Protein AF-0000000075451667 (afdb_homodimer)

Foldseek 3Di:
DPPAAEAEDAPCVVFFWGPQVVLQCVCPVVVAAFQDWHWYFNQQFKIFIWGWHDRDNRITTIDTPDIDGHDDFFAAAEEEEEEQEPDVVLVLVLLLLLLLLDHAEYEYEDAPPRPDDADPVVVSQVSSRVSCRVSVPSHRHYYHGYDYLLVVLPDDDWFAAAEEFDDPVDDAAALLVVLLVGDLNGHYYYYFYYQVTHDPVSVVSSVVSRYGYHYPDPDDDHRSRSSNSSSNSNCVSGGDD/DPPAAEAEDAPCVVFFWGPQVVLQCVCPVVVAAFQDWHWYFNQQFKIFIWGWHDRDNRITTIDTPDIDGHDDFFAAAEEEEAEQEPDNVLVLVLLLVLLLLDGAEYEYEDAPPRPDDADPVVSSQVSSSVSCRVSVPSHRHYYDGYDYLLVVLPDDDWFAAAEEFDDPVDDAAALLVVLLVGDLNGHYYYYFYYQVTHDPVSVVSSVVSRHGYHYPDPDDDHRSVSSNSSSNSNCVSGGDD

Sequence (482 aa):
MKEARYFYVPHADQSSELPADETHHAVRVLRLQRGDEFFLMDGAGTIYRAEVTLASGKHCMYKIVEALPQSKTWNGHIHLAIAPTKMMERMEWMMEKITEIGFDEASFLNCKFSERKELKLPRLERIVVSAVKQSRKPWMPQLNGLMSFSDFIRQPRQGKKWIAHCYQEIEREDLFDQLQQTAPNEAVTILVGPEGDFSTEEVRLAMEHGYEPVSLGNSRLRTETAGMMAVSMSQIAKRKSMKEARYFYVPHADQSSELPADETHHAVRVLRLQRGDEFFLMDGAGTIYRAEVTLASGKHCMYKIVEALPQSKTWNGHIHLAIAPTKMMERMEWMMEKITEIGFDEASFLNCKFSERKELKLPRLERIVVSAVKQSRKPWMPQLNGLMSFSDFIRQPRQGKKWIAHCYQEIEREDLFDQLQQTAPNEAVTILVGPEGDFSTEEVRLAMEHGYEPVSLGNSRLRTETAGMMAVSMSQIAKRKS

Secondary structure (DSSP, 8-state):
--PPPEEE-TTGGG-SB--HHHHHIIIIIS---TT-EEEEE-SBSEEEEEEEEEE-SS-EEEEEEEEEE---SB-SEEEEEEPPPSSHHHHHHHHHHHHHH--SEEEEEE-TT-S-----HHHHHHHHHHHHHHHT--BPPEEEEEEEHHHHHHS---SEEEEE---TTS--EEHHHHHHTS-TT-EEEEEE--TT---HHHHHHHHHTTPEEEES-SS---HHHHHHHHHHHHHHHHB--/--PPPEEE-TTGGG-SB--HHHHHIIIIIS---TT-EEEEE-SBSEEEEEEEEEE-SS-EEEEEEEEEE---SB-SEEEEEEPPPSSHHHHHHHHHHHHHH--SEEEEEE-TT-S-----HHHHHHHHHHHHHHHT--BPPEEEEEEEHHHHHHS---SEEEEE---TTS--EEHHHHHHTS-TT-EEEEEE--TT---HHHHHHHHHTTPEEEES-SS---HHHHHHHHHHHHHHHHB--

Organism: Prevotella dentalis (strain ATCC 49559 / DSM 3688 / JCM 13448 / NCTC 12043 / ES 2772) (NCBI:txid908937)

Structure (mmCIF, N/CA/C/O backbone):
data_AF-0000000075451667-model_v1
#
loop_
_entity.id
_entity.type
_entity.pdbx_description
1 polymer 'Ribosomal RNA small subunit methyltransferase E'
#
loop_
_atom_site.group_PDB
_atom_site.id
_atom_site.type_symbol
_atom_site.label_atom_id
_atom_site.label_alt_id
_atom_site.label_comp_id
_atom_site.label_asym_id
_atom_site.label_entity_id
_atom_site.label_seq_id
_atom_site.pdbx_PDB_ins_code
_atom_site.Cartn_x
_atom_site.Cartn_y
_atom_site.Cartn_z
_atom_site.occupancy
_atom_site.B_iso_or_equiv
_atom_site.auth_seq_id
_atom_site.auth_comp_id
_atom_site.auth_asym_id
_atom_site.auth_atom_id
_atom_site.pdbx_PDB_model_num
ATOM 1 N N . MET A 1 1 ? 18.375 19.453 15.617 1 37.78 1 MET A N 1
ATOM 2 C CA . MET A 1 1 ? 17.172 20.25 15.391 1 37.78 1 MET A CA 1
ATOM 3 C C . MET A 1 1 ? 15.922 19.5 15.82 1 37.78 1 MET A C 1
ATOM 5 O O . MET A 1 1 ? 15.781 18.312 15.531 1 37.78 1 MET A O 1
ATOM 9 N N . LYS A 1 2 ? 15.297 19.922 16.844 1 52.78 2 LYS A N 1
ATOM 10 C CA . LYS A 1 2 ? 14.188 19.266 17.516 1 52.78 2 LYS A CA 1
ATOM 11 C C . LYS A 1 2 ? 13.047 18.969 16.547 1 52.78 2 LYS A C 1
ATOM 13 O O . LYS A 1 2 ? 12.688 19.812 15.727 1 52.78 2 LYS A O 1
ATOM 18 N N . GLU A 1 3 ? 12.797 17.656 16.219 1 67.38 3 GLU A N 1
ATOM 19 C CA . GLU A 1 3 ? 11.773 17.234 15.258 1 67.38 3 GLU A CA 1
ATOM 20 C C . GLU A 1 3 ? 10.43 17.891 15.562 1 67.38 3 GLU A C 1
ATOM 22 O O . GLU A 1 3 ? 10.07 18.062 16.734 1 67.38 3 GLU A O 1
ATOM 27 N N . ALA A 1 4 ? 9.898 18.578 14.547 1 76.62 4 ALA A N 1
ATOM 28 C CA . ALA A 1 4 ? 8.594 19.219 14.68 1 76.62 4 ALA A CA 1
ATOM 29 C C . ALA A 1 4 ? 7.566 18.25 15.258 1 76.62 4 ALA A C 1
ATOM 31 O O . ALA A 1 4 ? 7.547 17.078 14.914 1 76.62 4 ALA A O 1
ATOM 32 N N . ARG A 1 5 ? 6.863 18.734 16.25 1 90.06 5 ARG A N 1
ATOM 33 C CA . ARG A 1 5 ? 5.855 17.953 16.953 1 90.06 5 ARG A CA 1
ATOM 34 C C . ARG A 1 5 ? 4.449 18.344 16.531 1 90.06 5 ARG A C 1
ATOM 36 O O . ARG A 1 5 ? 4.086 19.531 16.578 1 90.06 5 ARG A O 1
ATOM 43 N N . TYR A 1 6 ? 3.705 17.359 16.125 1 95.12 6 TYR A N 1
ATOM 44 C CA . TYR A 1 6 ? 2.352 17.625 15.648 1 95.12 6 TYR A CA 1
ATOM 45 C C . TYR A 1 6 ? 1.318 16.953 16.547 1 95.12 6 TYR A C 1
ATOM 47 O O . TYR A 1 6 ? 1.501 15.805 16.969 1 95.12 6 TYR A O 1
ATOM 55 N N . PHE A 1 7 ? 0.235 17.672 16.891 1 96.44 7 PHE A N 1
ATOM 56 C CA . PHE A 1 7 ? -0.887 17.172 17.672 1 96.44 7 PHE A CA 1
ATOM 57 C C . PHE A 1 7 ? -2.201 17.375 16.938 1 96.44 7 PHE A C 1
ATOM 59 O O . PHE A 1 7 ? -2.367 18.375 16.219 1 96.44 7 PHE A O 1
ATOM 66 N N . TYR A 1 8 ? -3.104 16.406 17.109 1 96.56 8 TYR A N 1
ATOM 67 C CA . TYR A 1 8 ? -4.438 16.547 16.531 1 96.56 8 TYR A CA 1
ATOM 68 C C . TYR A 1 8 ? -5.402 17.188 17.516 1 96.56 8 TYR A C 1
ATOM 70 O O . TYR A 1 8 ? -5.695 16.609 18.562 1 96.56 8 TYR A O 1
ATOM 78 N N . VAL A 1 9 ? -5.891 18.359 17.203 1 96.5 9 VAL A N 1
ATOM 79 C CA . VAL A 1 9 ? -6.793 19.125 18.047 1 96.5 9 VAL A CA 1
ATOM 80 C C . VAL A 1 9 ? -7.938 19.703 17.219 1 96.5 9 VAL A C 1
ATOM 82 O O . VAL A 1 9 ? -7.852 20.828 16.719 1 96.5 9 VAL A O 1
ATOM 85 N N . PRO A 1 10 ? -9 18.859 17.188 1 94.75 10 PRO A N 1
ATOM 86 C CA . PRO A 1 10 ? -10.156 19.422 16.484 1 94.75 10 PRO A CA 1
ATOM 87 C C . PRO A 1 10 ? -10.562 20.797 17.016 1 94.75 10 PRO A C 1
ATOM 89 O O . PRO A 1 10 ? -10.539 21.031 18.234 1 94.75 10 PRO A O 1
ATOM 92 N N . HIS A 1 11 ? -10.883 21.797 16.219 1 94.44 11 HIS A N 1
ATOM 93 C CA . HIS A 1 11 ? -11.242 23.156 16.594 1 94.44 11 HIS A CA 1
ATOM 94 C C . HIS A 1 11 ? -10.164 23.797 17.469 1 94.44 11 HIS A C 1
ATOM 96 O O . HIS A 1 11 ? -10.469 24.375 18.516 1 94.44 11 HIS A O 1
ATOM 102 N N . ALA A 1 12 ? -8.977 23.609 17.062 1 96.06 12 ALA A N 1
ATOM 103 C CA . ALA A 1 12 ? -7.832 24.094 17.828 1 96.06 12 ALA A CA 1
ATOM 104 C C . ALA A 1 12 ? -7.934 25.609 18.047 1 96.06 12 ALA A C 1
ATOM 106 O O . ALA A 1 12 ? -7.508 26.109 19.094 1 96.06 12 ALA A O 1
ATOM 107 N N . ASP A 1 13 ? -8.484 26.312 17.109 1 96.31 13 ASP A N 1
ATOM 108 C CA . ASP A 1 13 ? -8.562 27.766 17.172 1 96.31 13 ASP A CA 1
ATOM 109 C C . ASP A 1 13 ? -9.633 28.219 18.172 1 96.31 13 ASP A C 1
ATOM 111 O O . ASP A 1 13 ? -9.742 29.406 18.484 1 96.31 13 ASP A O 1
ATOM 115 N N . GLN A 1 14 ? -10.406 27.297 18.641 1 95.56 14 GLN A N 1
ATOM 116 C CA . GLN A 1 14 ? -11.469 27.609 19.578 1 95.56 14 GLN A CA 1
ATOM 117 C C . GLN A 1 14 ? -11.133 27.094 20.969 1 95.56 14 GLN A C 1
ATOM 119 O O . GLN A 1 14 ? -11.977 27.141 21.875 1 95.56 14 GLN A O 1
ATOM 124 N N . SER A 1 15 ? -10.008 26.484 21.062 1 93.19 15 SER A N 1
ATOM 125 C CA . SER A 1 15 ? -9.562 25.938 22.344 1 93.19 15 SER A CA 1
ATOM 126 C C . SER A 1 15 ? -8.195 26.484 22.719 1 93.19 15 SER A C 1
ATOM 128 O O . SER A 1 15 ? -7.52 27.125 21.906 1 93.19 15 SER A O 1
ATOM 130 N N . SER A 1 16 ? -7.855 26.391 24.016 1 94.88 16 SER A N 1
ATOM 131 C CA . SER A 1 16 ? -6.539 26.812 24.484 1 94.88 16 SER A CA 1
ATOM 132 C C . SER A 1 16 ? -5.812 25.672 25.188 1 94.88 16 SER A C 1
ATOM 134 O O . SER A 1 16 ? -4.758 25.891 25.781 1 94.88 16 SER A O 1
ATOM 136 N N . GLU A 1 17 ? -6.457 24.516 25.062 1 95.62 17 GLU A N 1
ATOM 137 C CA . GLU A 1 17 ? -5.891 23.359 25.766 1 95.62 17 GLU A CA 1
ATOM 138 C C . GLU A 1 17 ? -5.887 22.125 24.875 1 95.62 17 GLU A C 1
ATOM 140 O O . GLU A 1 17 ? -6.836 21.875 24.125 1 95.62 17 GLU A O 1
ATOM 145 N N . LEU A 1 18 ? -4.805 21.344 25.016 1 95.5 18 LEU A N 1
ATOM 146 C CA . LEU A 1 18 ? -4.758 20.062 24.297 1 95.5 18 LEU A CA 1
ATOM 147 C C . LEU A 1 18 ? -5.777 19.094 24.875 1 95.5 18 LEU A C 1
ATOM 149 O O . LEU A 1 18 ? -6.016 19.062 26.078 1 95.5 18 LEU A O 1
ATOM 153 N N . PRO A 1 19 ? -6.344 18.266 23.938 1 91.75 19 PRO A N 1
ATOM 154 C CA . PRO A 1 19 ? -7.164 17.172 24.469 1 91.75 19 PRO A CA 1
ATOM 155 C C . PRO A 1 19 ? -6.379 16.234 25.391 1 91.75 19 PRO A C 1
ATOM 157 O O . PRO A 1 19 ? -5.152 16.141 25.281 1 91.75 19 PRO A O 1
ATOM 160 N N . ALA A 1 20 ? -7.086 15.547 26.281 1 86.81 20 ALA A N 1
ATOM 161 C CA . ALA A 1 20 ? -6.488 14.711 27.312 1 86.81 20 ALA A CA 1
ATOM 162 C C . ALA A 1 20 ? -5.535 13.68 26.719 1 86.81 20 ALA A C 1
ATOM 164 O O . ALA A 1 20 ? -4.434 13.469 27.219 1 86.81 20 ALA A O 1
ATOM 165 N N . ASP A 1 21 ? -5.957 13.055 25.609 1 83.62 21 ASP A N 1
ATOM 166 C CA . ASP A 1 21 ? -5.156 12.016 24.984 1 83.62 21 ASP A CA 1
ATOM 167 C C . ASP A 1 21 ? -3.83 12.57 24.469 1 83.62 21 ASP A C 1
ATOM 169 O O . ASP A 1 21 ? -2.801 11.898 24.547 1 83.62 21 ASP A O 1
ATOM 173 N N . GLU A 1 22 ? -3.836 13.797 24.062 1 88.88 22 GLU A N 1
ATOM 174 C CA . GLU A 1 22 ? -2.635 14.438 23.516 1 88.88 22 GLU A CA 1
ATOM 175 C C . GLU A 1 22 ? -1.771 15.008 24.641 1 88.88 22 GLU A C 1
ATOM 177 O O . GLU A 1 22 ? -0.55 15.102 24.5 1 88.88 22 GLU A O 1
ATOM 182 N N . THR A 1 23 ? -2.412 15.414 25.719 1 89.69 23 THR A N 1
ATOM 183 C CA . THR A 1 23 ? -1.709 16.031 26.828 1 89.69 23 THR A CA 1
ATOM 184 C C . THR A 1 23 ? -0.666 15.086 27.422 1 89.69 23 THR A C 1
ATOM 186 O O . THR A 1 23 ? 0.469 15.492 27.688 1 89.69 23 THR A O 1
ATOM 189 N N . HIS A 1 24 ? -1.11 13.922 27.609 1 88.38 24 HIS A N 1
ATOM 190 C CA . HIS A 1 24 ? -0.189 12.93 28.156 1 88.38 24 HIS A CA 1
ATOM 191 C C . HIS A 1 24 ? 1.057 12.805 27.281 1 88.38 24 HIS A C 1
ATOM 193 O O . HIS A 1 24 ? 2.18 12.805 27.797 1 88.38 24 HIS A O 1
ATOM 199 N N . HIS A 1 25 ? 0.792 12.703 26.016 1 88.75 25 HIS A N 1
ATOM 200 C CA . HIS A 1 25 ? 1.895 12.594 25.078 1 88.75 25 HIS A CA 1
ATOM 201 C C . HIS A 1 25 ? 2.775 13.836 25.094 1 88.75 25 HIS A C 1
ATOM 203 O O . HIS A 1 25 ? 4.004 13.727 25.109 1 88.75 25 HIS A O 1
ATOM 209 N N . ALA A 1 26 ? 2.246 14.969 25.188 1 91.75 26 ALA A N 1
ATOM 210 C CA . ALA A 1 26 ? 2.955 16.25 25.141 1 91.75 26 ALA A CA 1
ATOM 211 C C . ALA A 1 26 ? 3.793 16.453 26.406 1 91.75 26 ALA A C 1
ATOM 213 O O . ALA A 1 26 ? 4.973 16.797 26.312 1 91.75 26 ALA A O 1
ATOM 214 N N . VAL A 1 27 ? 3.213 16.188 27.531 1 91.31 27 VAL A N 1
ATOM 215 C CA . VAL A 1 27 ? 3.807 16.578 28.812 1 91.31 27 VAL A CA 1
ATOM 216 C C . VAL A 1 27 ? 4.727 15.461 29.312 1 91.31 27 VAL A C 1
ATOM 218 O O . VAL A 1 27 ? 5.828 15.734 29.797 1 91.31 27 VAL A O 1
ATOM 221 N N . ARG A 1 28 ? 4.352 14.219 29.141 1 88.5 28 ARG A N 1
ATOM 222 C CA . ARG A 1 28 ? 5.094 13.117 29.75 1 88.5 28 ARG A CA 1
ATOM 223 C C . ARG A 1 28 ? 6.09 12.523 28.766 1 88.5 28 ARG A C 1
ATOM 225 O O . ARG A 1 28 ? 7.215 12.188 29.141 1 88.5 28 ARG A O 1
ATOM 232 N N . VAL A 1 29 ? 5.633 12.445 27.641 1 87.31 29 VAL A N 1
ATOM 233 C CA . VAL A 1 29 ? 6.473 11.75 26.656 1 87.31 29 VAL A CA 1
ATOM 234 C C . VAL A 1 29 ? 7.438 12.75 26.016 1 87.31 29 VAL A C 1
ATOM 236 O O . VAL A 1 29 ? 8.648 12.516 25.984 1 87.31 29 VAL A O 1
ATOM 239 N N . LEU A 1 30 ? 6.871 13.891 25.547 1 89.88 30 LEU A N 1
ATOM 240 C CA . LEU A 1 30 ? 7.691 14.867 24.844 1 89.88 30 LEU A CA 1
ATOM 241 C C . LEU A 1 30 ? 8.242 15.914 25.812 1 89.88 30 LEU A C 1
ATOM 243 O O . LEU A 1 30 ? 9.125 16.688 25.453 1 89.88 30 LEU A O 1
ATOM 247 N N . ARG A 1 31 ? 7.703 15.961 27 1 92.25 31 ARG A N 1
ATOM 248 C CA . ARG A 1 31 ? 8.164 16.828 28.078 1 92.25 31 ARG A CA 1
ATOM 249 C C . ARG A 1 31 ? 8.18 18.297 27.641 1 92.25 31 ARG A C 1
ATOM 251 O O . ARG A 1 31 ? 9.164 19 27.859 1 92.25 31 ARG A O 1
ATOM 258 N N . LEU A 1 32 ? 7.137 18.641 27 1 93 32 LEU A N 1
ATOM 259 C CA . LEU A 1 32 ? 7.004 20.031 26.562 1 93 32 LEU A CA 1
ATOM 260 C C . LEU A 1 32 ? 6.891 20.969 27.75 1 93 32 LEU A C 1
ATOM 262 O O . LEU A 1 32 ? 6.332 20.594 28.797 1 93 32 LEU A O 1
ATOM 266 N N . GLN A 1 33 ? 7.457 22.156 27.609 1 93.88 33 GLN A N 1
ATOM 267 C CA . GLN A 1 33 ? 7.434 23.188 28.641 1 93.88 33 GLN A CA 1
ATOM 268 C C . GLN A 1 33 ? 6.941 24.516 28.078 1 93.88 33 GLN A C 1
ATOM 270 O O . GLN A 1 33 ? 6.875 24.703 26.859 1 93.88 33 GLN A O 1
ATOM 275 N N . ARG A 1 34 ? 6.609 25.359 29.094 1 94.81 34 ARG A N 1
ATOM 276 C CA . ARG A 1 34 ? 6.195 26.703 28.688 1 94.81 34 ARG A CA 1
ATOM 277 C C . ARG A 1 34 ? 7.207 27.328 27.734 1 94.81 34 ARG A C 1
ATOM 279 O O . ARG A 1 34 ? 8.414 27.25 27.969 1 94.81 34 ARG A O 1
ATOM 286 N N . GLY A 1 35 ? 6.715 27.906 26.641 1 95.62 35 GLY A N 1
ATOM 287 C CA . GLY A 1 35 ? 7.594 28.562 25.688 1 95.62 35 GLY A CA 1
ATOM 288 C C . GLY A 1 35 ? 7.953 27.672 24.516 1 95.62 35 GLY A C 1
ATOM 289 O O . GLY A 1 35 ? 8.391 28.156 23.469 1 95.62 35 GLY A O 1
ATOM 290 N N . ASP A 1 36 ? 7.742 26.344 24.672 1 95.56 36 ASP A N 1
ATOM 291 C CA . ASP A 1 36 ? 8.039 25.422 23.594 1 95.56 36 ASP A CA 1
ATOM 292 C C . ASP A 1 36 ? 7.074 25.625 22.422 1 95.56 36 ASP A C 1
ATOM 294 O O . ASP A 1 36 ? 5.887 25.875 22.625 1 95.56 36 ASP A O 1
ATOM 298 N N . GLU A 1 37 ? 7.582 25.438 21.203 1 96.25 37 GLU A N 1
ATOM 299 C CA . GLU A 1 37 ? 6.77 25.516 20 1 96.25 37 GLU A CA 1
ATOM 300 C C . GLU A 1 37 ? 6.34 24.125 19.531 1 96.25 37 GLU A C 1
ATOM 302 O O . GLU A 1 37 ? 7.113 23.172 19.609 1 96.25 37 GLU A O 1
ATOM 307 N N . PHE A 1 38 ? 5.125 24.031 19.094 1 95.88 38 PHE A N 1
ATOM 308 C CA . PHE A 1 38 ? 4.613 22.812 18.484 1 95.88 38 PHE A CA 1
ATOM 309 C C . PHE A 1 38 ? 3.496 23.141 17.484 1 95.88 38 PHE A C 1
ATOM 311 O O . PHE A 1 38 ? 3.133 24.297 17.312 1 95.88 38 PHE A O 1
ATOM 318 N N . PHE A 1 39 ? 3.021 22.109 16.812 1 97.44 39 PHE A N 1
ATOM 319 C CA . PHE A 1 39 ? 2.033 22.328 15.758 1 97.44 39 PHE A CA 1
ATOM 320 C C . PHE A 1 39 ? 0.734 21.594 16.078 1 97.44 39 PHE A C 1
ATOM 322 O O . PHE A 1 39 ? 0.755 20.5 16.641 1 97.44 39 PHE A O 1
ATOM 329 N N . LEU A 1 40 ? -0.344 22.266 15.789 1 97.69 40 LEU A N 1
ATOM 330 C CA . LEU A 1 40 ? -1.683 21.703 15.953 1 97.69 40 LEU A CA 1
ATOM 331 C C . LEU A 1 40 ? -2.354 21.5 14.602 1 97.69 40 LEU A C 1
ATOM 333 O O . LEU A 1 40 ? -2.25 22.344 13.711 1 97.69 40 LEU A O 1
ATOM 337 N N . MET A 1 41 ? -2.965 20.375 14.453 1 97.69 41 MET A N 1
ATOM 338 C CA . MET A 1 41 ? -3.766 20.094 13.266 1 97.69 41 MET A CA 1
ATOM 339 C C . MET A 1 41 ? -5.242 19.969 13.625 1 97.69 41 MET A C 1
ATOM 341 O O . MET A 1 41 ? -5.605 19.219 14.539 1 97.69 41 MET A O 1
ATOM 345 N N . ASP A 1 42 ? -6.074 20.641 12.867 1 97.44 42 ASP A N 1
ATOM 346 C CA . ASP A 1 42 ? -7.484 20.656 13.25 1 97.44 42 ASP A CA 1
ATOM 347 C C . ASP A 1 42 ? -8.266 19.578 12.492 1 97.44 42 ASP A C 1
ATOM 349 O O . ASP A 1 42 ? -9.438 19.328 12.805 1 97.44 42 ASP A O 1
ATOM 353 N N . GLY A 1 43 ? -7.656 18.922 11.469 1 97.25 43 GLY A N 1
ATOM 354 C CA . GLY A 1 43 ? -8.336 17.906 10.695 1 97.25 43 GLY A CA 1
ATOM 355 C C . GLY A 1 43 ? -9.234 18.469 9.617 1 97.25 43 GLY A C 1
ATOM 356 O O . GLY A 1 43 ? -9.906 17.734 8.898 1 97.25 43 GLY A O 1
ATOM 357 N N . ALA A 1 44 ? -9.227 19.797 9.547 1 97.31 44 ALA A N 1
ATOM 358 C CA . ALA A 1 44 ? -10.102 20.453 8.586 1 97.31 44 ALA A CA 1
ATOM 359 C C . ALA A 1 44 ? -9.297 21.344 7.637 1 97.31 44 ALA A C 1
ATOM 361 O O . ALA A 1 44 ? -9.828 22.297 7.062 1 97.31 44 ALA A O 1
ATOM 362 N N . GLY A 1 45 ? -7.98 21.078 7.543 1 97.44 45 GLY A N 1
ATOM 363 C CA . GLY A 1 45 ? -7.195 21.734 6.508 1 97.44 45 GLY A CA 1
ATOM 364 C C . GLY A 1 45 ? -6.285 22.828 7.047 1 97.44 45 GLY A C 1
ATOM 365 O O . GLY A 1 45 ? -5.656 23.562 6.281 1 97.44 45 GLY A O 1
ATOM 366 N N . THR A 1 46 ? -6.207 22.938 8.375 1 98.06 46 THR A N 1
ATOM 367 C CA . THR A 1 46 ? -5.348 23.984 8.906 1 98.06 46 THR A CA 1
ATOM 368 C C . THR A 1 46 ? -4.336 23.422 9.898 1 98.06 46 THR A C 1
ATOM 370 O O . THR A 1 46 ? -4.684 22.578 10.727 1 98.06 46 THR A O 1
ATOM 373 N N . ILE A 1 47 ? -3.102 23.828 9.773 1 97.81 47 ILE A N 1
ATOM 374 C CA . ILE A 1 47 ? -2.045 23.625 10.758 1 97.81 47 ILE A CA 1
ATOM 375 C C . ILE A 1 47 ? -1.797 24.922 11.523 1 97.81 47 ILE A C 1
ATOM 377 O O . ILE A 1 47 ? -1.814 26.016 10.938 1 97.81 47 ILE A O 1
ATOM 381 N N . TYR A 1 48 ? -1.628 24.844 12.82 1 98.12 48 TYR A N 1
ATOM 382 C CA . TYR A 1 48 ? -1.328 26 13.648 1 98.12 48 TYR A CA 1
ATOM 383 C C . TYR A 1 48 ? 0.044 25.875 14.297 1 98.12 48 TYR A C 1
ATOM 385 O O . TYR A 1 48 ? 0.383 24.812 14.844 1 98.12 48 TYR A O 1
ATOM 393 N N . ARG A 1 49 ? 0.783 26.875 14.094 1 98 49 ARG A N 1
ATOM 394 C CA . ARG A 1 49 ? 1.948 27.016 14.961 1 98 49 ARG A CA 1
ATOM 395 C C . ARG A 1 49 ? 1.55 27.547 16.328 1 98 49 ARG A C 1
ATOM 397 O O . ARG A 1 49 ? 0.856 28.562 16.438 1 98 49 ARG A O 1
ATOM 404 N N . ALA A 1 50 ? 1.907 26.859 17.391 1 97.56 50 ALA A N 1
ATOM 405 C CA . ALA A 1 50 ? 1.47 27.234 18.734 1 97.56 50 ALA A CA 1
ATOM 406 C C . ALA A 1 50 ? 2.633 27.203 19.719 1 97.56 50 ALA A C 1
ATOM 408 O O . ALA A 1 50 ? 3.697 26.656 19.406 1 97.56 50 ALA A O 1
ATOM 409 N N . GLU A 1 51 ? 2.387 27.859 20.75 1 97.44 51 GLU A N 1
ATOM 410 C CA . GLU A 1 51 ? 3.334 27.875 21.859 1 97.44 51 GLU A CA 1
ATOM 411 C C . GLU A 1 51 ? 2.684 27.391 23.141 1 97.44 51 GLU A C 1
ATOM 413 O O . GLU A 1 51 ? 1.546 27.75 23.453 1 97.44 51 GLU A O 1
ATOM 418 N N . VAL A 1 52 ? 3.432 26.594 23.875 1 96.62 52 VAL A N 1
ATOM 419 C CA . VAL A 1 52 ? 2.93 26.109 25.156 1 96.62 52 VAL A CA 1
ATOM 420 C C . VAL A 1 52 ? 2.895 27.25 26.172 1 96.62 52 VAL A C 1
ATOM 422 O O . VAL A 1 52 ? 3.9 27.938 26.391 1 96.62 52 VAL A O 1
ATOM 425 N N . THR A 1 53 ? 1.772 27.469 26.781 1 97.19 53 THR A N 1
ATOM 426 C CA . THR A 1 53 ? 1.648 28.516 27.797 1 97.19 53 THR A CA 1
ATOM 427 C C . THR A 1 53 ? 1.677 27.922 29.203 1 97.19 53 THR A C 1
ATOM 429 O O . THR A 1 53 ? 2.068 28.594 30.156 1 97.19 53 THR A O 1
ATOM 432 N N . LEU A 1 54 ? 1.188 26.734 29.312 1 95.31 54 LEU A N 1
ATOM 433 C CA . LEU A 1 54 ? 1.18 26 30.578 1 95.31 54 LEU A CA 1
ATOM 434 C C . LEU A 1 54 ? 1.292 24.484 30.328 1 95.31 54 LEU A C 1
ATOM 436 O O . LEU A 1 54 ? 0.645 23.953 29.422 1 95.31 54 LEU A O 1
ATOM 440 N N . ALA A 1 55 ? 2.16 23.906 30.984 1 93.44 55 ALA A N 1
ATOM 441 C CA . ALA A 1 55 ? 2.301 22.453 30.938 1 93.44 55 ALA A CA 1
ATOM 442 C C . ALA A 1 55 ? 2.328 21.875 32.344 1 93.44 55 ALA A C 1
ATOM 444 O O . ALA A 1 55 ? 3.215 22.203 33.156 1 93.44 55 ALA A O 1
ATOM 445 N N . SER A 1 56 ? 1.29 21.172 32.656 1 89 56 SER A N 1
ATOM 446 C CA . SER A 1 56 ? 1.184 20.469 33.938 1 89 56 SER A CA 1
ATOM 447 C C . SER A 1 56 ? 0.806 19 33.719 1 89 56 SER A C 1
ATOM 449 O O . SER A 1 56 ? 0.406 18.625 32.625 1 89 56 SER A O 1
ATOM 451 N N . GLY A 1 57 ? 1.011 18.094 34.656 1 83.69 57 GLY A N 1
ATOM 452 C CA . GLY A 1 57 ? 0.748 16.656 34.531 1 83.69 57 GLY A CA 1
ATOM 453 C C . GLY A 1 57 ? -0.609 16.359 33.938 1 83.69 57 GLY A C 1
ATOM 454 O O . GLY A 1 57 ? -0.773 15.336 33.25 1 83.69 57 GLY A O 1
ATOM 455 N N . LYS A 1 58 ? -1.56 17.297 34.031 1 88.38 58 LYS A N 1
ATOM 456 C CA . LYS A 1 58 ? -2.906 16.984 33.562 1 88.38 58 LYS A CA 1
ATOM 457 C C . LYS A 1 58 ? -3.359 17.953 32.5 1 88.38 58 LYS A C 1
ATOM 459 O O . LYS A 1 58 ? -4.383 17.734 31.844 1 88.38 58 LYS A O 1
ATOM 464 N N . HIS A 1 59 ? -2.619 18.984 32.375 1 92.81 59 HIS A N 1
ATOM 465 C CA . HIS A 1 59 ? -3.043 20.031 31.438 1 92.81 59 HIS A CA 1
ATOM 466 C C . HIS A 1 59 ? -1.879 20.516 30.578 1 92.81 59 HIS A C 1
ATOM 468 O O . HIS A 1 59 ? -0.743 20.594 31.062 1 92.81 59 HIS A O 1
ATOM 474 N N . CYS A 1 60 ? -2.203 20.781 29.391 1 95.88 60 CYS A N 1
ATOM 475 C CA . CYS A 1 60 ? -1.282 21.453 28.484 1 95.88 60 CYS A CA 1
ATOM 476 C C . CYS A 1 60 ? -1.993 22.562 27.703 1 95.88 60 CYS A C 1
ATOM 478 O O . CYS A 1 60 ? -2.811 22.281 26.828 1 95.88 60 CYS A O 1
ATOM 480 N N . MET A 1 61 ? -1.723 23.734 28.062 1 97.25 61 MET A N 1
ATOM 481 C CA . MET A 1 61 ? -2.355 24.891 27.438 1 97.25 61 MET A CA 1
ATOM 482 C C . MET A 1 61 ? -1.442 25.5 26.375 1 97.25 61 MET A C 1
ATOM 484 O O . MET A 1 61 ? -0.221 25.359 26.438 1 97.25 61 MET A O 1
ATOM 488 N N . TYR A 1 62 ? -2.1 26.109 25.375 1 97.44 62 TYR A N 1
ATOM 489 C CA . TYR A 1 62 ? -1.316 26.672 24.281 1 97.44 62 TYR A CA 1
ATOM 490 C C . TYR A 1 62 ? -1.931 27.969 23.781 1 97.44 62 TYR A C 1
ATOM 492 O O . TYR A 1 62 ? -3.088 28.266 24.078 1 97.44 62 TYR A O 1
ATOM 500 N N . LYS A 1 63 ? -1.17 28.766 23.141 1 97.81 63 LYS A N 1
ATOM 501 C CA . LYS A 1 63 ? -1.622 29.906 22.359 1 97.81 63 LYS A CA 1
ATOM 502 C C . LYS A 1 63 ? -1.196 29.781 20.891 1 97.81 63 LYS A C 1
ATOM 504 O O . LYS A 1 63 ? -0.094 29.312 20.609 1 97.81 63 LYS A O 1
ATOM 509 N N . ILE A 1 64 ? -2.043 30.062 20.016 1 98 64 ILE A N 1
ATOM 510 C CA . ILE A 1 64 ? -1.748 29.984 18.578 1 98 64 ILE A CA 1
ATOM 511 C C . ILE A 1 64 ? -0.939 31.219 18.172 1 98 64 ILE A C 1
ATOM 513 O O . ILE A 1 64 ? -1.316 32.344 18.469 1 98 64 ILE A O 1
ATOM 517 N N . VAL A 1 65 ? 0.139 30.953 17.562 1 97.88 65 VAL A N 1
ATOM 518 C CA . VAL A 1 65 ? 1.021 32 17.094 1 97.88 65 VAL A CA 1
ATOM 519 C C . VAL A 1 65 ? 0.697 32.344 15.633 1 97.88 65 VAL A C 1
ATOM 521 O O . VAL A 1 65 ? 0.717 33.5 15.227 1 97.88 65 VAL A O 1
ATOM 524 N N . GLU A 1 66 ? 0.396 31.281 14.867 1 98.12 66 GLU A N 1
ATOM 525 C CA . GLU A 1 66 ? 0.167 31.438 13.438 1 98.12 66 GLU A CA 1
ATOM 526 C C . GLU A 1 66 ? -0.727 30.328 12.891 1 98.12 66 GLU A C 1
ATOM 528 O O . GLU A 1 66 ? -0.561 29.156 13.25 1 98.12 66 GLU A O 1
ATOM 533 N N . ALA A 1 67 ? -1.692 30.766 12.094 1 98.06 67 ALA A N 1
ATOM 534 C CA . ALA A 1 67 ? -2.457 29.781 11.328 1 98.06 67 ALA A CA 1
ATOM 535 C C . ALA A 1 67 ? -1.82 29.531 9.961 1 98.06 67 ALA A C 1
ATOM 537 O O . ALA A 1 67 ? -1.412 30.469 9.281 1 98.06 67 ALA A O 1
ATOM 538 N N . LEU A 1 68 ? -1.639 28.312 9.633 1 97.62 68 LEU A N 1
ATOM 539 C CA . LEU A 1 68 ? -1.044 27.906 8.359 1 97.62 68 LEU A CA 1
ATOM 540 C C . LEU A 1 68 ? -2.023 27.078 7.551 1 97.62 68 LEU A C 1
ATOM 542 O O . LEU A 1 68 ? -1.897 25.844 7.488 1 97.62 68 LEU A O 1
ATOM 546 N N . PRO A 1 69 ? -3.018 27.719 6.918 1 97.62 69 PRO A N 1
ATOM 547 C CA . PRO A 1 69 ? -3.949 26.953 6.086 1 97.62 69 PRO A CA 1
ATOM 548 C C . PRO A 1 69 ? -3.242 26.156 5 1 97.62 69 PRO A C 1
ATOM 550 O O . PRO A 1 69 ? -2.275 26.625 4.398 1 97.62 69 PRO A O 1
ATOM 553 N N . GLN A 1 70 ? -3.707 24.922 4.82 1 95.94 70 GLN A N 1
ATOM 554 C CA . GLN A 1 70 ? -3.121 24.016 3.828 1 95.94 70 GLN A CA 1
ATOM 555 C C . GLN A 1 70 ? -4.051 23.844 2.633 1 95.94 70 GLN A C 1
ATOM 557 O O . GLN A 1 70 ? -5.234 24.188 2.701 1 95.94 70 GLN A O 1
ATOM 562 N N . SER A 1 71 ? -3.508 23.375 1.533 1 94.06 71 SER A N 1
ATOM 563 C CA . SER A 1 71 ? -4.281 22.984 0.359 1 94.06 71 SER A CA 1
ATOM 564 C C . SER A 1 71 ? -4.305 21.469 0.185 1 94.06 71 SER A C 1
ATOM 566 O O . SER A 1 71 ? -3.27 20.812 0.315 1 94.06 71 SER A O 1
ATOM 568 N N . LYS A 1 72 ? -5.5 21.031 -0.033 1 93.94 72 LYS A N 1
ATOM 569 C CA . LYS A 1 72 ? -5.609 19.609 -0.306 1 93.94 72 LYS A CA 1
ATOM 570 C C . LYS A 1 72 ? -4.883 19.234 -1.597 1 93.94 72 LYS A C 1
ATOM 572 O O . LYS A 1 72 ? -4.965 19.969 -2.59 1 93.94 72 LYS A O 1
ATOM 577 N N . THR A 1 73 ? -4.305 18.031 -1.608 1 93.5 73 THR A N 1
ATOM 578 C CA . THR A 1 73 ? -3.445 17.688 -2.736 1 93.5 73 THR A CA 1
ATOM 579 C C . THR A 1 73 ? -4.188 16.797 -3.732 1 93.5 73 THR A C 1
ATOM 581 O O . THR A 1 73 ? -3.633 16.422 -4.766 1 93.5 73 THR A O 1
ATOM 584 N N . TRP A 1 74 ? -5.426 16.406 -3.5 1 95.88 74 TRP A N 1
ATOM 585 C CA . TRP A 1 74 ? -6.242 15.648 -4.441 1 95.88 74 TRP A CA 1
ATOM 586 C C . TRP A 1 74 ? -7.629 16.281 -4.586 1 95.88 74 TRP A C 1
ATOM 588 O O . TRP A 1 74 ? -8.078 17.016 -3.705 1 95.88 74 TRP A O 1
ATOM 598 N N . ASN A 1 75 ? -8.25 16.047 -5.684 1 96.94 75 ASN A N 1
ATOM 599 C CA . ASN A 1 75 ? -9.57 16.578 -6.008 1 96.94 75 ASN A CA 1
ATOM 600 C C . ASN A 1 75 ? -10.68 15.602 -5.613 1 96.94 75 ASN A C 1
ATOM 602 O O . ASN A 1 75 ? -10.414 14.414 -5.395 1 96.94 75 ASN A O 1
ATOM 606 N N . GLY A 1 76 ? -11.867 16.219 -5.43 1 97.12 76 GLY A N 1
ATOM 607 C CA . GLY A 1 76 ? -13.039 15.375 -5.246 1 97.12 76 GLY A CA 1
ATOM 608 C C . GLY A 1 76 ? -13.125 14.766 -3.859 1 97.12 76 GLY A C 1
ATOM 609 O O . GLY A 1 76 ? -12.781 15.406 -2.869 1 97.12 76 GLY A O 1
ATOM 610 N N . HIS A 1 77 ? -13.75 13.633 -3.791 1 98.56 77 HIS A N 1
ATOM 611 C CA . HIS A 1 77 ? -13.992 12.875 -2.566 1 98.56 77 HIS A CA 1
ATOM 612 C C . HIS A 1 77 ? -13.766 11.383 -2.785 1 98.56 77 HIS A C 1
ATOM 614 O O . HIS A 1 77 ? -14.461 10.758 -3.584 1 98.56 77 HIS A O 1
ATOM 620 N N . ILE A 1 78 ? -12.742 10.875 -2.137 1 98.69 78 ILE A N 1
ATOM 621 C CA . ILE A 1 78 ? -12.391 9.469 -2.277 1 98.69 78 ILE A CA 1
ATOM 622 C C . ILE A 1 78 ? -12.953 8.672 -1.102 1 98.69 78 ILE A C 1
ATOM 624 O O . ILE A 1 78 ? -12.531 8.867 0.043 1 98.69 78 ILE A O 1
ATOM 628 N N . HIS A 1 79 ? -13.922 7.805 -1.39 1 98.94 79 HIS A N 1
ATOM 629 C CA . HIS A 1 79 ? -14.609 6.996 -0.392 1 98.94 79 HIS A CA 1
ATOM 630 C C . HIS A 1 79 ? -14.336 5.512 -0.605 1 98.94 79 HIS A C 1
ATOM 632 O O . HIS A 1 79 ? -14.703 4.953 -1.644 1 98.94 79 HIS A O 1
ATOM 638 N N . LEU A 1 80 ? -13.68 4.867 0.353 1 98.94 80 LEU A N 1
ATOM 639 C CA . LEU A 1 80 ? -13.461 3.424 0.339 1 98.94 80 LEU A CA 1
ATOM 640 C C . LEU A 1 80 ? -14.484 2.713 1.223 1 98.94 80 LEU A C 1
ATOM 642 O O . LEU A 1 80 ? -14.602 3.016 2.412 1 98.94 80 LEU A O 1
ATOM 646 N N . ALA A 1 81 ? -15.25 1.862 0.683 1 98.88 81 ALA A N 1
ATOM 647 C CA . ALA A 1 81 ? -16.094 0.939 1.438 1 98.88 81 ALA A CA 1
ATOM 648 C C . ALA A 1 81 ? -15.539 -0.481 1.384 1 98.88 81 ALA A C 1
ATOM 650 O O . ALA A 1 81 ? -15.414 -1.063 0.304 1 98.88 81 ALA A O 1
ATOM 651 N N . ILE A 1 82 ? -15.273 -1.051 2.574 1 98.62 82 ILE A N 1
ATOM 652 C CA . ILE A 1 82 ? -14.508 -2.293 2.559 1 98.62 82 ILE A CA 1
ATOM 653 C C . ILE A 1 82 ? -15.008 -3.221 3.664 1 98.62 82 ILE A C 1
ATOM 655 O O . ILE A 1 82 ? -15.398 -2.762 4.738 1 98.62 82 ILE A O 1
ATOM 659 N N . ALA A 1 83 ? -15.023 -4.492 3.361 1 97.88 83 ALA A N 1
ATOM 660 C CA . ALA A 1 83 ? -15.312 -5.48 4.398 1 97.88 83 ALA A CA 1
ATOM 661 C C . ALA A 1 83 ? -14.078 -5.75 5.258 1 97.88 83 ALA A C 1
ATOM 663 O O . ALA A 1 83 ? -12.992 -6.012 4.734 1 97.88 83 ALA A O 1
ATOM 664 N N . PRO A 1 84 ? -14.234 -5.688 6.578 1 96.19 84 PRO A N 1
ATOM 665 C CA . PRO A 1 84 ? -13.078 -5.961 7.434 1 96.19 84 PRO A CA 1
ATOM 666 C C . PRO A 1 84 ? -12.531 -7.375 7.258 1 96.19 84 PRO A C 1
ATOM 668 O O . PRO A 1 84 ? -13.305 -8.32 7.055 1 96.19 84 PRO A O 1
ATOM 671 N N . THR A 1 85 ? -11.25 -7.434 7.328 1 95.31 85 THR A N 1
ATOM 672 C CA . THR A 1 85 ? -10.602 -8.734 7.238 1 95.31 85 THR A CA 1
ATOM 673 C C . THR A 1 85 ? -10.727 -9.5 8.555 1 95.31 85 THR A C 1
ATOM 675 O O . THR A 1 85 ? -11.023 -8.906 9.594 1 95.31 85 THR A O 1
ATOM 678 N N . LYS A 1 86 ? -10.461 -10.781 8.461 1 94.06 86 LYS A N 1
ATOM 679 C CA . LYS A 1 86 ? -10.445 -11.617 9.656 1 94.06 86 LYS A CA 1
ATOM 680 C C . LYS A 1 86 ? -9.422 -11.102 10.672 1 94.06 86 LYS A C 1
ATOM 682 O O . LYS A 1 86 ? -9.727 -10.977 11.859 1 94.06 86 LYS A O 1
ATOM 687 N N . MET A 1 87 ? -8.289 -10.781 10.203 1 93 87 MET A N 1
ATOM 688 C CA . MET A 1 87 ? -7.223 -10.258 11.047 1 93 87 MET A CA 1
ATOM 689 C C . MET A 1 87 ? -7.27 -8.734 11.094 1 93 87 MET A C 1
ATOM 691 O O . MET A 1 87 ? -6.977 -8.07 10.094 1 93 87 MET A O 1
ATOM 695 N N . MET A 1 88 ? -7.473 -8.203 12.266 1 93.81 88 MET A N 1
ATOM 696 C CA . MET A 1 88 ? -7.656 -6.766 12.414 1 93.81 88 MET A CA 1
ATOM 697 C C . MET A 1 88 ? -6.359 -6.02 12.133 1 93.81 88 MET A C 1
ATOM 699 O O . MET A 1 88 ? -6.379 -4.863 11.711 1 93.81 88 MET A O 1
ATOM 703 N N . GLU A 1 89 ? -5.258 -6.633 12.359 1 95.44 89 GLU A N 1
ATOM 704 C CA . GLU A 1 89 ? -3.957 -6.02 12.125 1 95.44 89 GLU A CA 1
ATOM 705 C C . GLU A 1 89 ? -3.809 -5.578 10.672 1 95.44 89 GLU A C 1
ATOM 707 O O . GLU A 1 89 ? -3.145 -4.578 10.383 1 95.44 89 GLU A O 1
ATOM 712 N N . ARG A 1 90 ? -4.449 -6.297 9.781 1 96.31 90 ARG A N 1
ATOM 713 C CA . ARG A 1 90 ? -4.402 -5.945 8.367 1 96.31 90 ARG A CA 1
ATOM 714 C C . ARG A 1 90 ? -5.188 -4.668 8.094 1 96.31 90 ARG A C 1
ATOM 716 O O . ARG A 1 90 ? -4.758 -3.832 7.293 1 96.31 90 ARG A O 1
ATOM 723 N N . MET A 1 91 ? -6.297 -4.527 8.758 1 96.88 91 MET A N 1
ATOM 724 C CA .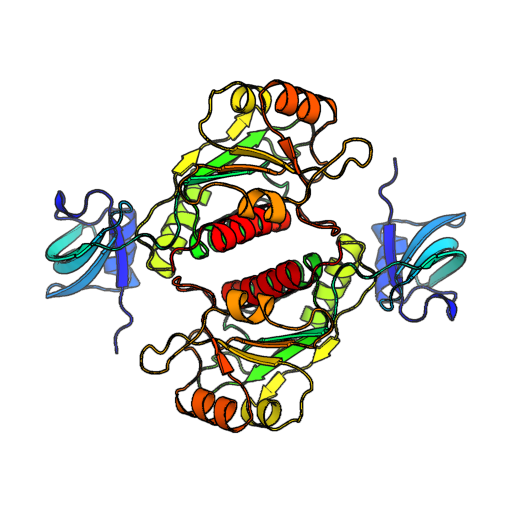 MET A 1 91 ? -7.09 -3.307 8.648 1 96.88 91 MET A CA 1
ATOM 725 C C . MET A 1 91 ? -6.34 -2.113 9.227 1 96.88 91 MET A C 1
ATOM 727 O O . MET A 1 91 ? -6.359 -1.023 8.656 1 96.88 91 MET A O 1
ATOM 731 N N . GLU A 1 92 ? -5.73 -2.354 10.344 1 97.5 92 GLU A N 1
ATOM 732 C CA . GLU A 1 92 ? -4.965 -1.296 10.992 1 97.5 92 GLU A CA 1
ATOM 733 C C . GLU A 1 92 ? -3.844 -0.792 10.086 1 97.5 92 GLU A C 1
ATOM 735 O O . GLU A 1 92 ? -3.682 0.417 9.906 1 97.5 92 GLU A O 1
ATOM 740 N N . TRP A 1 93 ? -3.146 -1.73 9.539 1 96.75 93 TRP A N 1
ATOM 741 C CA . TRP A 1 93 ? -2.088 -1.393 8.586 1 96.75 93 TRP A CA 1
ATOM 742 C C . TRP A 1 93 ? -2.645 -0.607 7.406 1 96.75 93 TRP A C 1
ATOM 744 O O . TRP A 1 93 ? -2.125 0.455 7.059 1 96.75 93 TRP A O 1
ATOM 754 N N . MET A 1 94 ? -3.615 -1.153 6.852 1 98.19 94 MET A N 1
ATOM 755 C CA . MET A 1 94 ? -4.18 -0.555 5.645 1 98.19 94 MET A CA 1
ATOM 756 C C . MET A 1 94 ? -4.672 0.861 5.918 1 98.19 94 MET A C 1
ATOM 758 O O . MET A 1 94 ? -4.41 1.777 5.137 1 98.19 94 MET A O 1
ATOM 762 N N . MET A 1 95 ? -5.312 1.052 7.043 1 98.44 95 MET A N 1
ATOM 763 C CA . MET A 1 95 ? -5.84 2.367 7.398 1 98.44 95 MET A CA 1
ATOM 764 C C . MET A 1 95 ? -4.707 3.373 7.582 1 98.44 95 MET A C 1
ATOM 766 O O . MET A 1 95 ? -4.82 4.527 7.16 1 98.44 95 MET A O 1
ATOM 770 N N . GLU A 1 96 ? -3.672 2.955 8.203 1 98.31 96 GLU A N 1
ATOM 771 C CA . GLU A 1 96 ? -2.498 3.809 8.352 1 98.31 96 GLU A CA 1
ATOM 772 C C . GLU A 1 96 ? -1.945 4.238 7 1 98.31 96 GLU A C 1
ATOM 774 O O . GLU A 1 96 ? -1.703 5.426 6.77 1 98.31 96 GLU A O 1
ATOM 779 N N . LYS A 1 97 ? -1.81 3.275 6.074 1 98.31 97 LYS A N 1
ATOM 780 C CA . LYS A 1 97 ? -1.143 3.537 4.801 1 98.31 97 LYS A CA 1
ATOM 781 C C . LYS A 1 97 ? -2.02 4.383 3.885 1 98.31 97 LYS A C 1
ATOM 783 O O . LYS A 1 97 ? -1.534 5.309 3.23 1 98.31 97 LYS A O 1
ATOM 788 N N . ILE A 1 98 ? -3.326 4.102 3.877 1 98.38 98 ILE A N 1
ATOM 789 C CA . ILE A 1 98 ? -4.16 4.883 2.969 1 98.38 98 ILE A CA 1
ATOM 790 C C . ILE A 1 98 ? -4.34 6.297 3.518 1 98.38 98 ILE A C 1
ATOM 792 O O . ILE A 1 98 ? -4.547 7.242 2.754 1 98.38 9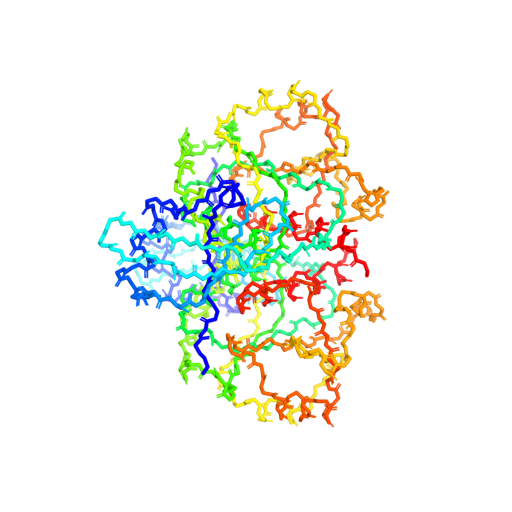8 ILE A O 1
ATOM 796 N N . THR A 1 99 ? -4.266 6.469 4.852 1 98.25 99 THR A N 1
ATOM 797 C CA . THR A 1 99 ? -4.27 7.809 5.422 1 98.25 99 THR A CA 1
ATOM 798 C C . THR A 1 99 ? -3.037 8.594 4.98 1 98.25 99 THR A C 1
ATOM 800 O O . THR A 1 99 ? -3.137 9.766 4.613 1 98.25 99 THR A O 1
ATOM 803 N N . GLU A 1 100 ? -1.905 7.934 4.98 1 97.38 100 GLU A N 1
ATOM 804 C CA . GLU A 1 100 ? -0.681 8.555 4.488 1 97.38 100 GLU A CA 1
ATOM 805 C C . GLU A 1 100 ? -0.809 8.945 3.018 1 97.38 100 GLU A C 1
ATOM 807 O O . GLU A 1 100 ? -0.324 10 2.602 1 97.38 100 GLU A O 1
ATOM 812 N N . ILE A 1 101 ? -1.447 8.141 2.258 1 97 101 ILE A N 1
ATOM 813 C CA . ILE A 1 101 ? -1.623 8.367 0.828 1 97 101 ILE A CA 1
ATOM 814 C C . ILE A 1 101 ? -2.619 9.5 0.604 1 97 101 ILE A C 1
ATOM 816 O O . ILE A 1 101 ? -2.357 10.422 -0.171 1 97 101 ILE A O 1
ATOM 820 N N . GLY A 1 102 ? -3.713 9.445 1.274 1 97 102 GLY A N 1
ATOM 821 C CA . GLY A 1 102 ? -4.723 10.484 1.191 1 97 102 GLY A CA 1
ATOM 822 C C . GLY A 1 102 ? -6.059 9.984 0.676 1 97 102 GLY A C 1
ATOM 823 O O . GLY A 1 102 ? -6.145 9.477 -0.447 1 97 102 GLY A O 1
ATOM 824 N N . PHE A 1 103 ? -7.07 10.031 1.459 1 98 103 PHE A N 1
ATOM 825 C CA . PHE A 1 103 ? -8.453 9.727 1.12 1 98 103 PHE A CA 1
ATOM 826 C C . PHE A 1 103 ? -9.414 10.5 2.018 1 98 103 PHE A C 1
ATOM 828 O O . PHE A 1 103 ? -8.984 11.195 2.943 1 98 103 PHE A O 1
ATOM 835 N N . ASP A 1 104 ? -10.75 10.398 1.771 1 98.5 104 ASP A N 1
ATOM 836 C CA . ASP A 1 104 ? -11.672 11.297 2.465 1 98.5 104 ASP A CA 1
ATOM 837 C C . ASP A 1 104 ? -12.562 10.516 3.428 1 98.5 104 ASP A C 1
ATOM 839 O O . ASP A 1 104 ? -13.023 11.062 4.434 1 98.5 104 ASP A O 1
ATOM 843 N N . GLU A 1 105 ? -12.859 9.312 3.062 1 98.81 105 GLU A N 1
ATOM 844 C CA . GLU A 1 105 ? -13.891 8.594 3.805 1 98.81 105 GLU A CA 1
ATOM 845 C C . GLU A 1 105 ? -13.711 7.086 3.686 1 98.81 105 GLU A C 1
ATOM 847 O O . GLU A 1 105 ? -13.336 6.582 2.623 1 98.81 105 GLU A O 1
ATOM 852 N N . ALA A 1 106 ? -13.969 6.398 4.801 1 98.75 106 ALA A N 1
ATOM 853 C CA . ALA A 1 106 ? -13.992 4.938 4.785 1 98.75 106 ALA A CA 1
ATOM 854 C C . ALA A 1 106 ? -15.219 4.398 5.504 1 98.75 106 ALA A C 1
ATOM 856 O O . ALA A 1 106 ? -15.625 4.922 6.547 1 98.75 106 ALA A O 1
ATOM 857 N N . SER A 1 107 ? -15.812 3.432 4.922 1 98.69 107 SER A N 1
ATOM 858 C CA . SER A 1 107 ? -16.922 2.703 5.527 1 98.69 107 SER A CA 1
ATOM 859 C C . SER A 1 107 ? -16.625 1.211 5.613 1 98.69 107 SER A C 1
ATOM 861 O O . SER A 1 107 ? -16.016 0.642 4.707 1 98.69 107 SER A O 1
ATOM 863 N N . PHE A 1 108 ? -17.094 0.591 6.695 1 98.44 108 PHE A N 1
ATOM 864 C CA . PHE A 1 108 ? -16.859 -0.834 6.891 1 98.44 108 PHE A CA 1
ATOM 865 C C . PHE A 1 108 ? -18.156 -1.626 6.715 1 98.44 108 PHE A C 1
ATOM 867 O O . PHE A 1 108 ? -19.188 -1.276 7.293 1 98.44 108 PHE A O 1
ATOM 874 N N . LEU A 1 109 ? -17.984 -2.658 5.918 1 98.25 109 LEU A N 1
ATOM 875 C CA . LEU A 1 109 ? -19.188 -3.363 5.477 1 98.25 109 LEU A CA 1
ATOM 876 C C . LEU A 1 109 ? -19.234 -4.777 6.043 1 98.25 109 LEU A C 1
ATOM 878 O O . LEU A 1 109 ? -18.219 -5.477 6.047 1 98.25 109 LEU A O 1
ATOM 882 N N . ASN A 1 110 ? -20.375 -5.152 6.551 1 97.69 110 ASN A N 1
ATOM 883 C CA . ASN A 1 110 ? -20.672 -6.551 6.824 1 97.69 110 ASN A CA 1
ATOM 884 C C . ASN A 1 110 ? -21.266 -7.25 5.602 1 97.69 110 ASN A C 1
ATOM 886 O O . ASN A 1 110 ? -22.422 -7.02 5.246 1 97.69 110 ASN A O 1
ATOM 890 N N . CYS A 1 111 ? -20.484 -8.094 4.961 1 97.75 111 CYS A N 1
ATOM 891 C CA . CYS A 1 111 ? -20.875 -8.781 3.74 1 97.75 111 CYS A CA 1
ATOM 892 C C . CYS A 1 111 ? -21.203 -10.25 4.016 1 97.75 111 CYS A C 1
ATOM 894 O O . CYS A 1 111 ? -20.906 -10.758 5.098 1 97.75 111 CYS A O 1
ATOM 896 N N . LYS A 1 112 ? -21.75 -10.93 3.07 1 96.94 112 LYS A N 1
ATOM 897 C CA . LYS A 1 112 ? -22.188 -12.32 3.195 1 96.94 112 LYS A CA 1
ATOM 898 C C . LYS A 1 112 ? -21.047 -13.219 3.639 1 96.94 112 LYS A C 1
ATOM 900 O O . LYS A 1 112 ? -21.219 -14.086 4.496 1 96.94 112 LYS A O 1
ATOM 905 N N . PHE A 1 113 ? -19.828 -12.969 3.115 1 96.12 113 PHE A N 1
ATOM 906 C CA . PHE A 1 113 ? -18.719 -13.867 3.379 1 96.12 113 PHE A CA 1
ATOM 907 C C . PHE A 1 113 ? -17.719 -13.242 4.355 1 96.12 113 PHE A C 1
ATOM 909 O O . PHE A 1 113 ? -16.578 -13.672 4.449 1 96.12 113 PHE A O 1
ATOM 916 N N . SER A 1 114 ? -18.188 -12.219 5.051 1 94.75 114 SER A N 1
ATOM 917 C CA . SER A 1 114 ? -17.344 -11.617 6.07 1 94.75 114 SER A CA 1
ATOM 918 C C . SER A 1 114 ? -17.125 -12.578 7.238 1 94.75 114 SER A C 1
ATOM 920 O O . SER A 1 114 ? -18.062 -13.234 7.695 1 94.75 114 SER A O 1
ATOM 922 N N . GLU A 1 115 ? -15.906 -12.703 7.672 1 89.38 115 GLU A N 1
ATOM 923 C CA . GLU A 1 115 ? -15.578 -13.547 8.82 1 89.38 115 GLU A CA 1
ATOM 924 C C . GLU A 1 115 ? -15.703 -12.773 10.125 1 89.38 115 GLU A C 1
ATOM 926 O O . GLU A 1 115 ? -16.078 -13.344 11.156 1 89.38 115 GLU A O 1
ATOM 931 N N . ARG A 1 116 ? -15.297 -11.516 10.047 1 83 116 ARG A N 1
ATOM 932 C CA . ARG A 1 116 ? -15.383 -10.648 11.219 1 83 116 ARG A CA 1
ATOM 933 C C . ARG A 1 116 ? -16.672 -9.836 11.203 1 83 116 ARG A C 1
ATOM 935 O O . ARG A 1 116 ? -16.984 -9.172 10.211 1 83 116 ARG A O 1
ATOM 942 N N . LYS A 1 117 ? -17.312 -9.805 12.453 1 81.5 117 LYS A N 1
ATOM 943 C CA . LYS A 1 117 ? -18.594 -9.117 12.516 1 81.5 117 LYS A CA 1
ATOM 944 C C . LYS A 1 117 ? -18.547 -7.926 13.461 1 81.5 117 LYS A C 1
ATOM 946 O O . LYS A 1 117 ? -19.547 -7.242 13.672 1 81.5 117 LYS A O 1
ATOM 951 N N . GLU A 1 118 ? -17.422 -7.805 13.969 1 87.94 118 GLU A N 1
ATOM 952 C CA . GLU A 1 118 ? -17.25 -6.648 14.844 1 87.94 118 GLU A CA 1
ATOM 953 C C . GLU A 1 118 ? -16.047 -5.816 14.422 1 87.94 118 GLU A C 1
ATOM 955 O O . GLU A 1 118 ? -15.07 -6.352 13.883 1 87.94 118 GLU A O 1
ATOM 960 N N . LEU A 1 119 ? -16.188 -4.539 14.594 1 90.25 119 LEU A N 1
ATOM 961 C CA . LEU A 1 119 ? -15.125 -3.605 14.258 1 90.25 119 LEU A CA 1
ATOM 962 C C . LEU A 1 119 ? -14.781 -2.717 15.445 1 90.25 119 LEU A C 1
ATOM 964 O O . LEU A 1 119 ? -15.672 -2.162 16.094 1 90.25 119 LEU A O 1
ATOM 968 N N . LYS A 1 120 ? -13.555 -2.666 15.828 1 91.94 120 LYS A N 1
ATOM 969 C CA . LYS A 1 120 ? -13.086 -1.74 16.859 1 91.94 120 LYS A CA 1
ATOM 970 C C . LYS A 1 120 ? -12.766 -0.372 16.25 1 91.94 120 LYS A C 1
ATOM 972 O O . LYS A 1 120 ? -11.594 -0.012 16.109 1 91.94 120 LYS A O 1
ATOM 977 N N . LEU A 1 121 ? -13.781 0.368 16.047 1 95.38 121 LEU A N 1
ATOM 978 C CA . LEU A 1 121 ? -13.688 1.64 15.344 1 95.38 121 LEU A CA 1
ATOM 979 C C . LEU A 1 121 ? -12.781 2.609 16.094 1 95.38 121 LEU A C 1
ATOM 981 O O . LEU A 1 121 ? -11.938 3.273 15.484 1 95.38 121 LEU A O 1
ATOM 985 N N . PRO A 1 122 ? -12.875 2.705 17.469 1 95.12 122 PRO A N 1
ATOM 986 C CA . PRO A 1 122 ? -12 3.637 18.188 1 95.12 122 PRO A CA 1
ATOM 987 C C . PRO A 1 122 ? -10.516 3.355 17.969 1 95.12 122 PRO A C 1
ATOM 989 O O . PRO A 1 122 ? -9.711 4.289 17.891 1 95.12 122 PRO A O 1
ATOM 992 N N . ARG A 1 123 ? -10.195 2.121 17.859 1 96.12 123 ARG A N 1
ATOM 993 C CA . ARG A 1 123 ? -8.812 1.755 17.594 1 96.12 123 ARG A CA 1
ATOM 994 C C . ARG A 1 123 ? -8.367 2.232 16.219 1 96.12 123 ARG A C 1
ATOM 996 O O . ARG A 1 123 ? -7.281 2.791 16.078 1 96.12 123 ARG A O 1
ATOM 1003 N N . LEU A 1 124 ? -9.195 2.004 15.242 1 97.69 124 LEU A N 1
ATOM 1004 C CA . LEU A 1 124 ? -8.875 2.459 13.891 1 97.69 124 LEU A CA 1
ATOM 1005 C C . LEU A 1 124 ? -8.766 3.979 13.844 1 97.69 124 LEU A C 1
ATOM 1007 O O . LEU A 1 124 ? -7.902 4.52 13.148 1 97.69 124 LEU A O 1
ATOM 1011 N N . GLU A 1 125 ? -9.625 4.609 14.562 1 97.06 125 GLU A N 1
ATOM 1012 C CA . GLU A 1 125 ? -9.578 6.066 14.633 1 97.06 125 GLU A CA 1
ATOM 1013 C C . GLU A 1 125 ? -8.25 6.555 15.203 1 97.06 125 GLU A C 1
ATOM 1015 O O . GLU A 1 125 ? -7.672 7.523 14.711 1 97.06 125 GLU A O 1
ATOM 1020 N N . ARG A 1 126 ? -7.75 5.938 16.219 1 95.88 126 ARG A N 1
ATOM 1021 C CA . ARG A 1 126 ? -6.465 6.301 16.812 1 95.88 126 ARG A CA 1
ATOM 1022 C C . ARG A 1 126 ? -5.328 6.113 15.805 1 95.88 126 ARG A C 1
ATOM 1024 O O . ARG A 1 126 ? -4.406 6.93 15.75 1 95.88 126 ARG A O 1
ATOM 1031 N N . ILE A 1 127 ? -5.418 5.062 15.062 1 97.62 127 ILE A N 1
ATOM 1032 C CA . ILE A 1 127 ? -4.414 4.781 14.047 1 97.62 127 ILE A CA 1
ATOM 1033 C C . ILE A 1 127 ? -4.434 5.883 12.984 1 97.62 127 ILE A C 1
ATOM 1035 O O . ILE A 1 127 ? -3.381 6.379 12.578 1 97.62 127 ILE A O 1
ATOM 1039 N N . VAL A 1 128 ? -5.602 6.266 12.594 1 98.12 128 VAL A N 1
ATOM 1040 C CA . VAL A 1 128 ? -5.766 7.289 11.57 1 98.12 128 VAL A CA 1
ATOM 1041 C C . VAL A 1 128 ? -5.25 8.633 12.094 1 98.12 128 VAL A C 1
ATOM 1043 O O . VAL A 1 128 ? -4.543 9.352 11.391 1 98.12 128 VAL A O 1
ATOM 1046 N N . VAL A 1 129 ? -5.555 8.953 13.328 1 96.69 129 VAL A N 1
ATOM 1047 C CA . VAL A 1 129 ? -5.07 10.188 13.938 1 96.69 129 VAL A CA 1
ATOM 1048 C C . VAL A 1 129 ? -3.543 10.203 13.922 1 96.69 129 VAL A C 1
ATOM 1050 O O . VAL A 1 129 ? -2.932 11.203 13.539 1 96.69 129 VAL A O 1
ATOM 1053 N N . SER A 1 130 ? -2.965 9.148 14.32 1 95.75 130 SER A N 1
ATOM 1054 C CA . SER A 1 130 ? -1.511 9.039 14.32 1 95.75 130 SER A CA 1
ATOM 1055 C C . SER A 1 130 ? -0.942 9.219 12.914 1 95.75 130 SER A C 1
ATOM 1057 O O . SER A 1 130 ? 0.056 9.922 12.734 1 95.75 130 SER A O 1
ATOM 1059 N N . ALA A 1 131 ? -1.583 8.617 11.938 1 96.88 131 ALA A N 1
ATOM 1060 C CA . ALA A 1 131 ? -1.13 8.711 10.547 1 96.88 131 ALA A CA 1
ATOM 1061 C C . ALA A 1 131 ? -1.289 10.133 10.016 1 96.88 131 ALA A C 1
ATOM 1063 O O . ALA A 1 131 ? -0.451 10.609 9.242 1 96.88 131 ALA A O 1
ATOM 1064 N N . VAL A 1 132 ? -2.354 10.805 10.383 1 96.88 132 VAL A N 1
ATOM 1065 C CA . VAL A 1 132 ? -2.586 12.195 10 1 96.88 132 VAL A CA 1
ATOM 1066 C C . VAL A 1 132 ? -1.446 13.07 10.523 1 96.88 132 VAL A C 1
ATOM 1068 O O . VAL A 1 132 ? -0.874 13.867 9.766 1 96.88 132 VAL A O 1
ATOM 1071 N N . LYS A 1 133 ? -1.078 12.898 11.766 1 94.62 133 LYS A N 1
ATOM 1072 C CA . LYS A 1 133 ? -0.002 13.672 12.375 1 94.62 133 LYS A CA 1
ATOM 1073 C C . LYS A 1 133 ? 1.335 13.383 11.703 1 94.62 133 LYS A C 1
ATOM 1075 O O . LYS A 1 133 ? 2.057 14.312 11.328 1 94.62 133 LYS A O 1
ATOM 1080 N N . GLN A 1 134 ? 1.55 12.133 11.469 1 91.69 134 GLN A N 1
ATOM 1081 C CA . GLN A 1 134 ? 2.834 11.727 10.906 1 91.69 134 GLN A CA 1
ATOM 1082 C C . GLN A 1 134 ? 2.963 12.172 9.453 1 91.69 134 GLN A C 1
ATOM 1084 O O . GLN A 1 134 ? 4.047 12.555 9.008 1 91.69 134 GLN A O 1
ATOM 1089 N N . SER A 1 135 ? 1.925 12.102 8.695 1 93.5 135 SER A N 1
ATOM 1090 C CA . SER A 1 135 ? 1.956 12.453 7.277 1 93.5 135 SER A CA 1
ATOM 1091 C C . SER A 1 135 ? 1.832 13.961 7.078 1 93.5 135 SER A C 1
ATOM 1093 O O . SER A 1 135 ? 1.96 14.461 5.957 1 93.5 135 SER A O 1
ATOM 1095 N N . ARG A 1 136 ? 1.523 14.719 8.148 1 93 136 ARG A N 1
ATOM 1096 C CA . ARG A 1 136 ? 1.393 16.172 8.148 1 93 136 ARG A CA 1
ATOM 1097 C C . ARG A 1 136 ? 0.309 16.625 7.18 1 93 136 ARG A C 1
ATOM 1099 O O . ARG A 1 136 ? 0.443 17.672 6.539 1 93 136 ARG A O 1
ATOM 1106 N N . LYS A 1 137 ? -0.671 15.82 6.953 1 93.25 137 LYS A N 1
ATOM 1107 C CA . LYS A 1 137 ? -1.889 16.156 6.219 1 93.25 137 LYS A CA 1
ATOM 1108 C C . LYS A 1 137 ? -3.029 16.5 7.172 1 93.25 137 LYS A C 1
ATOM 1110 O O . LYS A 1 137 ? -3.656 15.602 7.746 1 93.25 137 LYS A O 1
ATOM 1115 N N . PRO A 1 138 ? -3.342 17.781 7.203 1 96.06 138 PRO A N 1
ATOM 1116 C CA . PRO A 1 138 ? -4.316 18.141 8.234 1 96.06 138 PRO A CA 1
ATOM 1117 C C . PRO A 1 138 ? -5.758 17.906 7.793 1 96.06 138 PRO A C 1
ATOM 1119 O O . PRO A 1 138 ? -6.625 18.75 8.047 1 96.06 138 PRO A O 1
ATOM 1122 N N . TRP A 1 139 ? -6.047 16.906 7.055 1 97.12 139 TRP A N 1
ATOM 1123 C CA . TRP A 1 139 ? -7.379 16.469 6.648 1 97.12 139 TRP A CA 1
ATOM 1124 C C . TRP A 1 139 ? -7.73 15.125 7.266 1 97.12 139 TRP A C 1
ATOM 1126 O O . TRP A 1 139 ? -7.176 14.094 6.879 1 97.12 139 TRP A O 1
ATOM 1136 N N . MET A 1 140 ? -8.625 15.141 8.203 1 98.19 140 MET A N 1
ATOM 1137 C CA . MET A 1 140 ? -9.031 13.914 8.883 1 98.19 140 MET A CA 1
ATOM 1138 C C . MET A 1 140 ? -10.086 13.164 8.086 1 98.19 140 MET A C 1
ATOM 1140 O O . MET A 1 140 ? -11.164 13.703 7.816 1 98.19 140 MET A O 1
ATOM 1144 N N . PRO A 1 141 ? -9.781 11.93 7.621 1 98.56 141 PRO A N 1
ATOM 1145 C CA . PRO A 1 141 ? -10.844 11.18 6.941 1 98.56 141 PRO A CA 1
ATOM 1146 C C . PRO A 1 141 ? -11.992 10.812 7.871 1 98.56 141 PRO A C 1
ATOM 1148 O O . PRO A 1 141 ? -11.789 10.617 9.07 1 98.56 141 PRO A O 1
ATOM 1151 N N . GLN A 1 142 ? -13.141 10.719 7.309 1 98.44 142 GLN A N 1
ATOM 1152 C CA . GLN A 1 142 ? -14.312 10.242 8.039 1 98.44 142 GLN A CA 1
ATOM 1153 C C . GLN A 1 142 ? -14.359 8.719 8.07 1 98.44 142 GLN A C 1
ATOM 1155 O O . GLN A 1 142 ? -14.258 8.07 7.027 1 98.44 142 GLN A O 1
ATOM 1160 N N . LEU A 1 143 ? -14.445 8.133 9.242 1 98.5 143 LEU A N 1
ATOM 1161 C CA . LEU A 1 143 ? -14.625 6.691 9.383 1 98.5 143 LEU A CA 1
ATOM 1162 C C . LEU A 1 143 ? -16.047 6.359 9.836 1 98.5 143 LEU A C 1
ATOM 1164 O O . LEU A 1 143 ? -16.516 6.895 10.844 1 98.5 143 LEU A O 1
ATOM 1168 N N . ASN A 1 144 ? -16.656 5.578 9.023 1 97.94 144 ASN A N 1
ATOM 1169 C CA . ASN A 1 144 ? -18 5.109 9.367 1 97.94 144 ASN A CA 1
ATOM 1170 C C . ASN A 1 144 ? -17.969 3.691 9.938 1 97.94 144 ASN A C 1
ATOM 1172 O O . ASN A 1 144 ? -17.234 2.836 9.438 1 97.94 144 ASN A O 1
ATOM 1176 N N . GLY A 1 145 ? -18.703 3.471 11 1 95.81 145 GLY A N 1
ATOM 1177 C CA . GLY A 1 145 ? -18.719 2.166 11.641 1 95.81 145 GLY A CA 1
ATOM 1178 C C . GLY A 1 145 ? -19.281 1.07 10.75 1 95.81 145 GLY A C 1
ATOM 1179 O O . GLY A 1 145 ? -19.641 1.323 9.594 1 95.81 145 GLY A O 1
ATOM 1180 N N . LEU A 1 146 ? -19.266 -0.142 11.312 1 96.81 146 LEU A N 1
ATOM 1181 C CA . LEU A 1 146 ? -19.719 -1.321 10.586 1 96.81 146 LEU A CA 1
ATOM 1182 C C . LEU A 1 146 ? -21.203 -1.226 10.266 1 96.81 146 LEU A C 1
ATOM 1184 O O . LEU A 1 146 ? -22.016 -0.866 11.133 1 96.81 146 LEU A O 1
ATOM 1188 N N . MET A 1 147 ? -21.578 -1.438 9.023 1 97.06 147 MET A N 1
ATOM 1189 C CA . MET A 1 147 ? -22.969 -1.497 8.586 1 97.06 147 MET A CA 1
ATOM 1190 C C . MET A 1 147 ? -23.188 -2.619 7.574 1 97.06 147 MET A C 1
ATOM 1192 O O . MET A 1 147 ? -22.219 -3.127 6.996 1 97.06 147 MET A O 1
ATOM 1196 N N . SER A 1 148 ? -24.406 -3.006 7.352 1 97.44 148 SER A N 1
ATOM 1197 C CA . SER A 1 148 ? -24.672 -4.078 6.395 1 97.44 148 SER A CA 1
ATOM 1198 C C . SER A 1 148 ? -24.406 -3.621 4.965 1 97.44 148 SER A C 1
ATOM 1200 O O . SER A 1 148 ? -24.656 -2.459 4.625 1 97.44 148 SER A O 1
ATOM 1202 N N . PHE A 1 149 ? -23.969 -4.559 4.223 1 98.44 149 PHE A N 1
ATOM 1203 C CA . PHE A 1 149 ? -23.766 -4.285 2.805 1 98.44 149 PHE A CA 1
ATOM 1204 C C . PHE A 1 149 ? -25.016 -3.715 2.174 1 98.44 149 PHE A C 1
ATOM 1206 O O . PHE A 1 149 ? -24.969 -2.693 1.485 1 98.44 149 PHE A O 1
ATOM 1213 N N . SER A 1 150 ? -26.125 -4.332 2.434 1 98.19 150 SER A N 1
ATOM 1214 C CA . SER A 1 150 ? -27.406 -3.938 1.847 1 98.19 150 SER A CA 1
ATOM 1215 C C . SER A 1 150 ? -27.766 -2.51 2.232 1 98.19 150 SER A C 1
ATOM 1217 O O . SER A 1 150 ? -28.188 -1.721 1.384 1 98.19 150 SER A O 1
ATOM 1219 N N . ASP A 1 151 ? -27.594 -2.168 3.486 1 98.12 151 ASP A N 1
ATOM 1220 C CA . ASP A 1 151 ? -27.906 -0.817 3.949 1 98.12 151 ASP A CA 1
ATOM 1221 C C . ASP A 1 151 ? -27.016 0.215 3.26 1 98.12 151 ASP A C 1
ATOM 1223 O O . ASP A 1 151 ? -27.484 1.29 2.877 1 98.12 151 ASP A O 1
ATOM 1227 N N . PHE A 1 152 ? -25.812 -0.094 3.102 1 98.69 152 PHE A N 1
ATOM 1228 C CA . PHE A 1 152 ? -24.859 0.827 2.492 1 98.69 152 PHE A CA 1
ATOM 1229 C C . PHE A 1 152 ? -25.234 1.108 1.041 1 98.69 152 PHE A C 1
ATOM 1231 O O . PHE A 1 152 ? -25.281 2.266 0.622 1 98.69 152 PHE A O 1
ATOM 1238 N N . ILE A 1 153 ? -25.516 0.034 0.34 1 98.19 153 ILE A N 1
ATOM 1239 C CA . ILE A 1 153 ? -25.766 0.122 -1.093 1 98.19 153 ILE A CA 1
ATOM 1240 C C . ILE A 1 153 ? -27.047 0.915 -1.34 1 98.19 153 ILE A C 1
ATOM 1242 O O . ILE A 1 153 ? -27.156 1.645 -2.328 1 98.19 153 ILE A O 1
ATOM 1246 N N . ARG A 1 154 ? -27.938 0.812 -0.512 1 97.5 154 ARG A N 1
ATOM 1247 C CA . ARG A 1 154 ? -29.266 1.412 -0.698 1 97.5 154 ARG A CA 1
ATOM 1248 C C . ARG A 1 154 ? -29.234 2.902 -0.38 1 97.5 154 ARG A C 1
ATOM 1250 O O . ARG A 1 154 ? -30.156 3.635 -0.727 1 97.5 154 ARG A O 1
ATOM 1257 N N . GLN A 1 155 ? -28.203 3.375 0.278 1 97.12 155 GLN A N 1
ATOM 1258 C CA . GLN A 1 155 ? -28.062 4.797 0.57 1 97.12 155 GLN A CA 1
ATOM 1259 C C . GLN A 1 155 ? -27.609 5.57 -0.669 1 97.12 155 GLN A C 1
ATOM 1261 O O . GLN A 1 155 ? -26.656 5.188 -1.334 1 97.12 155 GLN A O 1
ATOM 1266 N N . PRO A 1 156 ? -28.406 6.602 -1 1 95.62 156 PRO A N 1
ATOM 1267 C CA . PRO A 1 156 ? -27.984 7.422 -2.137 1 95.62 156 PRO A CA 1
ATOM 1268 C C . PRO A 1 156 ? -26.594 8.031 -1.939 1 95.62 156 PRO A C 1
ATOM 1270 O O . PRO A 1 156 ? -26.234 8.422 -0.824 1 95.62 156 PRO A O 1
ATOM 1273 N N . ARG A 1 157 ? -25.828 8.055 -3.012 1 96.06 157 ARG A N 1
ATOM 1274 C CA . ARG A 1 157 ? -24.484 8.602 -2.986 1 96.06 157 ARG A CA 1
ATOM 1275 C C . ARG A 1 157 ? -24.172 9.359 -4.277 1 96.06 157 ARG A C 1
ATOM 1277 O O . ARG A 1 157 ? -24.578 8.938 -5.359 1 96.06 157 ARG A O 1
ATOM 1284 N N . GLN A 1 158 ? -23.469 10.414 -4.109 1 95.62 158 GLN A N 1
ATOM 1285 C CA . GLN A 1 158 ? -23.078 11.227 -5.262 1 95.62 158 GLN A CA 1
ATOM 1286 C C . GLN A 1 158 ? -21.828 10.688 -5.926 1 95.62 158 GLN A C 1
ATOM 1288 O O . GLN A 1 158 ? -21 10.047 -5.27 1 95.62 158 GLN A O 1
ATOM 1293 N N . GLY A 1 159 ? -21.734 10.914 -7.273 1 98 159 GLY A N 1
ATOM 1294 C CA . GLY A 1 159 ? -20.5 10.602 -7.992 1 98 159 GLY A CA 1
ATOM 1295 C C . GLY A 1 159 ? -20.484 9.195 -8.555 1 98 159 GLY A C 1
ATOM 1296 O O . GLY A 1 159 ? -21.547 8.578 -8.742 1 98 159 GLY A O 1
ATOM 1297 N N . LYS A 1 160 ? -19.328 8.773 -8.914 1 98.56 160 LYS A N 1
ATOM 1298 C CA . LYS A 1 160 ? -19.141 7.449 -9.5 1 98.56 160 LYS A CA 1
ATOM 1299 C C . LYS A 1 160 ? -19 6.387 -8.406 1 98.56 160 LYS A C 1
ATOM 1301 O O . LYS A 1 160 ? -18.359 6.629 -7.379 1 98.56 160 LYS A O 1
ATOM 1306 N N . LYS A 1 161 ? -19.641 5.273 -8.633 1 98.62 161 LYS A N 1
ATOM 1307 C CA . LYS A 1 161 ? -19.656 4.16 -7.688 1 98.62 161 LYS A CA 1
ATOM 1308 C C . LYS A 1 161 ? -19.188 2.871 -8.352 1 98.62 161 LYS A C 1
ATOM 1310 O O . LYS A 1 161 ? -19.688 2.492 -9.414 1 98.62 161 LYS A O 1
ATOM 1315 N N . TRP A 1 162 ? -18.188 2.193 -7.719 1 98.88 162 TRP A N 1
ATOM 1316 C CA . TRP A 1 162 ? -17.641 0.97 -8.297 1 98.88 162 TRP A CA 1
ATOM 1317 C C . TRP A 1 162 ? -17.625 -0.156 -7.273 1 98.88 162 TRP A C 1
ATOM 1319 O O . TRP A 1 162 ? -17.469 0.094 -6.074 1 98.88 162 TRP A O 1
ATOM 1329 N N . ILE A 1 163 ? -17.812 -1.354 -7.73 1 98.81 163 ILE A N 1
ATOM 1330 C CA . ILE A 1 163 ? -17.656 -2.559 -6.926 1 98.81 163 ILE A CA 1
ATOM 1331 C C . ILE A 1 163 ? -16.594 -3.463 -7.543 1 98.81 163 ILE A C 1
ATOM 1333 O O . ILE A 1 163 ? -16.734 -3.898 -8.688 1 98.81 163 ILE A O 1
ATOM 1337 N N . ALA A 1 164 ? -15.523 -3.688 -6.777 1 98.19 164 ALA A N 1
ATOM 1338 C CA . ALA A 1 164 ? -14.43 -4.535 -7.246 1 98.19 164 ALA A CA 1
ATOM 1339 C C . ALA A 1 164 ? -14.672 -5.996 -6.871 1 98.19 164 ALA A C 1
ATOM 1341 O O . ALA A 1 164 ? -14.93 -6.309 -5.707 1 98.19 164 ALA A O 1
ATOM 1342 N N . HIS A 1 165 ? -14.609 -6.871 -7.867 1 95.81 165 HIS A N 1
ATOM 1343 C CA . HIS A 1 165 ? -14.758 -8.297 -7.605 1 95.81 165 HIS A CA 1
ATOM 1344 C C . HIS A 1 165 ? -14.008 -9.133 -8.641 1 95.81 165 HIS A C 1
ATOM 1346 O O . HIS A 1 165 ? -13.445 -8.586 -9.586 1 95.81 165 HIS A O 1
ATOM 1352 N N . CYS A 1 166 ? -13.938 -10.438 -8.445 1 90.38 166 CYS A N 1
ATOM 1353 C CA . CYS A 1 166 ? -13.109 -11.297 -9.289 1 90.38 166 CYS A CA 1
ATOM 1354 C C . CYS A 1 166 ? -13.977 -12.258 -10.094 1 90.38 166 CYS A C 1
ATOM 1356 O O . CYS A 1 166 ? -13.477 -13.258 -10.609 1 90.38 166 CYS A O 1
ATOM 1358 N N . TYR A 1 167 ? -15.234 -12.047 -10.219 1 91.5 167 TYR A N 1
ATOM 1359 C CA . TYR A 1 167 ? -16.094 -12.938 -10.992 1 91.5 167 TYR A CA 1
ATOM 1360 C C . TYR A 1 167 ? -15.906 -12.719 -12.492 1 91.5 167 TYR A C 1
ATOM 1362 O O . TYR A 1 167 ? -16.25 -11.656 -13.016 1 91.5 167 TYR A O 1
ATOM 1370 N N . GLN A 1 168 ? -15.516 -13.766 -13.164 1 88.75 168 GLN A N 1
ATOM 1371 C CA . GLN A 1 168 ? -15.234 -13.688 -14.594 1 88.75 168 GLN A CA 1
ATOM 1372 C C . GLN A 1 168 ? -16.531 -13.602 -15.398 1 88.75 168 GLN A C 1
ATOM 1374 O O . GLN A 1 168 ? -16.531 -13.07 -16.516 1 88.75 168 GLN A O 1
ATOM 1379 N N . GLU A 1 169 ? -17.578 -14.102 -14.805 1 92.19 169 GLU A N 1
ATOM 1380 C CA . GLU A 1 169 ? -18.844 -14.156 -15.5 1 92.19 169 GLU A CA 1
ATOM 1381 C C . GLU A 1 169 ? -19.484 -12.766 -15.602 1 92.19 169 GLU A C 1
ATOM 1383 O O . GLU A 1 169 ? -20.422 -12.562 -16.375 1 92.19 169 GLU A O 1
ATOM 1388 N N . ILE A 1 170 ? -18.984 -11.852 -14.852 1 92.94 170 ILE A N 1
ATOM 1389 C CA . ILE A 1 170 ? -19.469 -10.484 -14.875 1 92.94 170 ILE A CA 1
ATOM 1390 C C . ILE A 1 170 ? -18.422 -9.57 -15.5 1 92.94 170 ILE A C 1
ATOM 1392 O O . ILE A 1 170 ? -17.312 -9.453 -14.992 1 92.94 170 ILE A O 1
ATOM 1396 N N . GLU A 1 171 ? -18.812 -8.984 -16.578 1 93.25 171 GLU A N 1
ATOM 1397 C CA . GLU A 1 171 ? -17.891 -8.078 -17.266 1 93.25 171 GLU A CA 1
ATOM 1398 C C . GLU A 1 171 ? -17.438 -6.961 -16.328 1 93.25 171 GLU A C 1
ATOM 1400 O O . GLU A 1 171 ? -18.25 -6.359 -15.625 1 93.25 171 GLU A O 1
ATOM 1405 N N . ARG A 1 172 ? -16.188 -6.742 -16.25 1 94.88 172 ARG A N 1
ATOM 1406 C CA . ARG A 1 172 ? -15.586 -5.703 -15.422 1 94.88 172 ARG A CA 1
ATOM 1407 C C . ARG A 1 172 ? -14.68 -4.801 -16.25 1 94.88 172 ARG A C 1
ATOM 1409 O O . ARG A 1 172 ? -14.008 -5.262 -17.172 1 94.88 172 ARG A O 1
ATOM 1416 N N . GLU A 1 173 ? -14.688 -3.561 -15.969 1 94.75 173 GLU A N 1
ATOM 1417 C CA . GLU A 1 173 ? -13.703 -2.631 -16.516 1 94.75 173 GLU A CA 1
ATOM 1418 C C . GLU A 1 173 ? -12.578 -2.375 -15.523 1 94.75 173 GLU A C 1
ATOM 1420 O O . GLU A 1 173 ? -12.734 -2.611 -14.32 1 94.75 173 GLU A O 1
ATOM 1425 N N . ASP A 1 174 ? -11.43 -1.947 -16.078 1 95.75 174 ASP A N 1
ATOM 1426 C CA . ASP A 1 174 ? -10.32 -1.588 -15.195 1 95.75 174 ASP A CA 1
ATOM 1427 C C . ASP A 1 174 ? -10.633 -0.329 -14.391 1 95.75 174 ASP A C 1
ATOM 1429 O O . ASP A 1 174 ? -11.031 0.691 -14.961 1 95.75 174 ASP A O 1
ATOM 1433 N N . LEU A 1 175 ? -10.461 -0.368 -13.117 1 97.81 175 LEU A N 1
ATOM 1434 C CA . LEU A 1 175 ? -10.805 0.759 -12.258 1 97.81 175 LEU A CA 1
ATOM 1435 C C . LEU A 1 175 ? -10.031 2.01 -12.664 1 97.81 175 LEU A C 1
ATOM 1437 O O . LEU A 1 175 ? -10.609 3.098 -12.75 1 97.81 175 LEU A O 1
ATOM 1441 N N . PHE A 1 176 ? -8.758 1.871 -12.883 1 97.62 176 PHE A N 1
ATOM 1442 C CA . PHE A 1 176 ? -7.941 3.047 -13.148 1 97.62 176 PHE A CA 1
ATOM 1443 C C . PHE A 1 176 ? -8.344 3.697 -14.469 1 97.62 176 PHE A C 1
ATOM 1445 O O . PHE A 1 176 ? -8.367 4.926 -14.578 1 97.62 176 PHE A O 1
ATOM 1452 N N . ASP A 1 177 ? -8.633 2.861 -15.43 1 96.56 177 ASP A N 1
ATOM 1453 C CA . ASP A 1 177 ? -9.141 3.395 -16.688 1 96.56 177 ASP A CA 1
ATOM 1454 C C . ASP A 1 177 ? -10.406 4.215 -16.469 1 96.56 177 ASP A C 1
ATOM 1456 O O . ASP A 1 177 ? -10.562 5.301 -17.031 1 96.56 177 ASP A O 1
ATOM 1460 N N . GLN A 1 178 ? -11.297 3.725 -15.625 1 97.81 178 GLN A N 1
ATOM 1461 C CA . GLN A 1 178 ? -12.539 4.438 -15.328 1 97.81 178 GLN A CA 1
ATOM 1462 C C . GLN A 1 178 ? -12.258 5.734 -14.57 1 97.81 178 GLN A C 1
ATOM 1464 O O . GLN A 1 178 ? -12.875 6.766 -14.852 1 97.81 178 GLN A O 1
ATOM 1469 N N . LEU A 1 179 ? -11.336 5.648 -13.648 1 98.25 179 LEU A N 1
ATOM 1470 C CA . LEU A 1 179 ? -10.977 6.82 -12.859 1 98.25 179 LEU A CA 1
ATOM 1471 C C . LEU A 1 179 ? -10.422 7.926 -13.758 1 98.25 179 LEU A C 1
ATOM 1473 O O . LEU A 1 179 ? -10.742 9.102 -13.562 1 98.25 179 LEU A O 1
ATOM 1477 N N . GLN A 1 180 ? -9.648 7.57 -14.734 1 96.5 180 GLN A N 1
ATOM 1478 C CA . GLN A 1 180 ? -9.039 8.539 -15.641 1 96.5 180 GLN A CA 1
ATOM 1479 C C . GLN A 1 180 ? -10.102 9.25 -16.484 1 96.5 180 GLN A C 1
ATOM 1481 O O . GLN A 1 180 ? -9.883 10.367 -16.953 1 96.5 180 GLN A O 1
ATOM 1486 N N . GLN A 1 181 ? -11.195 8.594 -16.625 1 97.12 181 GLN A N 1
ATOM 1487 C CA . GLN A 1 181 ? -12.266 9.148 -17.438 1 97.12 181 GLN A CA 1
ATOM 1488 C C . GLN A 1 181 ? -13.258 9.93 -16.578 1 97.12 181 GLN A C 1
ATOM 1490 O O . GLN A 1 181 ? -14.211 10.523 -17.094 1 97.12 181 GLN A O 1
ATOM 1495 N N . THR A 1 182 ? -13.078 9.93 -15.305 1 97.38 182 THR A N 1
ATOM 1496 C CA . THR A 1 182 ? -13.961 10.602 -14.359 1 97.38 182 THR A CA 1
ATOM 1497 C C . THR A 1 182 ? -13.523 12.055 -14.156 1 97.38 182 THR A C 1
ATOM 1499 O O . THR A 1 182 ? -12.328 12.344 -14.102 1 97.38 182 THR A O 1
ATOM 1502 N N . ALA A 1 183 ? -14.5 12.953 -14.008 1 96.88 183 ALA A N 1
ATOM 1503 C CA . ALA A 1 183 ? -14.172 14.359 -13.766 1 96.88 183 ALA A CA 1
ATOM 1504 C C . ALA A 1 183 ? -13.328 14.508 -12.5 1 96.88 183 ALA A C 1
ATOM 1506 O O . ALA A 1 183 ? -13.578 13.836 -11.5 1 96.88 183 ALA A O 1
ATOM 1507 N N . PRO A 1 184 ? -12.383 15.383 -12.547 1 94.88 184 PRO A N 1
ATOM 1508 C CA . PRO A 1 184 ? -11.438 15.516 -11.43 1 94.88 184 PRO A CA 1
ATOM 1509 C C . PRO A 1 184 ? -12.141 15.75 -10.094 1 94.88 184 PRO A C 1
ATOM 1511 O O . PRO A 1 184 ? -11.734 15.188 -9.07 1 94.88 184 PRO A O 1
ATOM 1514 N N . ASN A 1 185 ? -13.211 16.5 -10.094 1 97.06 185 ASN A N 1
ATOM 1515 C CA . ASN A 1 185 ? -13.844 16.875 -8.836 1 97.06 185 ASN A CA 1
ATOM 1516 C C . ASN A 1 185 ? -14.961 15.914 -8.461 1 97.06 185 ASN A C 1
ATOM 1518 O O . ASN A 1 185 ? -15.578 16.062 -7.398 1 97.06 185 ASN A O 1
ATOM 1522 N N . GLU A 1 186 ? -15.164 14.938 -9.289 1 97.88 186 GLU A N 1
ATOM 1523 C CA . GLU A 1 186 ? -16.234 13.977 -9.047 1 97.88 186 GLU A CA 1
ATOM 1524 C C . GLU A 1 186 ? -15.914 13.086 -7.852 1 97.88 186 GLU A C 1
ATOM 1526 O O . GLU A 1 186 ? -14.781 12.625 -7.703 1 97.88 186 GLU A O 1
ATOM 1531 N N . ALA A 1 187 ? -16.922 12.922 -7 1 98.56 187 ALA A N 1
ATOM 1532 C CA . ALA A 1 187 ? -16.781 11.977 -5.898 1 98.56 187 ALA A CA 1
ATOM 1533 C C . ALA A 1 187 ? -16.75 10.539 -6.406 1 98.56 187 ALA A C 1
ATOM 1535 O O . ALA A 1 187 ? -17.422 10.203 -7.379 1 98.56 187 ALA A O 1
ATOM 1536 N N . VAL A 1 188 ? -15.969 9.719 -5.723 1 98.75 188 VAL A N 1
ATOM 1537 C CA . VAL A 1 188 ? -15.898 8.32 -6.117 1 98.75 188 VAL A CA 1
ATOM 1538 C C . VAL A 1 188 ? -16.031 7.43 -4.883 1 98.75 188 VAL A C 1
ATOM 1540 O O . VAL A 1 188 ? -15.523 7.77 -3.811 1 98.75 188 VAL A O 1
ATOM 1543 N N . THR A 1 189 ? -16.719 6.328 -5.012 1 98.88 189 THR A N 1
ATOM 1544 C CA . THR A 1 189 ? -16.859 5.289 -4 1 98.88 189 THR A CA 1
ATOM 1545 C C . THR A 1 189 ? -16.453 3.928 -4.566 1 98.88 189 THR A C 1
ATOM 1547 O O . THR A 1 189 ? -16.953 3.52 -5.617 1 98.88 189 THR A O 1
ATOM 1550 N N . ILE A 1 190 ? -15.531 3.303 -3.924 1 98.88 190 ILE A N 1
ATOM 1551 C CA . ILE A 1 190 ? -15.062 1.997 -4.379 1 98.88 190 ILE A CA 1
ATOM 1552 C C . ILE A 1 190 ? -15.328 0.949 -3.301 1 98.88 190 ILE A C 1
ATOM 1554 O O . ILE A 1 190 ? -14.93 1.122 -2.146 1 98.88 190 ILE A O 1
ATOM 1558 N N . LEU A 1 191 ? -16.016 -0.117 -3.66 1 98.88 191 LEU A N 1
ATOM 1559 C CA . LEU A 1 191 ? -16.297 -1.229 -2.76 1 98.88 191 LEU A CA 1
ATOM 1560 C C . LEU A 1 191 ? -15.273 -2.346 -2.932 1 98.88 191 LEU A C 1
ATOM 1562 O O . LEU A 1 191 ? -15 -2.777 -4.055 1 98.88 191 LEU A O 1
ATOM 1566 N N . VAL A 1 192 ? -14.727 -2.811 -1.854 1 98.56 192 VAL A N 1
ATOM 1567 C CA . VAL A 1 192 ? -13.812 -3.949 -1.806 1 98.56 192 VAL A CA 1
ATOM 1568 C C . VAL A 1 192 ? -14.344 -4.996 -0.827 1 98.56 192 VAL A C 1
ATOM 1570 O O . VAL A 1 192 ? -14.648 -4.676 0.325 1 98.56 192 VAL A O 1
ATOM 1573 N N . GLY A 1 193 ? -14.492 -6.191 -1.225 1 97.88 193 GLY A N 1
ATOM 1574 C CA . GLY A 1 193 ? -15.133 -7.238 -0.445 1 97.88 193 GLY A CA 1
ATOM 1575 C C . GLY A 1 193 ? -14.18 -7.949 0.497 1 97.88 193 GLY A C 1
ATOM 1576 O O . GLY A 1 193 ? -13 -7.598 0.576 1 97.88 193 GLY A O 1
ATOM 1577 N N . PRO A 1 194 ? -14.766 -8.898 1.264 1 96.5 194 PRO A N 1
ATOM 1578 C CA . PRO A 1 194 ? -13.945 -9.688 2.188 1 96.5 194 PRO A CA 1
ATOM 1579 C C . PRO A 1 194 ? -13.086 -10.727 1.474 1 96.5 194 PRO A C 1
ATOM 1581 O O . PRO A 1 194 ? -13.062 -10.773 0.241 1 96.5 194 PRO A O 1
ATOM 1584 N N . GLU A 1 195 ? -12.32 -11.523 2.219 1 92.69 195 GLU A N 1
ATOM 1585 C CA . GLU A 1 195 ? -11.445 -12.555 1.666 1 92.69 195 GLU A CA 1
ATOM 1586 C C . GLU A 1 195 ? -12.219 -13.516 0.767 1 92.69 195 GLU A C 1
ATOM 1588 O O . GLU A 1 195 ? -11.695 -13.992 -0.239 1 92.69 195 GLU A O 1
ATOM 1593 N N . GLY A 1 196 ? -13.43 -13.766 1.04 1 92.56 196 GLY A N 1
ATOM 1594 C CA . GLY A 1 196 ? -14.289 -14.625 0.244 1 92.56 196 GLY A CA 1
ATOM 1595 C C . GLY A 1 196 ? -14.984 -13.898 -0.887 1 92.56 196 GLY A C 1
ATOM 1596 O O . GLY A 1 196 ? -15.859 -14.453 -1.552 1 92.56 196 GLY A O 1
ATOM 1597 N N . ASP A 1 197 ? -14.586 -12.602 -1.089 1 95.62 197 ASP A N 1
ATOM 1598 C CA . ASP A 1 197 ? -15.18 -11.742 -2.105 1 95.62 197 ASP A CA 1
ATOM 1599 C C . ASP A 1 197 ? -16.656 -11.484 -1.809 1 95.62 197 ASP A C 1
ATOM 1601 O O . ASP A 1 197 ? -17.219 -12.047 -0.864 1 95.62 197 ASP A O 1
ATOM 1605 N N . PHE A 1 198 ? -17.234 -10.602 -2.582 1 97.88 198 PHE A N 1
ATOM 1606 C CA . PHE A 1 198 ? -18.688 -10.398 -2.561 1 97.88 198 PHE A CA 1
ATOM 1607 C C . PHE A 1 198 ? -19.406 -11.625 -3.115 1 97.88 198 PHE A C 1
ATOM 1609 O O . PHE A 1 198 ? -18.875 -12.328 -3.973 1 97.88 198 PHE A O 1
ATOM 1616 N N . SER A 1 199 ? -20.625 -11.883 -2.609 1 97.44 199 SER A N 1
ATOM 1617 C CA . SER A 1 199 ? -21.469 -12.852 -3.305 1 97.44 199 SER A CA 1
ATOM 1618 C C . SER A 1 199 ? -21.984 -12.289 -4.625 1 97.44 199 SER A C 1
ATOM 1620 O O . SER A 1 199 ? -22.047 -11.07 -4.805 1 97.44 199 SER A O 1
ATOM 1622 N N . THR A 1 200 ? -22.344 -13.211 -5.516 1 97.12 200 THR A N 1
ATOM 1623 C CA . THR A 1 200 ? -22.906 -12.766 -6.785 1 97.12 200 THR A CA 1
ATOM 1624 C C . THR A 1 200 ? -24.188 -11.961 -6.559 1 97.12 200 THR A C 1
ATOM 1626 O O . THR A 1 200 ? -24.469 -11.023 -7.305 1 97.12 200 THR A O 1
ATOM 1629 N N . GLU A 1 201 ? -24.938 -12.32 -5.551 1 97.44 201 GLU A N 1
ATOM 1630 C CA . GLU A 1 201 ? -26.141 -11.578 -5.188 1 97.44 201 GLU A CA 1
ATOM 1631 C C . GLU A 1 201 ? -25.797 -10.164 -4.738 1 97.44 201 GLU A C 1
ATOM 1633 O O . GLU A 1 201 ? -26.5 -9.211 -5.086 1 97.44 201 GLU A O 1
ATOM 1638 N N . GLU A 1 202 ? -24.781 -10.023 -3.975 1 98.5 202 GLU A N 1
ATOM 1639 C CA . GLU A 1 202 ? -24.328 -8.703 -3.531 1 98.5 202 GLU A CA 1
ATOM 1640 C C . GLU A 1 202 ? -23.891 -7.844 -4.715 1 98.5 202 GLU A C 1
ATOM 1642 O O . GLU A 1 202 ? -24.25 -6.66 -4.785 1 98.5 202 GLU A O 1
ATOM 1647 N N . VAL A 1 203 ? -23.141 -8.445 -5.641 1 98.44 203 VAL A N 1
ATOM 1648 C CA . VAL A 1 203 ? -22.688 -7.723 -6.828 1 98.44 203 VAL A CA 1
ATOM 1649 C C . VAL A 1 203 ? -23.891 -7.25 -7.637 1 98.44 203 VAL A C 1
ATOM 1651 O O . VAL A 1 203 ? -23.953 -6.09 -8.039 1 98.44 203 VAL A O 1
ATOM 1654 N N . ARG A 1 204 ? -24.844 -8.125 -7.809 1 97.81 204 ARG A N 1
ATOM 1655 C CA . ARG A 1 204 ? -26.047 -7.793 -8.57 1 97.81 204 ARG A CA 1
ATOM 1656 C C . ARG A 1 204 ? -26.828 -6.68 -7.887 1 97.81 204 ARG A C 1
ATOM 1658 O O . ARG A 1 204 ? -27.312 -5.75 -8.547 1 97.81 204 ARG A O 1
ATOM 1665 N N . LEU A 1 205 ? -26.969 -6.797 -6.59 1 98.25 205 LEU A N 1
ATOM 1666 C CA . LEU A 1 205 ? -27.672 -5.762 -5.828 1 98.25 205 LEU A CA 1
ATOM 1667 C C . LEU A 1 205 ? -26.984 -4.41 -5.996 1 98.25 205 LEU A C 1
ATOM 1669 O O . LEU A 1 205 ? -27.641 -3.391 -6.184 1 98.25 205 LEU A O 1
ATOM 1673 N N . ALA A 1 206 ? -25.641 -4.375 -5.902 1 98.62 206 ALA A N 1
ATOM 1674 C CA . ALA A 1 206 ? -24.875 -3.141 -6.086 1 98.62 206 ALA A CA 1
ATOM 1675 C C . ALA A 1 206 ? -25.125 -2.551 -7.473 1 98.62 206 ALA A C 1
ATOM 1677 O O . ALA A 1 206 ? -25.328 -1.345 -7.613 1 98.62 206 ALA A O 1
ATOM 1678 N N . MET A 1 207 ? -25.125 -3.443 -8.461 1 98.12 207 MET A N 1
ATOM 1679 C CA . MET A 1 207 ? -25.328 -2.992 -9.828 1 98.12 207 MET A CA 1
ATOM 1680 C C . MET A 1 207 ? -26.719 -2.391 -10 1 98.12 207 MET A C 1
ATOM 1682 O O . MET A 1 207 ? -26.891 -1.386 -10.695 1 98.12 207 MET A O 1
ATOM 1686 N N . GLU A 1 208 ? -27.688 -2.975 -9.391 1 97.88 208 GLU A N 1
ATOM 1687 C CA . GLU A 1 208 ? -29.047 -2.457 -9.414 1 97.88 208 GLU A CA 1
ATOM 1688 C C . GLU A 1 208 ? -29.125 -1.059 -8.812 1 97.88 208 GLU A C 1
ATOM 1690 O O . GLU A 1 208 ? -30.047 -0.298 -9.094 1 97.88 208 GLU A O 1
ATOM 1695 N N . HIS A 1 209 ? -28.188 -0.748 -8 1 98.19 209 HIS A N 1
ATOM 1696 C CA . HIS A 1 209 ? -28.188 0.547 -7.336 1 98.19 209 HIS A CA 1
ATOM 1697 C C . HIS A 1 209 ? -27.109 1.464 -7.906 1 98.19 209 HIS A C 1
ATOM 1699 O O . HIS A 1 209 ? -26.641 2.369 -7.223 1 98.19 209 HIS A O 1
ATOM 1705 N N . GLY A 1 210 ? -26.594 1.175 -9.07 1 97.75 210 GLY A N 1
ATOM 1706 C CA . GLY A 1 210 ? -25.797 2.123 -9.836 1 97.75 210 GLY A CA 1
ATOM 1707 C C . GLY A 1 210 ? -24.297 1.902 -9.688 1 97.75 210 GLY A C 1
ATOM 1708 O O . GLY A 1 210 ? -23.5 2.684 -10.211 1 97.75 210 GLY A O 1
ATOM 1709 N N . TYR A 1 211 ? -23.891 0.864 -8.977 1 98.62 211 TYR A N 1
ATOM 1710 C CA . TYR A 1 211 ? -22.469 0.545 -8.906 1 98.62 211 TYR A CA 1
ATOM 1711 C C . TYR A 1 211 ? -22.016 -0.196 -10.156 1 98.62 211 TYR A C 1
ATOM 1713 O O . TYR A 1 211 ? -22.703 -1.105 -10.633 1 98.62 211 TYR A O 1
ATOM 1721 N N . GLU A 1 212 ? -20.906 0.232 -10.68 1 98.5 212 GLU A N 1
ATOM 1722 C CA . GLU A 1 212 ? -20.344 -0.428 -11.852 1 98.5 212 GLU A CA 1
ATOM 1723 C C . GLU A 1 212 ? -19.25 -1.417 -11.453 1 98.5 212 GLU A C 1
ATOM 1725 O O . GLU A 1 212 ? -18.406 -1.104 -10.617 1 98.5 212 GLU A O 1
ATOM 1730 N N . PRO A 1 213 ? -19.281 -2.656 -11.969 1 98.25 213 PRO A N 1
ATOM 1731 C CA . PRO A 1 213 ? -18.234 -3.633 -11.664 1 98.25 213 PRO A CA 1
ATOM 1732 C C . PRO A 1 213 ? -16.875 -3.23 -12.234 1 98.25 213 PRO A C 1
ATOM 1734 O O . PRO A 1 213 ? -16.781 -2.781 -13.375 1 98.25 213 PRO A O 1
ATOM 1737 N N . VAL A 1 214 ? -15.828 -3.443 -11.43 1 97.81 214 VAL A N 1
ATOM 1738 C CA . VAL A 1 214 ? -14.492 -3.08 -11.883 1 97.81 214 VAL A CA 1
ATOM 1739 C C . VAL A 1 214 ? -13.477 -4.113 -11.391 1 97.81 214 VAL A C 1
ATOM 1741 O O . VAL A 1 214 ? -13.789 -4.926 -10.516 1 97.81 214 VAL A O 1
ATOM 1744 N N . SER A 1 215 ? -12.336 -4.066 -12.031 1 95.62 215 SER A N 1
ATOM 1745 C CA . SER A 1 215 ? -11.156 -4.805 -11.586 1 95.62 215 SER A CA 1
ATOM 1746 C C . SER A 1 215 ? -10.047 -3.855 -11.141 1 95.62 215 SER A C 1
ATOM 1748 O O . SER A 1 215 ? -9.961 -2.727 -11.633 1 95.62 215 SER A O 1
ATOM 1750 N N . LEU A 1 216 ? -9.289 -4.281 -10.164 1 94.44 216 LEU A N 1
ATOM 1751 C CA . LEU A 1 216 ? -8.125 -3.525 -9.727 1 94.44 216 LEU A CA 1
ATOM 1752 C C . LEU A 1 216 ? -6.871 -3.986 -10.469 1 94.44 216 LEU A C 1
ATOM 1754 O O . LEU A 1 216 ? -5.75 -3.676 -10.047 1 94.44 216 LEU A O 1
ATOM 1758 N N . GLY A 1 217 ? -7.012 -4.664 -11.555 1 86.44 217 GLY A N 1
ATOM 1759 C CA . GLY A 1 217 ? -5.949 -5.297 -12.32 1 86.44 217 GLY A CA 1
ATOM 1760 C C . GLY A 1 217 ? -6.121 -6.797 -12.453 1 86.44 217 GLY A C 1
ATOM 1761 O O . GLY A 1 217 ? -7.141 -7.352 -12.031 1 86.44 217 GLY A O 1
ATOM 1762 N N . ASN A 1 218 ? -5.16 -7.48 -13.016 1 81.5 218 ASN A N 1
ATOM 1763 C CA . ASN A 1 218 ? -5.258 -8.914 -13.281 1 81.5 218 ASN A CA 1
ATOM 1764 C C . ASN A 1 218 ? -4.664 -9.734 -12.148 1 81.5 218 ASN A C 1
ATOM 1766 O O . ASN A 1 218 ? -4.559 -10.961 -12.25 1 81.5 218 ASN A O 1
ATOM 1770 N N . SER A 1 219 ? -4.383 -9.047 -11.141 1 79.56 219 SER A N 1
ATOM 1771 C CA . SER A 1 219 ? -3.746 -9.719 -10.016 1 79.56 219 SER A CA 1
ATOM 1772 C C . SER A 1 219 ? -4.75 -10.016 -8.906 1 79.56 219 SER A C 1
ATOM 1774 O O . SER A 1 219 ? -5.684 -9.242 -8.688 1 79.56 219 SER A O 1
ATOM 1776 N N . ARG A 1 220 ? -4.57 -11.172 -8.32 1 85.25 220 ARG A N 1
ATOM 1777 C CA . ARG A 1 220 ? -5.301 -11.469 -7.09 1 85.25 220 ARG A CA 1
ATOM 1778 C C . ARG A 1 220 ? -4.668 -10.758 -5.895 1 85.25 220 ARG A C 1
ATOM 1780 O O . ARG A 1 220 ? -3.469 -10.906 -5.645 1 85.25 220 ARG A O 1
ATOM 1787 N N . LEU A 1 221 ? -5.477 -9.984 -5.238 1 95 221 LEU A N 1
ATOM 1788 C CA . LEU A 1 221 ? -4.996 -9.211 -4.098 1 95 221 LEU A CA 1
ATOM 1789 C C . LEU A 1 221 ? -5.723 -9.617 -2.82 1 95 221 LEU A C 1
ATOM 1791 O O . LEU A 1 221 ? -6.91 -9.945 -2.855 1 95 221 LEU A O 1
ATOM 1795 N N . ARG A 1 222 ? -5.02 -9.609 -1.724 1 96.19 222 ARG A N 1
ATOM 1796 C CA . ARG A 1 222 ? -5.711 -9.664 -0.439 1 96.19 222 ARG A CA 1
ATOM 1797 C C . ARG A 1 222 ? -6.609 -8.453 -0.248 1 96.19 222 ARG A C 1
ATOM 1799 O O . ARG A 1 222 ? -6.391 -7.406 -0.868 1 96.19 222 ARG A O 1
ATOM 1806 N N . THR A 1 223 ? -7.539 -8.57 0.639 1 97.19 223 THR A N 1
ATOM 1807 C CA . THR A 1 223 ? -8.547 -7.539 0.846 1 97.19 223 THR A CA 1
ATOM 1808 C C . THR A 1 223 ? -7.898 -6.199 1.179 1 97.19 223 THR A C 1
ATOM 1810 O O . THR A 1 223 ? -8.195 -5.184 0.547 1 97.19 223 THR A O 1
ATOM 1813 N N . GLU A 1 224 ? -6.938 -6.148 2.135 1 97.94 224 GLU A N 1
ATOM 1814 C CA . GLU A 1 224 ? -6.316 -4.895 2.553 1 97.94 224 GLU A CA 1
ATOM 1815 C C . GLU A 1 224 ? -5.438 -4.32 1.445 1 97.94 224 GLU A C 1
ATOM 1817 O O . GLU A 1 224 ? -5.312 -3.102 1.312 1 97.94 224 GLU A O 1
ATOM 1822 N N . THR A 1 225 ? -4.809 -5.23 0.646 1 98.06 225 THR A N 1
ATOM 1823 C CA . THR A 1 225 ? -4.02 -4.766 -0.49 1 98.06 225 THR A CA 1
ATOM 1824 C C . THR A 1 225 ? -4.918 -4.156 -1.562 1 98.06 225 THR A C 1
ATOM 1826 O O . THR A 1 225 ? -4.578 -3.129 -2.15 1 98.06 225 THR A O 1
ATOM 1829 N N . ALA A 1 226 ? -6.055 -4.812 -1.776 1 98.12 226 ALA A N 1
ATOM 1830 C CA . ALA A 1 226 ? -7.035 -4.289 -2.727 1 98.12 226 ALA A CA 1
ATOM 1831 C C . ALA A 1 226 ? -7.539 -2.916 -2.299 1 98.12 226 ALA A C 1
ATOM 1833 O O . ALA A 1 226 ? -7.676 -2.012 -3.125 1 98.12 226 ALA A O 1
ATOM 1834 N N . GLY A 1 227 ? -7.852 -2.775 -1.007 1 98.56 227 GLY A N 1
ATOM 1835 C CA . GLY A 1 227 ? -8.25 -1.479 -0.486 1 98.56 227 GLY A CA 1
ATOM 1836 C C . GLY A 1 227 ? -7.207 -0.401 -0.695 1 98.56 227 GLY A C 1
ATOM 1837 O O . GLY A 1 227 ? -7.527 0.703 -1.142 1 98.56 227 GLY A O 1
ATOM 1838 N N . MET A 1 228 ? -5.949 -0.729 -0.38 1 98.25 228 MET A N 1
ATOM 1839 C CA . MET A 1 228 ? -4.844 0.205 -0.565 1 98.25 228 MET A CA 1
ATOM 1840 C C . MET A 1 228 ? -4.695 0.587 -2.033 1 98.25 228 MET A C 1
ATOM 1842 O O . MET A 1 228 ? -4.512 1.762 -2.359 1 98.25 228 MET A O 1
ATOM 1846 N N . MET A 1 229 ? -4.812 -0.392 -2.945 1 98.25 229 MET A N 1
ATOM 1847 C CA . MET A 1 229 ? -4.695 -0.132 -4.379 1 98.25 229 MET A CA 1
ATOM 1848 C C . MET A 1 229 ? -5.828 0.764 -4.863 1 98.25 229 MET A C 1
ATOM 1850 O O . MET A 1 229 ? -5.613 1.652 -5.691 1 98.25 229 MET A O 1
ATOM 1854 N N . ALA A 1 230 ? -7.062 0.517 -4.375 1 98.69 230 ALA A N 1
ATOM 1855 C CA . ALA A 1 230 ? -8.211 1.331 -4.762 1 98.69 230 ALA A CA 1
ATOM 1856 C C . ALA A 1 230 ? -7.98 2.801 -4.426 1 98.69 230 ALA A C 1
ATOM 1858 O O . ALA A 1 230 ? -8.203 3.68 -5.258 1 98.69 230 ALA A O 1
ATOM 1859 N N . VAL A 1 231 ? -7.48 3.055 -3.246 1 98.62 231 VAL A N 1
ATOM 1860 C CA . VAL A 1 231 ? -7.23 4.422 -2.807 1 98.62 231 VAL A CA 1
ATOM 1861 C C . VAL A 1 231 ? -6.047 5.004 -3.576 1 98.62 231 VAL A C 1
ATOM 1863 O O . VAL A 1 231 ? -6.09 6.156 -4.016 1 98.62 231 VAL A O 1
ATOM 1866 N N . SER A 1 232 ? -5 4.203 -3.766 1 97.81 232 SER A N 1
ATOM 1867 C CA . SER A 1 232 ? -3.824 4.664 -4.5 1 97.81 232 SER A CA 1
ATOM 1868 C C . SER A 1 232 ? -4.188 5.059 -5.93 1 97.81 232 SER A C 1
ATOM 1870 O O . SER A 1 232 ? -3.773 6.117 -6.41 1 97.81 232 SER A O 1
ATOM 1872 N N . MET A 1 233 ? -4.973 4.211 -6.594 1 98.06 233 MET A N 1
ATOM 1873 C CA . MET A 1 233 ? -5.418 4.5 -7.953 1 98.06 233 MET A CA 1
ATOM 1874 C C . MET A 1 233 ? -6.234 5.785 -7.996 1 98.06 233 MET A C 1
ATOM 1876 O O . MET A 1 233 ? -6.055 6.613 -8.891 1 98.06 233 MET A O 1
ATOM 1880 N N . SER A 1 234 ? -7.109 5.957 -7.027 1 98.25 234 SER A N 1
ATOM 1881 C CA . SER A 1 234 ? -7.941 7.156 -6.957 1 98.25 234 SER A CA 1
ATOM 1882 C C . SER A 1 234 ? -7.094 8.406 -6.746 1 98.25 234 SER A C 1
ATOM 1884 O O . SER A 1 234 ? -7.312 9.43 -7.395 1 98.25 234 SER A O 1
ATOM 1886 N N . GLN A 1 235 ? -6.117 8.32 -5.844 1 96.75 235 GLN A N 1
ATOM 1887 C CA . GLN A 1 235 ? -5.23 9.438 -5.551 1 96.75 235 GLN A CA 1
ATOM 1888 C C . GLN A 1 235 ? -4.43 9.844 -6.785 1 96.75 235 GLN A C 1
ATOM 1890 O O . GLN A 1 235 ? -4.289 11.031 -7.078 1 96.75 235 GLN A O 1
ATOM 1895 N N . ILE A 1 236 ? -3.922 8.82 -7.492 1 96.44 236 ILE A N 1
ATOM 1896 C CA . ILE A 1 236 ? -3.129 9.078 -8.688 1 96.44 236 ILE A CA 1
ATOM 1897 C C . ILE A 1 236 ? -3.996 9.758 -9.75 1 96.44 236 ILE A C 1
ATOM 1899 O O . ILE A 1 236 ? -3.562 10.719 -10.391 1 96.44 236 ILE A O 1
ATOM 1903 N N . ALA A 1 237 ? -5.23 9.32 -9.875 1 96.81 237 ALA A N 1
ATOM 1904 C CA . ALA A 1 237 ? -6.137 9.844 -10.898 1 96.81 237 ALA A CA 1
ATOM 1905 C C . ALA A 1 237 ? -6.637 11.234 -10.516 1 96.81 237 ALA A C 1
ATOM 1907 O O . ALA A 1 237 ? -6.938 12.047 -11.391 1 96.81 237 ALA A O 1
ATOM 1908 N N . LYS A 1 238 ? -6.664 11.523 -9.195 1 96.56 238 LYS A N 1
ATOM 1909 C CA . LYS A 1 238 ? -7.328 12.75 -8.75 1 96.56 238 LYS A CA 1
ATOM 1910 C C . LYS A 1 238 ? -6.312 13.758 -8.227 1 96.56 238 LYS A C 1
ATOM 1912 O O . LYS A 1 238 ? -6.691 14.805 -7.688 1 96.56 238 LYS A O 1
ATOM 1917 N N . ARG A 1 239 ? -5.09 13.445 -8.297 1 92.25 239 ARG A N 1
ATOM 1918 C CA . ARG A 1 239 ? -4.051 14.32 -7.754 1 92.25 239 ARG A CA 1
ATOM 1919 C C . ARG A 1 239 ? -4.082 15.688 -8.422 1 92.25 239 ARG A C 1
ATOM 1921 O O . ARG A 1 239 ? -4.398 15.805 -9.609 1 92.25 239 ARG A O 1
ATOM 1928 N N . LYS A 1 240 ? -3.766 16.703 -7.602 1 89.06 240 LYS A N 1
ATOM 1929 C CA . LYS A 1 240 ? -3.703 18.078 -8.102 1 89.06 240 LYS A CA 1
ATOM 1930 C C . LYS A 1 240 ? -2.311 18.406 -8.633 1 89.06 240 LYS A C 1
ATOM 1932 O O . LYS A 1 240 ? -1.307 17.969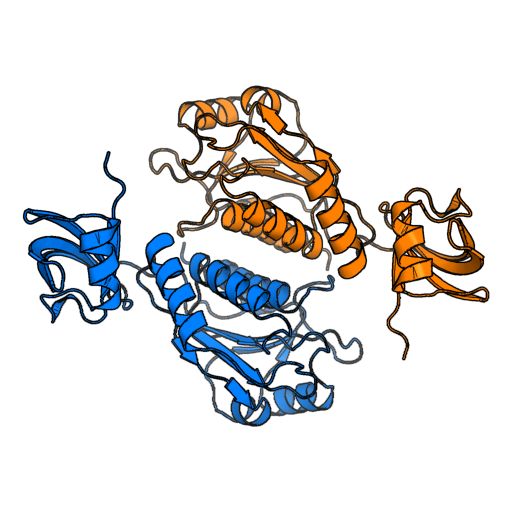 -8.07 1 89.06 240 LYS A O 1
ATOM 1937 N N . SER A 1 241 ? -2.086 18.969 -9.875 1 69.62 241 SER A N 1
ATOM 1938 C CA . SER A 1 241 ? -0.827 19.391 -10.484 1 69.62 241 SER A CA 1
ATOM 1939 C C . SER A 1 241 ? -0.232 20.594 -9.75 1 69.62 241 SER A C 1
ATOM 1941 O O . SER A 1 241 ? -0.963 21.406 -9.18 1 69.62 241 SER A O 1
ATOM 1943 N N . MET B 1 1 ? -15.453 -27.094 -0.642 1 37.62 1 MET B N 1
ATOM 1944 C CA . MET B 1 1 ? -14.469 -27.297 -1.704 1 37.62 1 MET B CA 1
ATOM 1945 C C . MET B 1 1 ? -13.062 -26.984 -1.211 1 37.62 1 MET B C 1
ATOM 1947 O O . MET B 1 1 ? -12.844 -26 -0.516 1 37.62 1 MET B O 1
ATOM 1951 N N . LYS B 1 2 ? -12.25 -27.969 -1.107 1 52.38 2 LYS B N 1
ATOM 1952 C CA . LYS B 1 2 ? -10.914 -27.922 -0.506 1 52.38 2 LYS B CA 1
ATOM 1953 C C . LYS B 1 2 ? -10.055 -26.844 -1.157 1 52.38 2 LYS B C 1
ATOM 1955 O O . LYS B 1 2 ? -10.055 -26.688 -2.381 1 52.38 2 LYS B O 1
ATOM 1960 N N . GLU B 1 3 ? -9.727 -25.734 -0.415 1 67 3 GLU B N 1
ATOM 1961 C CA . GLU B 1 3 ? -8.961 -24.594 -0.932 1 67 3 GLU B CA 1
ATOM 1962 C C . GLU B 1 3 ? -7.688 -25.062 -1.63 1 67 3 GLU B C 1
ATOM 1964 O O . GLU B 1 3 ? -7.043 -26.016 -1.183 1 67 3 GLU B O 1
ATOM 1969 N N . ALA B 1 4 ? -7.555 -24.656 -2.906 1 76.62 4 ALA B N 1
ATOM 1970 C CA . ALA B 1 4 ? -6.359 -24.984 -3.682 1 76.62 4 ALA B CA 1
ATOM 1971 C C . ALA B 1 4 ? -5.09 -24.672 -2.893 1 76.62 4 ALA B C 1
ATOM 1973 O O . ALA B 1 4 ? -5.016 -23.641 -2.211 1 76.62 4 ALA B O 1
ATOM 1974 N N . ARG B 1 5 ? -4.211 -25.625 -2.867 1 89.94 5 ARG B N 1
ATOM 1975 C CA . ARG B 1 5 ? -2.949 -25.531 -2.139 1 89.94 5 ARG B CA 1
ATOM 1976 C C . ARG B 1 5 ? -1.786 -25.266 -3.09 1 89.94 5 ARG B C 1
ATOM 1978 O O . ARG B 1 5 ? -1.578 -26 -4.047 1 89.94 5 ARG B O 1
ATOM 1985 N N . TYR B 1 6 ? -1.07 -24.219 -2.787 1 95.06 6 TYR B N 1
ATOM 1986 C CA . TYR B 1 6 ? 0.049 -23.844 -3.645 1 95.06 6 TYR B CA 1
ATOM 1987 C C . TYR B 1 6 ? 1.372 -23.953 -2.895 1 95.06 6 TYR B C 1
ATOM 1989 O O . TYR B 1 6 ? 1.468 -23.562 -1.73 1 95.06 6 TYR B O 1
ATOM 1997 N N . PHE B 1 7 ? 2.406 -24.531 -3.533 1 96.38 7 PHE B N 1
ATOM 1998 C CA . PHE B 1 7 ? 3.762 -24.656 -3.006 1 96.38 7 PHE B CA 1
ATOM 1999 C C . PHE B 1 7 ? 4.77 -24.047 -3.971 1 96.38 7 PHE B C 1
ATOM 2001 O O . PHE B 1 7 ? 4.594 -24.109 -5.188 1 96.38 7 PHE B O 1
ATOM 2008 N N . TYR B 1 8 ? 5.805 -23.438 -3.393 1 96.5 8 TYR B N 1
ATOM 2009 C CA . TYR B 1 8 ? 6.891 -22.891 -4.203 1 96.5 8 TYR B CA 1
ATOM 2010 C C . TYR B 1 8 ? 8 -23.922 -4.383 1 96.5 8 TYR B C 1
ATOM 2012 O O . TYR B 1 8 ? 8.656 -24.312 -3.41 1 96.5 8 TYR B O 1
ATOM 2020 N N . VAL B 1 9 ? 8.219 -24.359 -5.609 1 96.5 9 VAL B N 1
ATOM 2021 C CA . VAL B 1 9 ? 9.211 -25.359 -5.941 1 96.5 9 VAL B CA 1
ATOM 2022 C C . VAL B 1 9 ? 9.984 -24.938 -7.188 1 96.5 9 VAL B C 1
ATOM 2024 O O . VAL B 1 9 ? 9.609 -25.297 -8.305 1 96.5 9 VAL B O 1
ATOM 2027 N N . PRO B 1 10 ? 11.102 -24.25 -6.879 1 94.75 10 PRO B N 1
ATOM 2028 C CA . PRO B 1 10 ? 11.922 -23.922 -8.047 1 94.75 10 PRO B CA 1
ATOM 2029 C C . PRO B 1 10 ? 12.273 -25.141 -8.883 1 94.75 10 PRO B C 1
ATOM 2031 O O . PRO B 1 10 ? 12.562 -26.219 -8.336 1 94.75 10 PRO B O 1
ATOM 2034 N N . HIS B 1 11 ? 12.227 -25.141 -10.203 1 94.38 11 HIS B N 1
ATOM 2035 C CA . HIS B 1 11 ? 12.5 -26.234 -11.109 1 94.38 11 HIS B CA 1
ATOM 2036 C C . HIS B 1 11 ? 11.641 -27.453 -10.773 1 94.38 11 HIS B C 1
ATOM 2038 O O . HIS B 1 11 ? 12.148 -28.578 -10.68 1 94.38 11 HIS B O 1
ATOM 2044 N N . ALA B 1 12 ? 10.422 -27.188 -10.539 1 96.06 12 ALA B N 1
ATOM 2045 C CA . ALA B 1 12 ? 9.484 -28.25 -10.141 1 96.06 12 ALA B CA 1
ATOM 2046 C C . ALA B 1 12 ? 9.453 -29.359 -11.18 1 96.06 12 ALA B C 1
ATOM 2048 O O . ALA B 1 12 ? 9.273 -30.531 -10.828 1 96.06 12 ALA B O 1
ATOM 2049 N N . ASP B 1 13 ? 9.617 -29.016 -12.414 1 96.25 13 ASP B N 1
ATOM 2050 C CA . ASP B 1 13 ? 9.523 -29.984 -13.5 1 96.25 13 ASP B CA 1
ATOM 2051 C C . ASP B 1 13 ? 10.758 -30.875 -13.555 1 96.25 13 ASP B C 1
ATOM 2053 O O . ASP B 1 13 ? 10.789 -31.859 -14.312 1 96.25 13 ASP B O 1
ATOM 2057 N N . GLN B 1 14 ? 11.742 -30.547 -12.812 1 95.5 14 GLN B N 1
ATOM 2058 C CA . GLN B 1 14 ? 12.984 -31.328 -12.789 1 95.5 14 GLN B CA 1
ATOM 2059 C C . GLN B 1 14 ? 13.125 -32.094 -11.484 1 95.5 14 GLN B C 1
ATOM 2061 O O . GLN B 1 14 ? 14.172 -32.688 -11.219 1 95.5 14 GLN B O 1
ATOM 2066 N N . SER B 1 15 ? 12.156 -31.922 -10.656 1 93.06 15 SER B N 1
ATOM 2067 C CA . SER B 1 15 ? 12.164 -32.594 -9.367 1 93.06 15 SER B CA 1
ATOM 2068 C C . SER B 1 15 ? 10.898 -33.438 -9.172 1 93.06 15 SER B C 1
ATOM 2070 O O . SER B 1 15 ? 9.938 -33.312 -9.938 1 93.06 15 SER B O 1
ATOM 2072 N N . SER B 1 16 ? 10.953 -34.406 -8.258 1 94.81 16 SER B N 1
ATOM 2073 C CA . SER B 1 16 ? 9.781 -35.188 -7.93 1 94.81 16 SER B CA 1
ATOM 2074 C C . SER B 1 16 ? 9.445 -35.125 -6.445 1 94.81 16 SER B C 1
ATOM 2076 O O . SER B 1 16 ? 8.586 -35.844 -5.953 1 94.81 16 SER B O 1
ATOM 2078 N N . GLU B 1 17 ? 10.172 -34.188 -5.82 1 95.56 17 GLU B N 1
ATOM 2079 C CA . GLU B 1 17 ? 9.984 -34.062 -4.375 1 95.56 17 GLU B CA 1
ATOM 2080 C C . GLU B 1 17 ? 9.891 -32.594 -3.951 1 95.56 17 GLU B C 1
ATOM 2082 O O . GLU B 1 17 ? 10.609 -31.75 -4.484 1 95.56 17 GLU B O 1
ATOM 2087 N N . LEU B 1 18 ? 9.016 -32.344 -2.973 1 95.44 18 LEU B N 1
ATOM 2088 C CA . LEU B 1 18 ? 8.93 -31.016 -2.414 1 95.44 18 LEU B CA 1
ATOM 2089 C C . LEU B 1 18 ? 10.188 -30.672 -1.619 1 95.44 18 LEU B C 1
ATOM 2091 O O . LEU B 1 18 ? 10.758 -31.547 -0.956 1 95.44 18 LEU B O 1
ATOM 2095 N N . PRO B 1 19 ? 10.578 -29.359 -1.694 1 91.69 19 PRO B N 1
ATOM 2096 C CA . PRO B 1 19 ? 11.648 -28.953 -0.779 1 91.69 19 PRO B CA 1
ATOM 2097 C C . PRO B 1 19 ? 11.281 -29.156 0.688 1 91.69 19 PRO B C 1
ATOM 2099 O O . PRO B 1 19 ? 10.094 -29.172 1.033 1 91.69 19 PRO B O 1
ATOM 2102 N N . ALA B 1 20 ? 12.289 -29.297 1.546 1 86.88 20 ALA B N 1
ATOM 2103 C CA . ALA B 1 20 ? 12.117 -29.625 2.959 1 86.88 20 ALA B CA 1
ATOM 2104 C C . ALA B 1 20 ? 11.172 -28.641 3.643 1 86.88 20 ALA B C 1
ATOM 2106 O O . ALA B 1 20 ? 10.297 -29.047 4.41 1 86.88 20 ALA B O 1
ATOM 2107 N N . ASP B 1 21 ? 11.344 -27.344 3.355 1 83.69 21 ASP B N 1
ATOM 2108 C CA . ASP B 1 21 ? 10.539 -26.312 3.986 1 83.69 21 ASP B CA 1
ATOM 2109 C C . ASP B 1 21 ? 9.062 -26.469 3.627 1 83.69 21 ASP B C 1
ATOM 2111 O O . ASP B 1 21 ? 8.18 -26.234 4.461 1 83.69 21 ASP B O 1
ATOM 2115 N N . GLU B 1 22 ? 8.797 -26.938 2.445 1 88.81 22 GLU B N 1
ATOM 2116 C CA . GLU B 1 22 ? 7.426 -27.109 1.979 1 88.81 22 GLU B CA 1
ATOM 2117 C C . GLU B 1 22 ? 6.848 -28.438 2.445 1 88.81 22 GLU B C 1
ATOM 2119 O O . GLU B 1 22 ? 5.637 -28.562 2.633 1 88.81 22 GLU B O 1
ATOM 2124 N N . THR B 1 23 ? 7.707 -29.422 2.596 1 89.75 23 THR B N 1
ATOM 2125 C CA . THR B 1 23 ? 7.273 -30.766 2.977 1 89.75 23 THR B CA 1
ATOM 2126 C C . THR B 1 23 ? 6.57 -30.734 4.332 1 89.75 23 THR B C 1
ATOM 2128 O O . THR B 1 23 ? 5.516 -31.344 4.5 1 89.75 23 THR B O 1
ATOM 2131 N N . HIS B 1 24 ? 7.199 -30.094 5.215 1 88.31 24 HIS B N 1
ATOM 2132 C CA . HIS B 1 24 ? 6.609 -30 6.543 1 88.31 24 HIS B CA 1
ATOM 2133 C C . HIS B 1 24 ? 5.195 -29.422 6.473 1 88.31 24 HIS B C 1
ATOM 2135 O O . HIS B 1 24 ? 4.273 -29.953 7.09 1 88.31 24 HIS B O 1
ATOM 2141 N N . HIS B 1 25 ? 5.109 -28.359 5.723 1 88.69 25 HIS B N 1
ATOM 2142 C CA . HIS B 1 25 ? 3.809 -27.719 5.562 1 88.69 25 HIS B CA 1
ATOM 2143 C C . HIS B 1 25 ? 2.812 -28.641 4.883 1 88.69 25 HIS B C 1
ATOM 2145 O O . HIS B 1 25 ? 1.66 -28.75 5.309 1 88.69 25 HIS B O 1
ATOM 2151 N N . ALA B 1 26 ? 3.189 -29.375 3.926 1 91.69 26 ALA B N 1
ATOM 2152 C CA . ALA B 1 26 ? 2.332 -30.25 3.131 1 91.69 26 ALA B CA 1
ATOM 2153 C C . ALA B 1 26 ? 1.863 -31.438 3.951 1 91.69 26 ALA B C 1
ATOM 2155 O O . ALA B 1 26 ? 0.671 -31.766 3.975 1 91.69 26 ALA B O 1
ATOM 2156 N N . VAL B 1 27 ? 2.764 -32.062 4.656 1 91.31 27 VAL B N 1
ATOM 2157 C CA . VAL B 1 27 ? 2.506 -33.344 5.273 1 91.31 27 VAL B CA 1
ATOM 2158 C C . VAL B 1 27 ? 1.927 -33.156 6.672 1 91.31 27 VAL B C 1
ATOM 2160 O O . VAL B 1 27 ? 0.98 -33.844 7.062 1 91.31 27 VAL B O 1
ATOM 2163 N N . ARG B 1 28 ? 2.396 -32.188 7.402 1 88.31 28 ARG B N 1
ATOM 2164 C CA . ARG B 1 28 ? 2.012 -32.031 8.805 1 88.31 28 ARG B CA 1
ATOM 2165 C C . ARG B 1 28 ? 0.861 -31.047 8.953 1 88.31 28 ARG B C 1
ATOM 2167 O O . ARG B 1 28 ? -0.057 -31.266 9.75 1 88.31 28 ARG B O 1
ATOM 2174 N N . VAL B 1 29 ? 0.986 -30.078 8.227 1 87.06 29 VAL B N 1
ATOM 2175 C CA . VAL B 1 29 ? 0.005 -29.016 8.406 1 87.06 29 VAL B CA 1
ATOM 2176 C C . VAL B 1 29 ? -1.226 -29.281 7.547 1 87.06 29 VAL B C 1
ATOM 2178 O O . VAL B 1 29 ? -2.354 -29.281 8.047 1 87.06 29 VAL B O 1
ATOM 2181 N N . LEU B 1 30 ? -0.973 -29.578 6.25 1 89.75 30 LEU B N 1
ATOM 2182 C CA . LEU B 1 30 ? -2.08 -29.781 5.324 1 89.75 30 LEU B CA 1
ATOM 2183 C C . LEU B 1 30 ? -2.467 -31.25 5.254 1 89.75 30 LEU B C 1
ATOM 2185 O O . LEU B 1 30 ? -3.512 -31.609 4.695 1 89.75 30 LEU B O 1
ATOM 2189 N N . ARG B 1 31 ? -1.628 -32.125 5.766 1 92.06 31 ARG B N 1
ATOM 2190 C CA . ARG B 1 31 ? -1.873 -33.562 5.875 1 92.06 31 ARG B CA 1
ATOM 2191 C C . ARG B 1 31 ? -2.205 -34.156 4.516 1 92.06 31 ARG B C 1
ATOM 2193 O O . ARG B 1 31 ? -3.176 -34.906 4.383 1 92.06 31 ARG B O 1
ATOM 2200 N N . LEU B 1 32 ? -1.443 -33.75 3.572 1 92.88 32 LEU B N 1
ATOM 2201 C CA . LEU B 1 32 ? -1.626 -34.281 2.227 1 92.88 32 LEU B CA 1
ATOM 2202 C C . LEU B 1 32 ? -1.303 -35.781 2.186 1 92.88 32 LEU B C 1
ATOM 2204 O O . LEU B 1 32 ? -0.429 -36.25 2.918 1 92.88 32 LEU B O 1
ATOM 2208 N N . GLN B 1 33 ? -2.037 -36.5 1.36 1 93.81 33 GLN B N 1
ATOM 2209 C CA . GLN B 1 33 ? -1.86 -37.938 1.183 1 93.81 33 GLN B CA 1
ATOM 2210 C C . GLN B 1 33 ? -1.721 -38.312 -0.294 1 93.81 33 GLN B C 1
ATOM 2212 O O . GLN B 1 33 ? -2.025 -37.469 -1.168 1 93.81 33 GLN B O 1
ATOM 2217 N N . ARG B 1 34 ? -1.231 -39.562 -0.428 1 94.75 34 ARG B N 1
ATOM 2218 C CA . ARG B 1 34 ? -1.12 -40.062 -1.797 1 94.75 34 ARG B CA 1
ATOM 2219 C C . ARG B 1 34 ? -2.43 -39.875 -2.555 1 94.75 34 ARG B C 1
ATOM 2221 O O . ARG B 1 34 ? -3.506 -40.156 -2.029 1 94.75 34 ARG B O 1
ATOM 2228 N N . GLY B 1 35 ? -2.348 -39.344 -3.777 1 95.5 35 GLY B N 1
ATOM 2229 C CA . GLY B 1 35 ? -3.535 -39.156 -4.594 1 95.5 35 GLY B CA 1
ATOM 2230 C C . GLY B 1 35 ? -4.094 -37.75 -4.508 1 95.5 35 GLY B C 1
ATOM 2231 O O . GLY B 1 35 ? -4.863 -37.312 -5.371 1 95.5 35 GLY B O 1
ATOM 2232 N N . ASP B 1 36 ? -3.68 -37 -3.467 1 95.44 36 ASP B N 1
ATOM 2233 C CA . ASP B 1 36 ? -4.152 -35.625 -3.322 1 95.44 36 ASP B CA 1
ATOM 2234 C C . ASP B 1 36 ? -3.588 -34.719 -4.426 1 95.44 36 ASP B C 1
ATOM 2236 O O . ASP B 1 36 ? -2.434 -34.906 -4.828 1 95.44 36 ASP B O 1
ATOM 2240 N N . GLU B 1 37 ? -4.383 -33.75 -4.855 1 96.12 37 GLU B N 1
ATOM 2241 C CA . GLU B 1 37 ? -3.959 -32.781 -5.852 1 96.12 37 GLU B CA 1
ATOM 2242 C C . GLU B 1 37 ? -3.494 -31.484 -5.188 1 96.12 37 GLU B C 1
ATOM 2244 O O . GLU B 1 37 ? -4.082 -31.047 -4.195 1 96.12 37 GLU B O 1
ATOM 2249 N N . PHE B 1 38 ? -2.455 -30.938 -5.711 1 95.88 38 PHE B N 1
ATOM 2250 C CA . PHE B 1 38 ? -1.981 -29.625 -5.293 1 95.88 38 PHE B CA 1
ATOM 2251 C C . PHE B 1 38 ? -1.245 -28.922 -6.43 1 95.88 38 PHE B C 1
ATOM 2253 O O . PHE B 1 38 ? -1.109 -29.484 -7.52 1 95.88 38 PHE B O 1
ATOM 2260 N N . PHE B 1 39 ? -0.843 -27.688 -6.176 1 97.44 39 PHE B N 1
ATOM 2261 C CA . PHE B 1 39 ? -0.231 -26.891 -7.234 1 97.44 39 PHE B CA 1
ATOM 2262 C C . PHE B 1 39 ? 1.188 -26.484 -6.855 1 97.44 39 PHE B C 1
ATOM 2264 O O . PHE B 1 39 ? 1.472 -26.219 -5.684 1 97.44 39 PHE B O 1
ATOM 2271 N N . LEU B 1 40 ? 2.047 -26.531 -7.836 1 97.62 40 LEU B N 1
ATOM 2272 C CA . LEU B 1 40 ? 3.438 -26.125 -7.691 1 97.62 40 LEU B CA 1
ATOM 2273 C C . LEU B 1 40 ? 3.721 -24.875 -8.516 1 97.62 40 LEU B C 1
ATOM 2275 O O . LEU B 1 40 ? 3.262 -24.766 -9.656 1 97.62 40 LEU B O 1
ATOM 2279 N N . MET B 1 41 ? 4.395 -23.953 -7.93 1 97.62 41 MET B N 1
ATOM 2280 C CA . MET B 1 41 ? 4.859 -22.766 -8.633 1 97.62 41 MET B CA 1
ATOM 2281 C C . MET B 1 41 ? 6.383 -22.766 -8.742 1 97.62 41 MET B C 1
ATOM 2283 O O . MET B 1 41 ? 7.078 -22.922 -7.738 1 97.62 41 MET B O 1
ATOM 2287 N N . ASP B 1 42 ? 6.879 -22.5 -9.914 1 97.44 42 ASP B N 1
ATOM 2288 C CA . ASP B 1 42 ? 8.32 -22.609 -10.109 1 97.44 42 ASP B CA 1
ATOM 2289 C C . ASP B 1 42 ? 9 -21.25 -9.953 1 97.44 42 ASP B C 1
ATOM 2291 O O . ASP B 1 42 ? 10.227 -21.156 -9.906 1 97.44 42 ASP B O 1
ATOM 2295 N N . GLY B 1 43 ? 8.211 -20.141 -9.891 1 97.25 43 GLY B N 1
ATOM 2296 C CA . GLY B 1 43 ? 8.781 -18.812 -9.758 1 97.25 43 GLY B CA 1
ATOM 2297 C C . GLY B 1 43 ? 9.25 -18.234 -11.078 1 97.25 43 GLY B C 1
ATOM 2298 O O . GLY B 1 43 ? 9.789 -17.125 -11.125 1 97.25 43 GLY B O 1
ATOM 2299 N N . ALA B 1 44 ? 9.047 -19.016 -12.117 1 97.31 44 ALA B N 1
ATOM 2300 C CA . ALA B 1 44 ? 9.516 -18.594 -13.438 1 97.31 44 ALA B CA 1
ATOM 2301 C C . ALA B 1 44 ? 8.367 -18.562 -14.445 1 97.31 44 ALA B C 1
ATOM 2303 O O . ALA B 1 44 ? 8.586 -18.688 -15.648 1 97.31 44 ALA B O 1
ATOM 2304 N N . GLY B 1 45 ? 7.117 -18.484 -13.922 1 97.44 45 GLY B N 1
ATOM 2305 C CA . GLY B 1 45 ? 5.996 -18.234 -14.812 1 97.44 45 GLY B CA 1
ATOM 2306 C C . GLY B 1 45 ? 5.141 -19.453 -15.062 1 97.44 45 GLY B C 1
ATOM 2307 O O . GLY B 1 45 ? 4.234 -19.438 -15.898 1 97.44 45 GLY B O 1
ATOM 2308 N N . THR B 1 46 ? 5.434 -20.547 -14.352 1 98 46 THR B N 1
ATOM 2309 C CA . THR B 1 46 ? 4.629 -21.734 -14.594 1 98 46 THR B CA 1
ATOM 2310 C C . THR B 1 46 ? 4.023 -22.266 -13.289 1 98 46 THR B C 1
ATOM 2312 O O . THR B 1 46 ? 4.703 -22.312 -12.266 1 98 46 THR B O 1
ATOM 2315 N N . ILE B 1 47 ? 2.756 -22.609 -13.328 1 97.75 47 ILE B N 1
ATOM 2316 C CA . ILE B 1 47 ? 2.057 -23.375 -12.297 1 97.75 47 ILE B CA 1
ATOM 2317 C C . ILE B 1 47 ? 1.864 -24.812 -12.773 1 97.75 47 ILE B C 1
ATOM 2319 O O . ILE B 1 47 ? 1.566 -25.047 -13.945 1 97.75 47 ILE B O 1
ATOM 2323 N N . TYR B 1 48 ? 2.092 -25.766 -11.898 1 98.12 48 TYR B N 1
ATOM 2324 C CA . TYR B 1 48 ? 1.888 -27.172 -12.211 1 98.12 48 TYR B CA 1
ATOM 2325 C C . TYR B 1 48 ? 0.784 -27.766 -11.352 1 98.12 48 TYR B C 1
ATOM 2327 O O . TYR B 1 48 ? 0.754 -27.562 -10.133 1 98.12 48 TYR B O 1
ATOM 2335 N N . ARG B 1 49 ? -0.103 -28.359 -12.023 1 97.94 49 ARG B N 1
ATOM 2336 C CA . ARG B 1 49 ? -0.984 -29.266 -11.289 1 97.94 49 ARG B CA 1
ATOM 2337 C C . ARG B 1 49 ? -0.29 -30.594 -11 1 97.94 49 ARG B C 1
ATOM 2339 O O . ARG B 1 49 ? 0.268 -31.219 -11.906 1 97.94 49 ARG B O 1
ATOM 2346 N N . ALA B 1 50 ? -0.241 -31 -9.758 1 97.56 50 ALA B N 1
ATOM 2347 C CA . ALA B 1 50 ? 0.502 -32.188 -9.383 1 97.56 50 ALA B CA 1
ATOM 2348 C C . ALA B 1 50 ? -0.32 -33.094 -8.445 1 97.56 50 ALA B C 1
ATOM 2350 O O . ALA B 1 50 ? -1.345 -32.656 -7.914 1 97.56 50 ALA B O 1
ATOM 2351 N N . GLU B 1 51 ? 0.117 -34.25 -8.414 1 97.38 51 GLU B N 1
ATOM 2352 C CA . GLU B 1 51 ? -0.474 -35.219 -7.512 1 97.38 51 GLU B CA 1
ATOM 2353 C C . GLU B 1 51 ? 0.572 -35.812 -6.562 1 97.38 51 GLU B C 1
ATOM 2355 O O . GLU B 1 51 ? 1.691 -36.094 -6.977 1 97.38 51 GLU B O 1
ATOM 2360 N N . VAL B 1 52 ? 0.172 -35.969 -5.32 1 96.56 52 VAL B N 1
ATOM 2361 C CA . VAL B 1 52 ? 1.074 -36.562 -4.336 1 96.56 52 VAL B CA 1
ATOM 2362 C C . VAL B 1 52 ? 1.245 -38.062 -4.621 1 96.56 52 VAL B C 1
ATOM 2364 O O . VAL B 1 52 ? 0.26 -38.781 -4.73 1 96.56 52 VAL B O 1
ATOM 2367 N N . THR B 1 53 ? 2.459 -38.5 -4.746 1 97.19 53 THR B N 1
ATOM 2368 C CA . THR B 1 53 ? 2.725 -39.906 -4.988 1 97.19 53 THR B CA 1
ATOM 2369 C C . THR B 1 53 ? 3.168 -40.594 -3.703 1 97.19 53 THR B C 1
ATOM 2371 O O . THR B 1 53 ? 2.973 -41.812 -3.541 1 97.19 53 THR B O 1
ATOM 2374 N N . LEU B 1 54 ? 3.824 -39.875 -2.854 1 95.25 54 LEU B N 1
ATOM 2375 C CA . LEU B 1 54 ? 4.281 -40.344 -1.558 1 95.25 54 LEU B CA 1
ATOM 2376 C C . LEU B 1 54 ? 4.305 -39.219 -0.531 1 95.25 54 LEU B C 1
ATOM 2378 O O . LEU B 1 54 ? 4.742 -38.125 -0.835 1 95.25 54 LEU B O 1
ATOM 2382 N N . ALA B 1 55 ? 3.725 -39.469 0.531 1 93.44 55 ALA B N 1
ATOM 2383 C CA . ALA B 1 55 ? 3.771 -38.531 1.648 1 93.44 55 ALA B CA 1
ATOM 2384 C C . ALA B 1 55 ? 4.215 -39.219 2.932 1 93.44 55 ALA B C 1
ATOM 2386 O O . ALA B 1 55 ? 3.557 -40.156 3.398 1 93.44 55 ALA B O 1
ATOM 2387 N N . SER B 1 56 ? 5.383 -38.875 3.363 1 89 56 SER B N 1
ATOM 2388 C CA . SER B 1 56 ? 5.922 -39.375 4.625 1 89 56 SER B CA 1
ATOM 2389 C C . SER B 1 56 ? 6.398 -38.219 5.508 1 89 56 SER B C 1
ATOM 2391 O O . SER B 1 56 ? 6.492 -37.062 5.047 1 89 56 SER B O 1
ATOM 2393 N N . GLY B 1 57 ? 6.613 -38.344 6.801 1 83.75 57 GLY B N 1
ATOM 2394 C CA . GLY B 1 57 ? 7.012 -37.312 7.742 1 83.75 57 GLY B CA 1
ATOM 2395 C C . GLY B 1 57 ? 8.172 -36.469 7.242 1 83.75 57 GLY B C 1
ATOM 2396 O O . GLY B 1 57 ? 8.289 -35.312 7.586 1 83.75 57 GLY B O 1
ATOM 2397 N N . LYS B 1 58 ? 8.984 -37.031 6.32 1 88.44 58 LYS B N 1
ATOM 2398 C CA . LYS B 1 58 ? 10.18 -36.312 5.918 1 88.44 58 LYS B CA 1
ATOM 2399 C C . LYS B 1 58 ? 10.18 -36.031 4.414 1 88.44 58 LYS B C 1
ATOM 2401 O O . LYS B 1 58 ? 10.992 -35.25 3.918 1 88.44 58 LYS B O 1
ATOM 2406 N N . HIS B 1 59 ? 9.305 -36.719 3.758 1 92.81 59 HIS B N 1
ATOM 2407 C CA . HIS B 1 59 ? 9.32 -36.625 2.301 1 92.81 59 HIS B CA 1
ATOM 2408 C C . HIS B 1 59 ? 7.906 -36.438 1.751 1 92.81 59 HIS B C 1
ATOM 2410 O O . HIS B 1 59 ? 6.949 -37 2.283 1 92.81 59 HIS B O 1
ATOM 2416 N N . CYS B 1 60 ? 7.84 -35.656 0.761 1 95.75 60 CYS B N 1
ATOM 2417 C CA . CYS B 1 60 ? 6.621 -35.531 -0.032 1 95.75 60 CYS B CA 1
ATOM 2418 C C . CYS B 1 60 ? 6.934 -35.531 -1.522 1 95.75 60 CYS B C 1
ATOM 2420 O O . CYS B 1 60 ? 7.504 -34.594 -2.053 1 95.75 60 CYS B O 1
ATOM 2422 N N . MET B 1 61 ? 6.617 -36.594 -2.135 1 97.19 61 MET B N 1
ATOM 2423 C CA . MET B 1 61 ? 6.891 -36.781 -3.559 1 97.19 61 MET B CA 1
ATOM 2424 C C . MET B 1 61 ? 5.645 -36.5 -4.391 1 97.19 61 MET B C 1
ATOM 2426 O O . MET B 1 61 ? 4.523 -36.625 -3.896 1 97.19 61 MET B O 1
ATOM 2430 N N . TYR B 1 62 ? 5.906 -36.031 -5.613 1 97.44 62 TYR B N 1
ATOM 2431 C CA . TYR B 1 62 ? 4.781 -35.656 -6.465 1 97.44 62 TYR B CA 1
ATOM 2432 C C . TYR B 1 62 ? 5.051 -36.031 -7.918 1 97.44 62 TYR B C 1
ATOM 2434 O O . TYR B 1 62 ? 6.199 -36.281 -8.297 1 97.44 62 TYR B O 1
ATOM 2442 N N . LYS B 1 63 ? 4.051 -36.156 -8.695 1 97.75 63 LYS B N 1
ATOM 2443 C CA . LYS B 1 63 ? 4.105 -36.219 -10.156 1 97.75 63 LYS B CA 1
ATOM 2444 C C . LYS B 1 63 ? 3.307 -35.094 -10.789 1 97.75 63 LYS B C 1
ATOM 2446 O O . LYS B 1 63 ? 2.238 -34.719 -10.297 1 97.75 63 LYS B O 1
ATOM 2451 N N . ILE B 1 64 ? 3.824 -34.469 -11.75 1 97.94 64 ILE B N 1
ATOM 2452 C CA . ILE B 1 64 ? 3.15 -33.406 -12.461 1 97.94 64 ILE B CA 1
ATOM 2453 C C . ILE B 1 64 ? 2.104 -33.969 -13.406 1 97.94 64 ILE B C 1
ATOM 2455 O O . ILE B 1 64 ? 2.398 -34.875 -14.195 1 97.94 64 ILE B O 1
ATOM 2459 N N . VAL B 1 65 ? 0.947 -33.5 -13.258 1 97.81 65 VAL B N 1
ATOM 2460 C CA . VAL B 1 65 ? -0.165 -33.938 -14.094 1 97.81 65 VAL B CA 1
ATOM 2461 C C . VAL B 1 65 ? -0.311 -33 -15.289 1 97.81 65 VAL B C 1
ATOM 2463 O O . VAL B 1 65 ? -0.598 -33.438 -16.406 1 97.81 65 VAL B O 1
ATOM 2466 N N . GLU B 1 66 ? -0.105 -31.688 -15.023 1 98.06 66 GLU B N 1
ATOM 2467 C CA . GLU B 1 66 ? -0.313 -30.672 -16.047 1 98.06 66 GLU B CA 1
ATOM 2468 C C . GLU B 1 66 ? 0.526 -29.438 -15.773 1 98.06 66 GLU B C 1
ATOM 2470 O O . GLU B 1 66 ? 0.623 -28.984 -14.625 1 98.06 66 GLU B O 1
ATOM 2475 N N . ALA B 1 67 ? 1.165 -28.969 -16.828 1 98.06 67 ALA B N 1
ATOM 2476 C CA . ALA B 1 67 ? 1.803 -27.656 -16.75 1 98.06 67 ALA B CA 1
ATOM 2477 C C . ALA B 1 67 ? 0.842 -26.547 -17.188 1 98.06 67 ALA B C 1
ATOM 2479 O O . ALA B 1 67 ? 0.139 -26.688 -18.203 1 98.06 67 ALA B O 1
ATOM 2480 N N . LEU B 1 68 ? 0.726 -25.547 -16.422 1 97.62 68 LEU B N 1
ATOM 2481 C CA . LEU B 1 68 ? -0.145 -24.406 -16.688 1 97.62 68 LEU B CA 1
ATOM 2482 C C . LEU B 1 68 ? 0.664 -23.125 -16.797 1 97.62 68 LEU B C 1
ATOM 2484 O O . LEU B 1 68 ? 0.685 -22.312 -15.875 1 97.62 68 LEU B O 1
ATOM 2488 N N . PRO B 1 69 ? 1.354 -22.922 -17.953 1 97.62 69 PRO B N 1
ATOM 2489 C CA . PRO B 1 69 ? 2.104 -21.672 -18.125 1 97.62 69 PRO B CA 1
ATOM 2490 C C . PRO B 1 69 ? 1.233 -20.438 -17.938 1 97.62 69 PRO B C 1
ATOM 2492 O O . PRO B 1 69 ? 0.081 -20.422 -18.391 1 97.62 69 PRO B O 1
ATOM 2495 N N . GLN B 1 70 ? 1.784 -19.453 -17.234 1 95.88 70 GLN B N 1
ATOM 2496 C CA . GLN B 1 70 ? 1.066 -18.219 -16.984 1 95.88 70 GLN B CA 1
ATOM 2497 C C . GLN B 1 70 ? 1.636 -17.078 -17.812 1 95.88 70 GLN B C 1
ATOM 2499 O O . GLN B 1 70 ? 2.738 -17.172 -18.359 1 95.88 70 GLN B O 1
ATOM 2504 N N . SER B 1 71 ? 0.869 -16.016 -17.969 1 94 71 SER B N 1
ATOM 2505 C CA . SER B 1 71 ? 1.326 -14.773 -18.578 1 94 71 SER B CA 1
ATOM 2506 C C . SER B 1 71 ? 1.501 -13.672 -17.547 1 94 71 SER B C 1
ATOM 2508 O O . SER B 1 71 ? 0.642 -13.484 -16.672 1 94 71 SER B O 1
ATOM 2510 N N . LYS B 1 72 ? 2.641 -13.078 -17.656 1 94 72 LYS B N 1
ATOM 2511 C CA . LYS B 1 72 ? 2.861 -11.945 -16.766 1 94 72 LYS B CA 1
ATOM 2512 C C . LYS B 1 72 ? 1.867 -10.828 -17.047 1 94 72 LYS B C 1
ATOM 2514 O O . LYS B 1 72 ? 1.579 -10.516 -18.203 1 94 72 LYS B O 1
ATOM 2519 N N . THR B 1 73 ? 1.466 -10.125 -15.977 1 93.62 73 THR B N 1
ATOM 2520 C CA . THR B 1 73 ? 0.38 -9.164 -16.141 1 93.62 73 THR B CA 1
ATOM 2521 C C . THR B 1 73 ? 0.927 -7.746 -16.266 1 93.62 73 THR B C 1
ATOM 2523 O O . THR B 1 73 ? 0.162 -6.793 -16.438 1 93.62 73 THR B O 1
ATOM 2526 N N . TRP B 1 74 ? 2.221 -7.512 -16.188 1 96 74 TRP B N 1
ATOM 2527 C CA . TRP B 1 74 ? 2.84 -6.207 -16.406 1 96 74 TRP B CA 1
ATOM 2528 C C . TRP B 1 74 ? 4.035 -6.324 -17.344 1 96 74 TRP B C 1
ATOM 2530 O O . TRP B 1 74 ? 4.609 -7.402 -17.5 1 96 74 TRP B O 1
ATOM 2540 N N . ASN B 1 75 ? 4.355 -5.262 -18 1 97 75 ASN B N 1
ATOM 2541 C CA . ASN B 1 75 ? 5.457 -5.188 -18.953 1 97 75 ASN B CA 1
ATOM 2542 C C . ASN B 1 75 ? 6.746 -4.715 -18.281 1 97 75 ASN B C 1
ATOM 2544 O O . ASN B 1 75 ? 6.711 -4.156 -17.188 1 97 75 ASN B O 1
ATOM 2548 N N . GLY B 1 76 ? 7.855 -5.09 -18.969 1 97.12 76 GLY B N 1
ATOM 2549 C CA . GLY B 1 76 ? 9.133 -4.531 -18.562 1 97.12 76 GLY B CA 1
ATOM 2550 C C . GLY B 1 76 ? 9.68 -5.176 -17.297 1 97.12 76 GLY B C 1
ATOM 2551 O O . GLY B 1 76 ? 9.555 -6.387 -17.109 1 97.12 76 GLY B O 1
ATOM 2552 N N . HIS B 1 77 ? 10.43 -4.41 -16.562 1 98.56 77 HIS B N 1
ATOM 2553 C CA . HIS B 1 77 ? 11.102 -4.816 -15.336 1 98.56 77 HIS B CA 1
ATOM 2554 C C . HIS B 1 77 ? 11.023 -3.725 -14.281 1 98.56 77 HIS B C 1
ATOM 2556 O O . HIS B 1 77 ? 11.555 -2.627 -14.477 1 98.56 77 HIS B O 1
ATOM 2562 N N . ILE B 1 78 ? 10.305 -4.02 -13.219 1 98.69 78 ILE B N 1
ATOM 2563 C CA . ILE B 1 78 ? 10.117 -3.057 -12.141 1 98.69 78 ILE B CA 1
ATOM 2564 C C . ILE B 1 78 ? 11.086 -3.363 -11 1 98.69 78 ILE B C 1
ATOM 2566 O O . ILE B 1 78 ? 10.984 -4.406 -10.352 1 98.69 78 ILE B O 1
ATOM 2570 N N . HIS B 1 79 ? 12.039 -2.465 -10.789 1 98.94 79 HIS B N 1
ATOM 2571 C CA . HIS B 1 79 ? 13.086 -2.609 -9.773 1 98.94 79 HIS B CA 1
ATOM 2572 C C . HIS B 1 79 ? 12.961 -1.533 -8.703 1 98.94 79 HIS B C 1
ATOM 2574 O O . HIS B 1 79 ? 13.102 -0.343 -8.992 1 98.94 79 HIS B O 1
ATOM 2580 N N . LEU B 1 80 ? 12.688 -1.937 -7.465 1 98.94 80 LEU B N 1
ATOM 2581 C CA . LEU B 1 80 ? 12.664 -1.03 -6.32 1 98.94 80 LEU B CA 1
ATOM 2582 C C . LEU B 1 80 ? 13.969 -1.109 -5.539 1 98.94 80 LEU B C 1
ATOM 2584 O O . LEU B 1 80 ? 14.367 -2.188 -5.094 1 98.94 80 LEU B O 1
ATOM 2588 N N . ALA B 1 81 ? 14.664 -0.055 -5.438 1 98.88 81 ALA B N 1
ATOM 2589 C CA . ALA B 1 81 ? 15.797 0.073 -4.527 1 98.88 81 ALA B CA 1
ATOM 2590 C C . ALA B 1 81 ? 15.445 0.953 -3.332 1 98.88 81 ALA B C 1
ATOM 2592 O O . ALA B 1 81 ? 15.117 2.131 -3.496 1 98.88 81 ALA B O 1
ATOM 2593 N N . ILE B 1 82 ? 15.578 0.375 -2.121 1 98.62 82 ILE B N 1
ATOM 2594 C CA . ILE B 1 82 ? 15.008 1.084 -0.979 1 98.62 82 ILE B CA 1
ATOM 2595 C C . ILE B 1 82 ? 15.914 0.905 0.238 1 98.62 82 ILE B C 1
ATOM 2597 O O . ILE B 1 82 ? 16.516 -0.153 0.419 1 98.62 82 ILE B O 1
ATOM 2601 N N . ALA B 1 83 ? 16.016 1.952 1.015 1 97.81 83 ALA B N 1
ATOM 2602 C CA . ALA B 1 83 ? 16.703 1.836 2.297 1 97.81 83 ALA B CA 1
ATOM 2603 C C . ALA B 1 83 ? 15.805 1.197 3.348 1 97.81 83 ALA B C 1
ATOM 2605 O O . ALA B 1 83 ? 14.664 1.62 3.535 1 97.81 83 ALA B O 1
ATOM 2606 N N . PRO B 1 84 ? 16.312 0.177 4.047 1 96.12 84 PRO B N 1
ATOM 2607 C CA . PRO B 1 84 ? 15.477 -0.446 5.078 1 96.12 84 PRO B CA 1
ATOM 2608 C C . PRO B 1 84 ? 15.086 0.527 6.188 1 96.12 84 PRO B C 1
ATOM 2610 O O . PRO B 1 84 ? 15.883 1.39 6.566 1 96.12 84 PRO B O 1
ATOM 2613 N N . THR B 1 85 ? 13.891 0.338 6.625 1 95.25 85 THR B N 1
ATOM 2614 C CA . THR B 1 85 ? 13.406 1.161 7.727 1 95.25 85 THR B CA 1
ATOM 2615 C C . THR B 1 85 ? 13.992 0.684 9.055 1 95.25 85 THR B C 1
ATOM 2617 O O . THR B 1 85 ? 14.5 -0.437 9.148 1 95.25 85 THR B O 1
ATOM 2620 N N . LYS B 1 86 ? 13.891 1.552 10.031 1 93.94 86 LYS B N 1
ATOM 2621 C CA . LYS B 1 86 ? 14.312 1.188 11.383 1 93.94 86 LYS B CA 1
ATOM 2622 C C . LYS B 1 86 ? 13.57 -0.047 11.883 1 93.94 86 LYS B C 1
ATOM 2624 O O . LYS B 1 86 ? 14.188 -0.975 12.414 1 93.94 86 LYS B O 1
ATOM 2629 N N . MET B 1 87 ? 12.312 -0.055 11.688 1 92.94 87 MET B N 1
ATOM 2630 C CA . MET B 1 87 ? 11.469 -1.184 12.078 1 92.94 87 MET B CA 1
ATOM 2631 C C . MET B 1 87 ? 11.344 -2.191 10.945 1 92.94 87 MET B C 1
ATOM 2633 O O . MET B 1 87 ? 10.688 -1.915 9.938 1 92.94 87 MET B O 1
ATOM 2637 N N . MET B 1 88 ? 11.828 -3.365 11.188 1 93.69 88 MET B N 1
ATOM 2638 C CA . MET B 1 88 ? 11.867 -4.375 10.133 1 93.69 88 MET B CA 1
ATOM 2639 C C . MET B 1 88 ? 10.469 -4.844 9.766 1 93.69 88 MET B C 1
ATOM 2641 O O . MET B 1 88 ? 10.219 -5.262 8.633 1 93.69 88 MET B O 1
ATOM 2645 N N . GLU B 1 89 ? 9.57 -4.797 10.68 1 95.38 89 GLU B N 1
ATOM 2646 C CA . GLU B 1 89 ? 8.195 -5.207 10.438 1 95.38 89 GLU B CA 1
ATOM 2647 C C . GLU B 1 89 ? 7.574 -4.418 9.281 1 95.38 89 GLU B C 1
ATOM 2649 O O . GLU B 1 89 ? 6.762 -4.953 8.531 1 95.38 89 GLU B O 1
ATOM 2654 N N . ARG B 1 90 ? 7.969 -3.197 9.141 1 96.12 90 ARG B N 1
ATOM 2655 C CA . ARG B 1 90 ? 7.465 -2.363 8.055 1 96.12 90 ARG B CA 1
ATOM 2656 C C . ARG B 1 90 ? 7.965 -2.863 6.707 1 96.12 90 ARG B C 1
ATOM 2658 O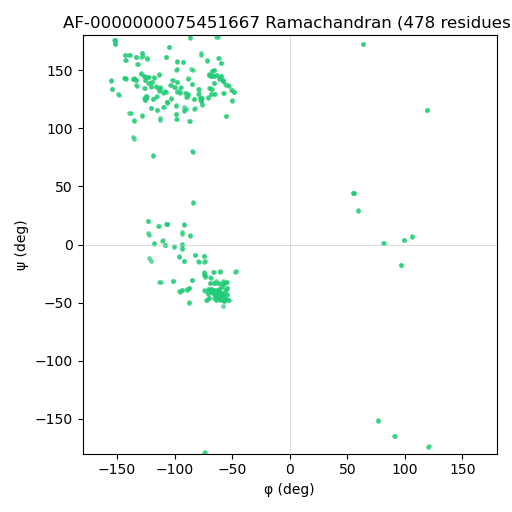 O . ARG B 1 90 ? 7.223 -2.865 5.723 1 96.12 90 ARG B O 1
ATOM 2665 N N . MET B 1 91 ? 9.203 -3.287 6.676 1 96.75 91 MET B N 1
ATOM 2666 C CA . MET B 1 91 ? 9.766 -3.865 5.457 1 96.75 91 MET B CA 1
ATOM 2667 C C . MET B 1 91 ? 9.07 -5.176 5.109 1 96.75 91 MET B C 1
ATOM 2669 O O . MET B 1 91 ? 8.797 -5.445 3.938 1 96.75 91 MET B O 1
ATOM 2673 N N . GLU B 1 92 ? 8.836 -5.945 6.117 1 97.5 92 GLU B N 1
ATOM 2674 C CA . GLU B 1 92 ? 8.172 -7.23 5.914 1 97.5 92 GLU B CA 1
ATOM 2675 C C . GLU B 1 92 ? 6.785 -7.047 5.301 1 97.5 92 GLU B C 1
ATOM 2677 O O . GLU B 1 92 ? 6.445 -7.695 4.309 1 97.5 92 GLU B O 1
ATOM 2682 N N . TRP B 1 93 ? 6.043 -6.125 5.855 1 96.81 93 TRP B N 1
ATOM 2683 C CA . TRP B 1 93 ? 4.715 -5.836 5.328 1 96.81 93 TRP B CA 1
ATOM 2684 C C . TRP B 1 93 ? 4.801 -5.285 3.906 1 96.81 93 TRP B C 1
ATOM 2686 O O . TRP B 1 93 ? 4.09 -5.75 3.012 1 96.81 93 TRP B O 1
ATOM 2696 N N . MET B 1 94 ? 5.668 -4.406 3.77 1 98.06 94 MET B N 1
ATOM 2697 C CA . MET B 1 94 ? 5.805 -3.785 2.455 1 98.06 94 MET B CA 1
ATOM 2698 C C . MET B 1 94 ? 6.168 -4.82 1.398 1 98.06 94 MET B C 1
ATOM 2700 O O . MET B 1 94 ? 5.57 -4.852 0.32 1 98.06 94 MET B O 1
ATOM 2704 N N . MET B 1 95 ? 7.074 -5.703 1.726 1 98.38 95 MET B N 1
ATOM 2705 C CA . MET B 1 95 ? 7.508 -6.73 0.783 1 98.38 95 MET B CA 1
ATOM 2706 C C . MET B 1 95 ? 6.359 -7.672 0.434 1 98.38 95 MET B C 1
ATOM 2708 O O . MET B 1 95 ? 6.199 -8.062 -0.724 1 98.38 95 MET B O 1
ATOM 2712 N N . GLU B 1 96 ? 5.613 -8.031 1.408 1 98.31 96 GLU B N 1
ATOM 2713 C CA . GLU B 1 96 ? 4.434 -8.867 1.175 1 98.31 96 GLU B CA 1
ATOM 2714 C C . GLU B 1 96 ? 3.471 -8.195 0.202 1 98.31 96 GLU B C 1
ATOM 2716 O O . GLU B 1 96 ? 3.027 -8.812 -0.768 1 98.31 96 GLU B O 1
ATOM 2721 N N . LYS B 1 97 ? 3.201 -6.906 0.418 1 98.38 97 LYS B N 1
ATOM 2722 C CA . LYS B 1 97 ? 2.17 -6.207 -0.339 1 98.38 97 LYS B CA 1
ATOM 2723 C C . LYS B 1 97 ? 2.639 -5.906 -1.76 1 98.38 97 LYS B C 1
ATOM 2725 O O . LYS B 1 97 ? 1.872 -6.051 -2.715 1 98.38 97 LYS B O 1
ATOM 2730 N N . ILE B 1 98 ? 3.906 -5.531 -1.907 1 98.38 98 ILE B N 1
ATOM 2731 C CA . ILE B 1 98 ? 4.344 -5.219 -3.264 1 98.38 98 ILE B CA 1
ATOM 2732 C C . ILE B 1 98 ? 4.488 -6.508 -4.07 1 98.38 98 ILE B C 1
ATOM 2734 O O . ILE B 1 98 ? 4.355 -6.5 -5.297 1 98.38 98 ILE B O 1
ATOM 2738 N N . THR B 1 99 ? 4.777 -7.645 -3.396 1 98.25 99 THR B N 1
ATOM 2739 C CA . THR B 1 99 ? 4.77 -8.93 -4.086 1 98.25 99 THR B CA 1
ATOM 2740 C C . THR B 1 99 ? 3.371 -9.258 -4.598 1 98.25 99 THR B C 1
ATOM 2742 O O . THR B 1 99 ? 3.209 -9.711 -5.734 1 98.25 99 THR B O 1
ATOM 2745 N N . GLU B 1 100 ? 2.377 -8.992 -3.785 1 97.38 100 GLU B N 1
ATOM 2746 C CA . GLU B 1 100 ? 0.993 -9.18 -4.211 1 97.38 100 GLU B CA 1
ATOM 2747 C C . GLU B 1 100 ? 0.66 -8.289 -5.406 1 97.38 100 GLU B C 1
ATOM 2749 O O . GLU B 1 100 ? -0.051 -8.711 -6.32 1 97.38 100 GLU B O 1
ATOM 2754 N N . ILE B 1 101 ? 1.162 -7.113 -5.41 1 97.06 101 ILE B N 1
ATOM 2755 C CA . ILE B 1 101 ? 0.903 -6.148 -6.477 1 97.06 101 ILE B CA 1
ATOM 2756 C C . ILE B 1 101 ? 1.641 -6.574 -7.746 1 97.06 101 ILE B C 1
ATOM 2758 O O . ILE B 1 101 ? 1.054 -6.609 -8.828 1 97.06 101 ILE B O 1
ATOM 2762 N N . GLY B 1 102 ? 2.857 -6.891 -7.613 1 97 102 GLY B N 1
ATOM 2763 C CA . GLY B 1 102 ? 3.66 -7.352 -8.734 1 97 102 GLY B CA 1
ATOM 2764 C C . GLY B 1 102 ? 4.852 -6.461 -9.023 1 97 102 GLY B C 1
ATOM 2765 O O . GLY B 1 102 ? 4.688 -5.277 -9.336 1 97 102 GLY B O 1
ATOM 2766 N N . PHE B 1 103 ? 6.035 -6.953 -8.867 1 98 103 PHE B N 1
ATOM 2767 C CA . PHE B 1 103 ? 7.301 -6.32 -9.227 1 98 103 PHE B CA 1
ATOM 2768 C C . PHE B 1 103 ? 8.359 -7.367 -9.547 1 98 103 PHE B C 1
ATOM 2770 O O . PHE B 1 103 ? 8.117 -8.57 -9.398 1 98 103 PHE B O 1
ATOM 2777 N N . ASP B 1 104 ? 9.555 -6.938 -10.008 1 98.56 104 ASP B N 1
ATOM 2778 C CA . ASP B 1 104 ? 10.508 -7.914 -10.531 1 98.56 104 ASP B CA 1
ATOM 2779 C C . ASP B 1 104 ? 11.727 -8.023 -9.625 1 98.56 104 ASP B C 1
ATOM 2781 O O . ASP B 1 104 ? 12.375 -9.078 -9.562 1 98.56 104 ASP B O 1
ATOM 2785 N N . GLU B 1 105 ? 12.078 -6.934 -9 1 98.81 105 GLU B N 1
ATOM 2786 C CA . GLU B 1 105 ? 13.359 -6.898 -8.312 1 98.81 105 GLU B CA 1
ATOM 2787 C C . GLU B 1 105 ? 13.352 -5.863 -7.188 1 98.81 105 GLU B C 1
ATOM 2789 O O . GLU B 1 105 ? 12.766 -4.793 -7.328 1 98.81 105 GLU B O 1
ATOM 2794 N N . ALA B 1 106 ? 13.984 -6.246 -6.078 1 98.75 106 ALA B N 1
ATOM 2795 C CA . ALA B 1 106 ? 14.188 -5.301 -4.984 1 98.75 106 ALA B CA 1
ATOM 2796 C C . ALA B 1 106 ? 15.633 -5.336 -4.488 1 98.75 106 ALA B C 1
ATOM 2798 O O . ALA B 1 106 ? 16.234 -6.406 -4.387 1 98.75 106 ALA B O 1
ATOM 2799 N N . SER B 1 107 ? 16.172 -4.191 -4.27 1 98.69 107 SER B N 1
ATOM 2800 C CA . SER B 1 107 ? 17.484 -4.031 -3.668 1 98.69 107 SER B CA 1
ATOM 2801 C C . SER B 1 107 ? 17.422 -3.18 -2.404 1 98.69 107 SER B C 1
ATOM 2803 O O . SER B 1 107 ? 16.656 -2.221 -2.336 1 98.69 107 SER B O 1
ATOM 2805 N N . PHE B 1 108 ? 18.266 -3.539 -1.43 1 98.44 108 PHE B N 1
ATOM 2806 C CA . PHE B 1 108 ? 18.281 -2.807 -0.168 1 98.44 108 PHE B CA 1
ATOM 2807 C C . PHE B 1 108 ? 19.562 -1.999 -0.027 1 98.44 108 PHE B C 1
ATOM 2809 O O . PHE B 1 108 ? 20.656 -2.523 -0.233 1 98.44 108 PHE B O 1
ATOM 2816 N N . LEU B 1 109 ? 19.312 -0.746 0.318 1 98.25 109 LEU B N 1
ATOM 2817 C CA . LEU B 1 109 ? 20.438 0.195 0.26 1 98.25 109 LEU B CA 1
ATOM 2818 C C . LEU B 1 109 ? 20.812 0.678 1.656 1 98.25 109 LEU B C 1
ATOM 2820 O O . LEU B 1 109 ? 19.938 0.99 2.467 1 98.25 109 LEU B O 1
ATOM 2824 N N . ASN B 1 110 ? 22.078 0.679 1.929 1 97.69 110 ASN B N 1
ATOM 2825 C CA . ASN B 1 110 ? 22.625 1.407 3.07 1 97.69 110 ASN B CA 1
ATOM 2826 C C . ASN B 1 110 ? 22.938 2.855 2.711 1 97.69 110 ASN B C 1
ATOM 2828 O O . ASN B 1 110 ? 23.922 3.125 2.014 1 97.69 110 ASN B O 1
ATOM 2832 N N . CYS B 1 111 ? 22.141 3.777 3.18 1 97.75 111 CYS B N 1
ATOM 2833 C CA . CYS B 1 111 ? 22.266 5.195 2.867 1 97.75 111 CYS B CA 1
ATOM 2834 C C . CYS B 1 111 ? 22.844 5.965 4.051 1 97.75 111 CYS B C 1
ATOM 2836 O O . CYS B 1 111 ? 22.938 5.434 5.16 1 97.75 111 CYS B O 1
ATOM 2838 N N . LYS B 1 112 ? 23.203 7.188 3.852 1 96.94 112 LYS B N 1
ATOM 2839 C CA . LYS B 1 112 ? 23.828 8.039 4.855 1 96.94 112 LYS B CA 1
ATOM 2840 C C . LYS B 1 112 ? 22.984 8.125 6.117 1 96.94 112 LYS B C 1
ATOM 2842 O O . LYS B 1 112 ? 23.5 8.055 7.23 1 96.94 112 LYS B O 1
ATOM 2847 N N . PHE B 1 113 ? 21.641 8.195 5.957 1 96.12 113 PHE B N 1
ATOM 2848 C CA . PHE B 1 113 ? 20.766 8.43 7.102 1 96.12 113 PHE B CA 1
ATOM 2849 C C . PHE B 1 113 ? 20.016 7.156 7.477 1 96.12 113 PHE B C 1
ATOM 2851 O O . PHE B 1 113 ? 19.016 7.211 8.18 1 96.12 113 PHE B O 1
ATOM 2858 N N . SER B 1 114 ? 20.531 6.051 6.988 1 94.81 114 SER B N 1
ATOM 2859 C CA . SER B 1 114 ? 19.922 4.785 7.379 1 94.81 114 SER B CA 1
ATOM 2860 C C . SER B 1 114 ? 20.156 4.484 8.852 1 94.81 114 SER B C 1
ATOM 2862 O O . SER B 1 114 ? 21.266 4.672 9.359 1 94.81 114 SER B O 1
ATOM 2864 N N . GLU B 1 115 ? 19.125 4.078 9.547 1 89.56 115 GLU B N 1
ATOM 2865 C CA . GLU B 1 115 ? 19.25 3.709 10.953 1 89.56 115 GLU B CA 1
ATOM 2866 C C . GLU B 1 115 ? 19.625 2.238 11.109 1 89.56 115 GLU B C 1
ATOM 2868 O O . GLU B 1 115 ? 20.328 1.872 12.047 1 89.56 115 GLU B O 1
ATOM 2873 N N . ARG B 1 116 ? 19.047 1.442 10.219 1 83.12 116 ARG B N 1
ATOM 2874 C CA . ARG B 1 116 ? 19.344 0.013 10.227 1 83.12 116 ARG B CA 1
ATOM 2875 C C . ARG B 1 116 ? 20.453 -0.325 9.234 1 83.12 116 ARG B C 1
ATOM 2877 O O . ARG B 1 116 ? 20.375 0.041 8.062 1 83.12 116 ARG B O 1
ATOM 2884 N N . LYS B 1 117 ? 21.422 -1.198 9.766 1 81.56 117 LYS B N 1
ATOM 2885 C CA . LYS B 1 117 ? 22.562 -1.508 8.914 1 81.56 117 LYS B CA 1
ATOM 2886 C C . LYS B 1 117 ? 22.625 -3 8.594 1 81.56 117 LYS B C 1
ATOM 2888 O O . LYS B 1 117 ? 23.562 -3.461 7.938 1 81.56 117 LYS B O 1
ATOM 2893 N N . GLU B 1 118 ? 21.688 -3.615 9.109 1 87.88 118 GLU B N 1
ATOM 2894 C CA . GLU B 1 118 ? 21.609 -5.043 8.812 1 87.88 118 GLU B CA 1
ATOM 2895 C C . GLU B 1 118 ? 20.234 -5.422 8.266 1 87.88 118 GLU B C 1
ATOM 2897 O O . GLU B 1 118 ? 19.234 -4.793 8.609 1 87.88 118 GLU B O 1
ATOM 2902 N N . LEU B 1 119 ? 20.266 -6.367 7.363 1 90.19 119 LEU B N 1
ATOM 2903 C CA . LEU B 1 119 ? 19.031 -6.855 6.75 1 90.19 119 LEU B CA 1
ATOM 2904 C C . LEU B 1 119 ? 18.922 -8.367 6.879 1 90.19 119 LEU B C 1
ATOM 2906 O O . LEU B 1 119 ? 19.891 -9.094 6.598 1 90.19 119 LEU B O 1
ATOM 2910 N N . LYS B 1 120 ? 17.859 -8.859 7.402 1 92 120 LYS B N 1
ATOM 2911 C CA . LYS B 1 120 ? 17.578 -10.289 7.434 1 92 120 LYS B CA 1
ATOM 2912 C C . LYS B 1 120 ? 16.938 -10.758 6.133 1 92 120 LYS B C 1
ATOM 2914 O O . LYS B 1 120 ? 15.734 -11.047 6.094 1 92 120 LYS B O 1
ATOM 2919 N N . LEU B 1 121 ? 17.75 -10.945 5.176 1 95.38 121 LEU B N 1
ATOM 2920 C CA . LEU B 1 121 ? 17.297 -11.234 3.818 1 95.38 121 LEU B CA 1
ATOM 2921 C C . LEU B 1 121 ? 16.531 -12.539 3.771 1 95.38 121 LEU B C 1
ATOM 2923 O O . LEU B 1 121 ? 15.469 -12.625 3.139 1 95.38 121 LEU B O 1
ATOM 2927 N N . PRO B 1 122 ? 16.984 -13.625 4.48 1 95.19 122 PRO B N 1
ATOM 2928 C CA . PRO B 1 122 ? 16.25 -14.883 4.441 1 95.19 122 PRO B CA 1
ATOM 2929 C C . PRO B 1 122 ? 14.812 -14.734 4.934 1 95.19 122 PRO B C 1
ATOM 2931 O O . PRO B 1 122 ? 13.906 -15.391 4.406 1 95.19 122 PRO B O 1
ATOM 2934 N N . ARG B 1 123 ? 14.641 -13.922 5.902 1 96.12 123 ARG B N 1
ATOM 2935 C CA . ARG B 1 123 ? 13.297 -13.68 6.414 1 96.12 123 ARG B CA 1
ATOM 2936 C C . ARG B 1 123 ? 12.422 -13 5.359 1 96.12 123 ARG B C 1
ATOM 2938 O O . ARG B 1 123 ? 11.273 -13.398 5.148 1 96.12 123 ARG B O 1
ATOM 2945 N N . LEU B 1 124 ? 12.961 -12 4.734 1 97.69 124 LEU B N 1
ATOM 2946 C CA . LEU B 1 124 ? 12.227 -11.312 3.684 1 97.69 124 LEU B CA 1
ATOM 2947 C C . LEU B 1 124 ? 11.906 -12.258 2.531 1 97.69 124 LEU B C 1
ATOM 2949 O O . LEU B 1 124 ? 10.82 -12.195 1.948 1 97.69 124 LEU B O 1
ATOM 2953 N N . GLU B 1 125 ? 12.844 -13.086 2.23 1 97.06 125 GLU B N 1
ATOM 2954 C CA . GLU B 1 125 ? 12.633 -14.07 1.175 1 97.06 125 GLU B CA 1
ATOM 2955 C C . GLU B 1 125 ? 11.469 -15 1.51 1 97.06 125 GLU B C 1
ATOM 2957 O O . GLU B 1 125 ? 10.648 -15.32 0.644 1 97.06 125 GLU B O 1
ATOM 2962 N N . ARG B 1 126 ? 11.359 -15.438 2.709 1 95.88 126 ARG B N 1
ATOM 2963 C CA . ARG B 1 126 ? 10.258 -16.297 3.139 1 95.88 126 ARG B CA 1
ATOM 2964 C C . ARG B 1 126 ? 8.922 -15.586 3.01 1 95.88 126 ARG B C 1
ATOM 2966 O O . ARG B 1 126 ? 7.922 -16.188 2.609 1 95.88 126 ARG B O 1
ATOM 2973 N N . ILE B 1 127 ? 8.93 -14.352 3.35 1 97.62 127 ILE B N 1
ATOM 2974 C CA . ILE B 1 127 ? 7.723 -13.539 3.246 1 97.62 127 ILE B CA 1
ATOM 2975 C C . ILE B 1 127 ? 7.297 -13.43 1.785 1 97.62 127 ILE B C 1
ATOM 2977 O O . ILE B 1 127 ? 6.117 -13.586 1.463 1 97.62 127 ILE B O 1
ATOM 2981 N N . VAL B 1 128 ? 8.25 -13.203 0.932 1 98.06 128 VAL B N 1
ATOM 2982 C CA . VAL B 1 128 ? 7.977 -13.055 -0.494 1 98.06 128 VAL B CA 1
ATOM 2983 C C . VAL B 1 128 ? 7.461 -14.375 -1.062 1 98.06 128 VAL B C 1
ATOM 2985 O O . VAL B 1 128 ? 6.492 -14.398 -1.825 1 98.06 128 VAL B O 1
ATOM 2988 N N . VAL B 1 129 ? 8.055 -15.477 -0.667 1 96.62 129 VAL B N 1
ATOM 2989 C CA . VAL B 1 129 ? 7.609 -16.797 -1.113 1 96.62 129 VAL B CA 1
ATOM 2990 C C . VAL B 1 129 ? 6.152 -17 -0.708 1 96.62 129 VAL B C 1
ATOM 2992 O O . VAL B 1 129 ? 5.332 -17.438 -1.522 1 96.62 129 VAL B O 1
ATOM 2995 N N . SER B 1 130 ? 5.852 -16.703 0.492 1 95.75 130 SER B N 1
ATOM 2996 C CA . SER B 1 130 ? 4.484 -16.844 0.983 1 95.75 130 SER B CA 1
ATOM 2997 C C . SER B 1 130 ? 3.523 -15.969 0.178 1 95.75 130 SER B C 1
ATOM 2999 O O . SER B 1 130 ? 2.43 -16.422 -0.18 1 95.75 130 SER B O 1
ATOM 3001 N N . ALA B 1 131 ? 3.934 -14.766 -0.127 1 96.81 131 ALA B N 1
ATOM 3002 C CA . ALA B 1 131 ? 3.098 -13.836 -0.883 1 96.81 131 ALA B CA 1
ATOM 3003 C C . ALA B 1 131 ? 2.91 -14.312 -2.32 1 96.81 131 ALA B C 1
ATOM 3005 O O . ALA B 1 131 ? 1.833 -14.148 -2.898 1 96.81 131 ALA B O 1
ATOM 3006 N N . VAL B 1 132 ? 3.934 -14.867 -2.916 1 96.88 132 VAL B N 1
ATOM 3007 C CA . VAL B 1 132 ? 3.863 -15.438 -4.258 1 96.88 132 VAL B CA 1
ATOM 3008 C C . VAL B 1 132 ? 2.812 -16.547 -4.301 1 96.88 132 VAL B C 1
ATOM 3010 O O . VAL B 1 132 ? 1.949 -16.562 -5.18 1 96.88 132 VAL B O 1
ATOM 3013 N N . LYS B 1 133 ? 2.838 -17.422 -3.332 1 94.62 133 LYS B N 1
ATOM 3014 C CA . LYS B 1 133 ? 1.888 -18.531 -3.256 1 94.62 133 LYS B CA 1
ATOM 3015 C C . LYS B 1 133 ? 0.464 -18.016 -3.061 1 94.62 133 LYS B C 1
ATOM 3017 O O . LYS B 1 133 ? -0.451 -18.422 -3.779 1 94.62 133 LYS B O 1
ATOM 3022 N N . GLN B 1 134 ? 0.357 -17.062 -2.18 1 91.75 134 GLN B N 1
ATOM 3023 C CA . GLN B 1 134 ? -0.966 -16.562 -1.836 1 91.75 134 GLN B CA 1
ATOM 3024 C C . GLN B 1 134 ? -1.562 -15.758 -2.986 1 91.75 134 GLN B C 1
ATOM 3026 O O . GLN B 1 134 ? -2.77 -15.812 -3.229 1 91.75 134 GLN B O 1
ATOM 3031 N N . SER B 1 135 ? -0.776 -14.984 -3.676 1 93.44 135 SER B N 1
ATOM 3032 C CA . SER B 1 135 ? -1.256 -14.133 -4.762 1 93.44 135 SER B CA 1
ATOM 3033 C C . SER B 1 135 ? -1.396 -14.922 -6.059 1 93.44 135 SER B C 1
ATOM 3035 O O . SER B 1 135 ? -1.901 -14.398 -7.055 1 93.44 135 SER B O 1
ATOM 3037 N N . ARG B 1 136 ? -0.9 -16.188 -6.098 1 92.94 136 ARG B N 1
ATOM 3038 C CA . ARG B 1 136 ? -0.968 -17.094 -7.238 1 92.94 136 ARG B CA 1
ATOM 3039 C C . ARG B 1 136 ? -0.268 -16.484 -8.453 1 92.94 136 ARG B C 1
ATOM 3041 O O . ARG B 1 136 ? -0.711 -16.688 -9.586 1 92.94 136 ARG B O 1
ATOM 3048 N N . LYS B 1 137 ? 0.703 -15.68 -8.25 1 93.25 137 LYS B N 1
ATOM 3049 C CA . LYS B 1 137 ? 1.612 -15.172 -9.273 1 93.25 137 LYS B CA 1
ATOM 3050 C C . LYS B 1 137 ? 2.922 -15.953 -9.281 1 93.25 137 LYS B C 1
ATOM 3052 O O . LYS B 1 137 ? 3.799 -15.719 -8.445 1 93.25 137 LYS B O 1
ATOM 3057 N N . PRO B 1 138 ? 3.061 -16.75 -10.312 1 96.06 138 PRO B N 1
ATOM 3058 C CA . PRO B 1 138 ? 4.227 -17.625 -10.25 1 96.06 138 PRO B CA 1
ATOM 3059 C C . PRO B 1 138 ? 5.504 -16.953 -10.742 1 96.06 138 PRO B C 1
ATOM 3061 O O . PRO B 1 138 ? 6.289 -17.562 -11.469 1 96.06 138 PRO B O 1
ATOM 3064 N N . TRP B 1 139 ? 5.703 -15.711 -10.5 1 97.19 139 TRP B N 1
ATOM 3065 C CA . TRP B 1 139 ? 6.91 -14.945 -10.789 1 97.19 139 TRP B CA 1
ATOM 3066 C C . TRP B 1 139 ? 7.602 -14.508 -9.5 1 97.19 139 TRP B C 1
ATOM 3068 O O . TRP B 1 139 ? 7.102 -13.633 -8.797 1 97.19 139 TRP B O 1
ATOM 3078 N N . MET B 1 140 ? 8.703 -15.117 -9.203 1 98.19 140 MET B N 1
ATOM 3079 C CA . MET B 1 140 ? 9.445 -14.797 -7.984 1 98.19 140 MET B CA 1
ATOM 3080 C C . MET B 1 140 ? 10.32 -13.57 -8.188 1 98.19 140 MET B C 1
ATOM 3082 O O . MET B 1 140 ? 11.203 -13.562 -9.055 1 98.19 140 MET B O 1
ATOM 3086 N N . PRO B 1 141 ? 10.07 -12.469 -7.434 1 98.56 141 PRO B N 1
ATOM 3087 C CA . PRO B 1 141 ? 10.984 -11.328 -7.562 1 98.56 141 PRO B CA 1
ATOM 3088 C C . PRO B 1 141 ? 12.391 -11.648 -7.055 1 98.56 141 PRO B C 1
ATOM 3090 O O . PRO B 1 141 ? 12.555 -12.453 -6.137 1 98.56 141 PRO B O 1
ATOM 3093 N N . GLN B 1 142 ? 13.336 -11.008 -7.645 1 98.44 142 GLN B N 1
ATOM 3094 C CA . GLN B 1 142 ? 14.719 -11.109 -7.18 1 98.44 142 GLN B CA 1
ATOM 3095 C C . GLN B 1 142 ? 14.977 -10.148 -6.02 1 98.44 142 GLN B C 1
ATOM 3097 O O . GLN B 1 142 ? 14.672 -8.953 -6.117 1 98.44 142 GLN B O 1
ATOM 3102 N N . LEU B 1 143 ? 15.461 -10.648 -4.91 1 98.5 143 LEU B N 1
ATOM 3103 C CA . LEU B 1 143 ? 15.867 -9.812 -3.787 1 98.5 143 LEU B CA 1
ATOM 3104 C C . LEU B 1 143 ? 17.391 -9.758 -3.664 1 98.5 143 LEU B C 1
ATOM 3106 O O . LEU B 1 143 ? 18.047 -10.797 -3.617 1 98.5 143 LEU B O 1
ATOM 3110 N N . ASN B 1 144 ? 17.859 -8.547 -3.715 1 97.88 144 ASN B N 1
ATOM 3111 C CA . ASN B 1 144 ? 19.281 -8.336 -3.525 1 97.88 144 ASN B CA 1
ATOM 3112 C C . ASN B 1 144 ? 19.594 -7.867 -2.107 1 97.88 144 ASN B C 1
ATOM 3114 O O . ASN B 1 144 ? 18.875 -7.043 -1.547 1 97.88 144 ASN B O 1
ATOM 3118 N N . GLY B 1 145 ? 20.609 -8.438 -1.518 1 95.69 145 GLY B N 1
ATOM 3119 C CA . GLY B 1 145 ? 20.984 -8.086 -0.156 1 95.69 145 GLY B CA 1
ATOM 3120 C C . GLY B 1 145 ? 21.391 -6.637 -0.001 1 95.69 145 GLY B C 1
ATOM 3121 O O . GLY B 1 145 ? 21.375 -5.871 -0.969 1 95.69 145 GLY B O 1
ATOM 3122 N N . LEU B 1 146 ? 21.703 -6.293 1.251 1 96.81 146 LEU B N 1
ATOM 3123 C CA . LEU B 1 146 ? 22.078 -4.926 1.591 1 96.81 146 LEU B CA 1
ATOM 3124 C C . LEU B 1 146 ? 23.406 -4.551 0.922 1 96.81 146 LEU B C 1
ATOM 3126 O O . LEU B 1 146 ? 24.359 -5.328 0.942 1 96.81 146 LEU B O 1
ATOM 3130 N N . MET B 1 147 ? 23.422 -3.412 0.243 1 97.06 147 MET B N 1
ATOM 3131 C CA . MET B 1 147 ? 24.641 -2.863 -0.355 1 97.06 147 MET B CA 1
ATOM 3132 C C . MET B 1 147 ? 24.703 -1.351 -0.163 1 97.06 147 MET B C 1
ATOM 3134 O O . MET B 1 147 ? 23.703 -0.715 0.139 1 97.06 147 MET B O 1
ATOM 3138 N N . SER B 1 148 ? 25.859 -0.777 -0.334 1 97.44 148 SER B N 1
ATOM 3139 C CA . SER B 1 148 ? 26 0.667 -0.161 1 97.44 148 SER B CA 1
ATOM 3140 C C . SER B 1 148 ? 25.297 1.423 -1.283 1 97.44 148 SER B C 1
ATOM 3142 O O . SER B 1 148 ? 25.281 0.968 -2.43 1 97.44 148 SER B O 1
ATOM 3144 N N . PHE B 1 149 ? 24.781 2.529 -0.887 1 98.44 149 PHE B N 1
AT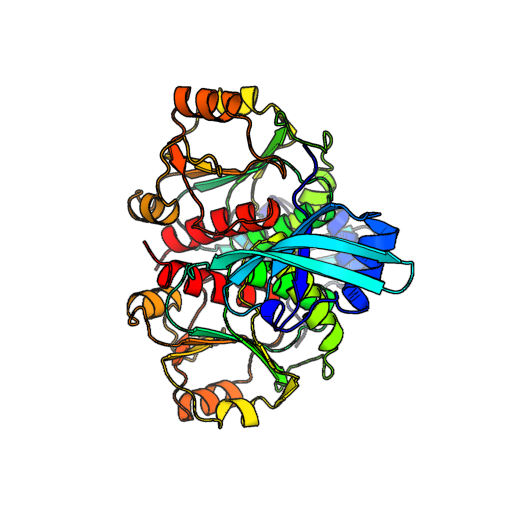OM 3145 C CA . PHE B 1 149 ? 24.156 3.402 -1.876 1 98.44 149 PHE B CA 1
ATOM 3146 C C . PHE B 1 149 ? 25.109 3.678 -3.031 1 98.44 149 PHE B C 1
ATOM 3148 O O . PHE B 1 149 ? 24.75 3.537 -4.199 1 98.44 149 PHE B O 1
ATOM 3155 N N . SER B 1 150 ? 26.312 4.02 -2.719 1 98.19 150 SER B N 1
ATOM 3156 C CA . SER B 1 150 ? 27.312 4.375 -3.719 1 98.19 150 SER B CA 1
ATOM 3157 C C . SER B 1 150 ? 27.594 3.217 -4.672 1 98.19 150 SER B C 1
ATOM 3159 O O . SER B 1 150 ? 27.656 3.406 -5.887 1 98.19 150 SER B O 1
ATOM 3161 N N . ASP B 1 151 ? 27.719 2.016 -4.145 1 98.12 151 ASP B N 1
ATOM 3162 C CA . ASP B 1 151 ? 27.953 0.84 -4.977 1 98.12 151 ASP B CA 1
ATOM 3163 C C . ASP B 1 151 ? 26.781 0.583 -5.918 1 98.12 151 ASP B C 1
ATOM 3165 O O . ASP B 1 151 ? 26.984 0.243 -7.086 1 98.12 151 ASP B O 1
ATOM 3169 N N . PHE B 1 152 ? 25.641 0.75 -5.434 1 98.69 152 PHE B N 1
ATOM 3170 C CA . PHE B 1 152 ? 24.438 0.496 -6.23 1 98.69 152 PHE B CA 1
ATOM 3171 C C . PHE B 1 152 ? 24.359 1.461 -7.406 1 98.69 152 PHE B C 1
ATOM 3173 O O . PHE B 1 152 ? 24.141 1.042 -8.547 1 98.69 152 PHE B O 1
ATOM 3180 N N . ILE B 1 153 ? 24.578 2.717 -7.082 1 98.19 153 ILE B N 1
ATOM 3181 C CA . ILE B 1 153 ? 24.406 3.777 -8.07 1 98.19 153 ILE B CA 1
ATOM 3182 C C . ILE B 1 153 ? 25.453 3.625 -9.172 1 98.19 153 ILE B C 1
ATOM 3184 O O . ILE B 1 153 ? 25.188 3.918 -10.336 1 98.19 153 ILE B O 1
ATOM 3188 N N . ARG B 1 154 ? 26.547 3.18 -8.852 1 97.44 154 ARG B N 1
ATOM 3189 C CA . ARG B 1 154 ? 27.672 3.111 -9.781 1 97.44 154 ARG B CA 1
ATOM 3190 C C . ARG B 1 154 ? 27.547 1.912 -10.711 1 97.44 154 ARG B C 1
ATOM 3192 O O . ARG B 1 154 ? 28.234 1.828 -11.734 1 97.44 154 ARG B O 1
ATOM 3199 N N . GLN B 1 155 ? 26.672 0.975 -10.398 1 97.06 155 GLN B N 1
ATOM 3200 C CA . GLN B 1 155 ? 26.438 -0.175 -11.266 1 97.06 155 GLN B CA 1
ATOM 3201 C C . GLN B 1 155 ? 25.562 0.208 -12.461 1 97.06 155 GLN B C 1
ATOM 3203 O O . GLN B 1 155 ? 24.516 0.824 -12.297 1 97.06 155 GLN B O 1
ATOM 3208 N N . PRO B 1 156 ? 26.094 -0.102 -13.656 1 95.69 156 PRO B N 1
ATOM 3209 C CA . PRO B 1 156 ? 25.266 0.177 -14.828 1 95.69 156 PRO B CA 1
ATOM 3210 C C . PRO B 1 156 ? 23.922 -0.548 -14.789 1 95.69 156 PRO B C 1
ATOM 3212 O O . PRO B 1 156 ? 23.844 -1.687 -14.32 1 95.69 156 PRO B O 1
ATOM 3215 N N . ARG B 1 157 ? 22.906 0.142 -15.242 1 96.06 157 ARG B N 1
ATOM 3216 C CA . ARG B 1 157 ? 21.562 -0.411 -15.273 1 96.06 157 ARG B CA 1
ATOM 3217 C C . ARG B 1 157 ? 20.812 0.041 -16.516 1 96.06 157 ARG B C 1
ATOM 3219 O O . ARG B 1 157 ? 20.953 1.184 -16.953 1 96.06 157 ARG B O 1
ATOM 3226 N N . GLN B 1 158 ? 20.031 -0.852 -17.016 1 95.62 158 GLN B N 1
ATOM 3227 C CA . GLN B 1 158 ? 19.25 -0.549 -18.203 1 95.62 158 GLN B CA 1
ATOM 3228 C C . GLN B 1 158 ? 17.938 0.136 -17.844 1 95.62 158 GLN B C 1
ATOM 3230 O O . GLN B 1 158 ? 17.406 -0.061 -16.734 1 95.62 158 GLN B O 1
ATOM 3235 N N . GLY B 1 159 ? 17.438 0.989 -18.797 1 98 159 GLY B N 1
ATOM 3236 C CA . GLY B 1 159 ? 16.109 1.575 -18.641 1 98 159 GLY B CA 1
ATOM 3237 C C . GLY B 1 159 ? 16.125 2.902 -17.906 1 98 159 GLY B C 1
ATOM 3238 O O . GLY B 1 159 ? 17.156 3.574 -17.844 1 98 159 GLY B O 1
ATOM 3239 N N . LYS B 1 160 ? 14.984 3.293 -17.484 1 98.56 160 LYS B N 1
ATOM 3240 C CA . LYS B 1 160 ? 14.82 4.559 -16.781 1 98.56 160 LYS B CA 1
ATOM 3241 C C . LYS B 1 160 ? 15.125 4.398 -15.289 1 98.56 160 LYS B C 1
ATOM 3243 O O . LYS B 1 160 ? 14.773 3.387 -14.68 1 98.56 160 LYS B O 1
ATOM 3248 N N . LYS B 1 161 ? 15.828 5.371 -14.758 1 98.62 161 LYS B N 1
ATOM 3249 C CA . LYS B 1 161 ? 16.25 5.371 -13.359 1 98.62 161 LYS B CA 1
ATOM 3250 C C . LYS B 1 161 ? 15.789 6.641 -12.648 1 98.62 161 LYS B C 1
ATOM 3252 O O . LYS B 1 161 ? 16.031 7.75 -13.133 1 98.62 161 LYS B O 1
ATOM 3257 N N . TRP B 1 162 ? 15.102 6.461 -11.484 1 98.88 162 TRP B N 1
ATOM 3258 C CA . TRP B 1 162 ? 14.594 7.617 -10.758 1 98.88 162 TRP B CA 1
ATOM 3259 C C . TRP B 1 162 ? 15 7.559 -9.289 1 98.88 162 TRP B C 1
ATOM 3261 O O . TRP B 1 162 ? 15.156 6.473 -8.727 1 98.88 162 TRP B O 1
ATOM 3271 N N . ILE B 1 163 ? 15.211 8.703 -8.711 1 98.81 163 ILE B N 1
ATOM 3272 C CA . ILE B 1 163 ? 15.445 8.852 -7.277 1 98.81 163 ILE B CA 1
ATOM 3273 C C . ILE B 1 163 ? 14.383 9.758 -6.668 1 98.81 163 ILE B C 1
ATOM 3275 O O . ILE B 1 163 ? 14.25 10.914 -7.055 1 98.81 163 ILE B O 1
ATOM 3279 N N . ALA B 1 164 ? 13.609 9.18 -5.742 1 98.19 164 ALA B N 1
ATOM 3280 C CA . ALA B 1 164 ? 12.547 9.938 -5.078 1 98.19 164 ALA B CA 1
ATOM 3281 C C . ALA B 1 164 ? 13.07 10.617 -3.814 1 98.19 164 ALA B C 1
ATOM 3283 O O . ALA B 1 164 ? 13.68 9.969 -2.961 1 98.19 164 ALA B O 1
ATOM 3284 N N . HIS B 1 165 ? 12.844 11.938 -3.725 1 95.88 165 HIS B N 1
ATOM 3285 C CA . HIS B 1 165 ? 13.258 12.672 -2.533 1 95.88 165 HIS B CA 1
ATOM 3286 C C . HIS B 1 165 ? 12.367 13.891 -2.303 1 95.88 165 HIS B C 1
ATOM 3288 O O . HIS B 1 165 ? 11.492 14.188 -3.119 1 95.88 165 HIS B O 1
ATOM 3294 N N . CYS B 1 166 ? 12.531 14.562 -1.182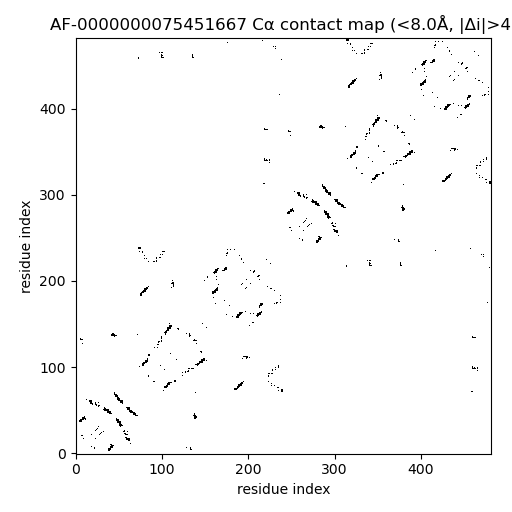 1 90.44 166 CYS B N 1
ATOM 3295 C CA . CYS B 1 166 ? 11.625 15.648 -0.799 1 90.44 166 CYS B CA 1
ATOM 3296 C C . CYS B 1 166 ? 12.352 16.984 -0.795 1 90.44 166 CYS B C 1
ATOM 3298 O O . CYS B 1 166 ? 11.875 17.953 -0.204 1 90.44 166 CYS B O 1
ATOM 3300 N N . TYR B 1 167 ? 13.484 17.109 -1.376 1 91.62 167 TYR B N 1
ATOM 3301 C CA . TYR B 1 167 ? 14.211 18.375 -1.399 1 91.62 167 TYR B CA 1
ATOM 3302 C C . TYR B 1 167 ? 13.594 19.344 -2.4 1 91.62 167 TYR B C 1
ATOM 3304 O O . TYR B 1 167 ? 13.625 19.094 -3.609 1 91.62 167 TYR B O 1
ATOM 3312 N N . GLN B 1 168 ? 13.172 20.469 -1.892 1 88.88 168 GLN B N 1
ATOM 3313 C CA . GLN B 1 168 ? 12.5 21.453 -2.725 1 88.88 168 GLN B CA 1
ATOM 3314 C C . GLN B 1 168 ? 13.492 22.188 -3.629 1 88.88 168 GLN B C 1
ATOM 3316 O O . GLN B 1 168 ? 13.125 22.672 -4.699 1 88.88 168 GLN B O 1
ATOM 3321 N N . GLU B 1 169 ? 14.727 22.188 -3.193 1 92.25 169 GLU B N 1
ATOM 3322 C CA . GLU B 1 169 ? 15.758 22.922 -3.924 1 92.25 169 GLU B CA 1
ATOM 3323 C C . GLU B 1 169 ? 16.141 22.188 -5.207 1 92.25 169 GLU B C 1
ATOM 3325 O O . GLU B 1 169 ? 16.812 22.75 -6.074 1 92.25 169 GLU B O 1
ATOM 3330 N N . ILE B 1 170 ? 15.758 20.953 -5.312 1 93.06 170 ILE B N 1
ATOM 3331 C CA . ILE B 1 170 ? 16.031 20.156 -6.5 1 93.06 170 ILE B CA 1
ATOM 3332 C C . ILE B 1 170 ? 14.742 19.922 -7.273 1 93.06 170 ILE B C 1
ATOM 3334 O O . ILE B 1 170 ? 13.805 19.312 -6.746 1 93.06 170 ILE B O 1
ATOM 3338 N N . GLU B 1 171 ? 14.742 20.406 -8.461 1 93.31 171 GLU B N 1
ATOM 3339 C CA . GLU B 1 171 ? 13.547 20.219 -9.289 1 93.31 171 GLU B CA 1
ATOM 3340 C C . GLU B 1 171 ? 13.227 18.75 -9.461 1 93.31 171 GLU B C 1
ATOM 3342 O O . GLU B 1 171 ? 14.117 17.938 -9.727 1 93.31 171 GLU B O 1
ATOM 3347 N N . ARG B 1 172 ? 12.023 18.375 -9.234 1 94.88 172 ARG B N 1
ATOM 3348 C CA . ARG B 1 172 ? 11.547 17.016 -9.359 1 94.88 172 ARG B CA 1
ATOM 3349 C C . ARG B 1 172 ? 10.336 16.938 -10.281 1 94.88 172 ARG B C 1
ATOM 3351 O O . ARG B 1 172 ? 9.5 17.844 -10.297 1 94.88 172 ARG B O 1
ATOM 3358 N N . GLU B 1 173 ? 10.266 15.93 -11.055 1 94.69 173 GLU B N 1
ATOM 3359 C CA . GLU B 1 173 ? 9.062 15.625 -11.812 1 94.69 173 GLU B CA 1
ATOM 3360 C C . GLU B 1 173 ? 8.219 14.562 -11.109 1 94.69 173 GLU B C 1
ATOM 3362 O O . GLU B 1 173 ? 8.727 13.82 -10.258 1 94.69 173 GLU B O 1
ATOM 3367 N N . ASP B 1 174 ? 6.918 14.555 -11.453 1 95.62 174 ASP B N 1
ATOM 3368 C CA . ASP B 1 174 ? 6.051 13.523 -10.898 1 95.62 174 ASP B CA 1
ATOM 3369 C C . ASP B 1 174 ? 6.41 12.148 -11.461 1 95.62 174 ASP B C 1
ATOM 3371 O O . ASP B 1 174 ? 6.496 11.969 -12.68 1 95.62 174 ASP B O 1
ATOM 3375 N N . LEU B 1 175 ? 6.586 11.188 -10.625 1 97.81 175 LEU B N 1
ATOM 3376 C CA . LEU B 1 175 ? 7.004 9.859 -11.062 1 97.81 175 LEU B CA 1
ATOM 3377 C C . LEU B 1 175 ? 5.992 9.266 -12.031 1 97.81 175 LEU B C 1
ATOM 3379 O O . LEU B 1 175 ? 6.371 8.711 -13.07 1 97.81 175 LEU B O 1
ATOM 3383 N N . PHE B 1 176 ? 4.742 9.352 -11.695 1 97.56 176 PHE B N 1
ATOM 3384 C CA . PHE B 1 176 ? 3.732 8.695 -12.516 1 97.56 176 PHE B CA 1
ATOM 3385 C C . PHE B 1 176 ? 3.668 9.32 -13.898 1 97.56 176 PHE B C 1
ATOM 3387 O O . PHE B 1 176 ? 3.49 8.625 -14.898 1 97.56 176 PHE B O 1
ATOM 3394 N N . ASP B 1 177 ? 3.787 10.625 -13.922 1 96.38 177 ASP B N 1
ATOM 3395 C CA . ASP B 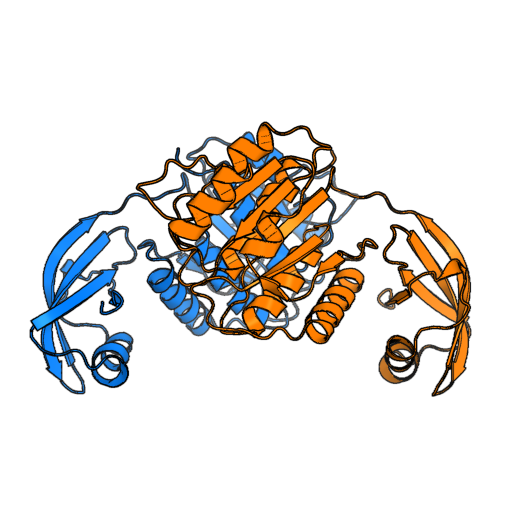1 177 ? 3.85 11.305 -15.219 1 96.38 177 ASP B CA 1
ATOM 3396 C C . ASP B 1 177 ? 5.012 10.781 -16.062 1 96.38 177 ASP B C 1
ATOM 3398 O O . ASP B 1 177 ? 4.855 10.539 -17.25 1 96.38 177 ASP B O 1
ATOM 3402 N N . GLN B 1 178 ? 6.152 10.562 -15.438 1 97.75 178 GLN B N 1
ATOM 3403 C CA . GLN B 1 178 ? 7.32 10.047 -16.141 1 97.75 178 GLN B CA 1
ATOM 3404 C C . GLN B 1 178 ? 7.09 8.609 -16.594 1 97.75 178 GLN B C 1
ATOM 3406 O O . GLN B 1 178 ? 7.465 8.234 -17.703 1 97.75 178 GLN B O 1
ATOM 3411 N N . LEU B 1 179 ? 6.477 7.844 -15.719 1 98.19 179 LEU B N 1
ATOM 3412 C CA . LEU B 1 179 ? 6.195 6.449 -16.031 1 98.19 179 LEU B CA 1
ATOM 3413 C C . LEU B 1 179 ? 5.277 6.344 -17.25 1 98.19 179 LEU B C 1
ATOM 3415 O O . LEU B 1 179 ? 5.477 5.484 -18.109 1 98.19 179 LEU B O 1
ATOM 3419 N N . GLN B 1 180 ? 4.324 7.211 -17.359 1 96.44 180 GLN B N 1
ATOM 3420 C CA . GLN B 1 180 ? 3.369 7.195 -18.453 1 96.44 180 GLN B CA 1
ATOM 3421 C C . GLN B 1 180 ? 4.051 7.516 -19.781 1 96.44 180 GLN B C 1
ATOM 3423 O O . GLN B 1 180 ? 3.566 7.129 -20.844 1 96.44 180 GLN B O 1
ATOM 3428 N N . GLN B 1 181 ? 5.145 8.188 -19.672 1 97.06 181 GLN B N 1
ATOM 3429 C CA . GLN B 1 181 ? 5.871 8.586 -20.875 1 97.06 181 GLN B CA 1
ATOM 3430 C C . GLN B 1 181 ? 6.949 7.566 -21.219 1 97.06 181 GLN B C 1
ATOM 3432 O O . GLN B 1 181 ? 7.633 7.707 -22.234 1 97.06 181 GLN B O 1
ATOM 3437 N N . THR B 1 182 ? 7.121 6.574 -20.422 1 97.31 182 THR B N 1
ATOM 3438 C CA . THR B 1 182 ? 8.133 5.539 -20.609 1 97.31 182 THR B CA 1
ATOM 3439 C C . THR B 1 182 ? 7.582 4.402 -21.469 1 97.31 182 THR B C 1
ATOM 3441 O O . THR B 1 182 ? 6.418 4.02 -21.328 1 97.31 182 THR B O 1
ATOM 3444 N N . ALA B 1 183 ? 8.43 3.838 -22.328 1 96.88 183 ALA B N 1
ATOM 3445 C CA . ALA B 1 183 ? 8 2.709 -23.156 1 96.88 183 ALA B CA 1
ATOM 3446 C C . ALA B 1 183 ? 7.523 1.549 -22.281 1 96.88 183 ALA B C 1
ATOM 3448 O O . ALA B 1 183 ? 8.117 1.253 -21.25 1 96.88 183 ALA B O 1
ATOM 3449 N N . PRO B 1 184 ? 6.496 0.908 -22.703 1 94.81 184 PRO B N 1
ATOM 3450 C CA . PRO B 1 184 ? 5.887 -0.14 -21.891 1 94.81 184 PRO B CA 1
ATOM 3451 C C . PRO B 1 184 ? 6.887 -1.214 -21.469 1 94.81 184 PRO B C 1
ATOM 3453 O O . PRO B 1 184 ? 6.848 -1.681 -20.328 1 94.81 184 PRO B O 1
ATOM 3456 N N . ASN B 1 185 ? 7.805 -1.562 -22.328 1 97.06 185 ASN B N 1
ATOM 3457 C CA . ASN B 1 185 ? 8.703 -2.676 -22.031 1 97.06 185 ASN B CA 1
ATOM 3458 C C . ASN B 1 185 ? 10 -2.197 -21.391 1 97.06 185 ASN B C 1
ATOM 3460 O O . ASN B 1 185 ? 10.859 -3.008 -21.047 1 97.06 185 ASN B O 1
ATOM 3464 N N . GLU B 1 186 ? 10.102 -0.919 -21.219 1 97.88 186 GLU B N 1
ATOM 3465 C CA . GLU B 1 186 ? 11.312 -0.35 -20.641 1 97.88 186 GLU B CA 1
ATOM 3466 C C . GLU B 1 186 ? 11.453 -0.722 -19.172 1 97.88 186 GLU B C 1
ATOM 3468 O O . GLU B 1 186 ? 10.477 -0.677 -18.422 1 97.88 186 GLU B O 1
ATOM 3473 N N . ALA B 1 187 ? 12.68 -1.122 -18.812 1 98.56 187 ALA B N 1
ATOM 3474 C CA . ALA B 1 187 ? 12.961 -1.37 -17.406 1 98.56 187 ALA B CA 1
ATOM 3475 C C . ALA B 1 187 ? 12.984 -0.066 -16.609 1 98.56 187 ALA B C 1
ATOM 3477 O O . ALA B 1 187 ? 13.406 0.972 -17.125 1 98.56 187 ALA B O 1
ATOM 3478 N N . VAL B 1 188 ? 12.539 -0.16 -15.367 1 98.75 188 VAL B N 1
ATOM 3479 C CA . VAL B 1 188 ? 12.547 1.029 -14.523 1 98.75 188 VAL B CA 1
ATOM 3480 C C . VAL B 1 188 ? 13.125 0.686 -13.156 1 98.75 188 VAL B C 1
ATOM 3482 O O . VAL B 1 188 ? 12.891 -0.407 -12.633 1 98.75 188 VAL B O 1
ATOM 3485 N N . THR B 1 189 ? 13.898 1.583 -12.594 1 98.88 189 THR B N 1
ATOM 3486 C CA . THR B 1 189 ? 14.445 1.507 -11.25 1 98.88 189 THR B CA 1
ATOM 3487 C C . THR B 1 189 ? 14.086 2.756 -10.445 1 98.88 189 THR B C 1
ATOM 3489 O O . THR B 1 189 ? 14.32 3.879 -10.898 1 98.88 189 THR B O 1
ATOM 3492 N N . ILE B 1 190 ? 13.469 2.547 -9.336 1 98.88 190 ILE B N 1
ATOM 3493 C CA . ILE B 1 190 ? 13.078 3.668 -8.484 1 98.88 190 ILE B CA 1
ATOM 3494 C C . ILE B 1 190 ? 13.766 3.559 -7.129 1 98.88 190 ILE B C 1
ATOM 3496 O O . ILE B 1 190 ? 13.68 2.525 -6.465 1 98.88 190 ILE B O 1
ATOM 3500 N N . LEU B 1 191 ? 14.469 4.602 -6.734 1 98.88 191 LEU B N 1
ATOM 3501 C CA . LEU B 1 191 ? 15.141 4.668 -5.441 1 98.88 191 LEU B CA 1
ATOM 3502 C C . LEU B 1 191 ? 14.266 5.379 -4.414 1 98.88 191 LEU B C 1
ATOM 3504 O O . LEU B 1 191 ? 13.75 6.469 -4.676 1 98.88 191 LEU B O 1
ATOM 3508 N N . VAL B 1 192 ? 14.094 4.785 -3.266 1 98.56 192 VAL B N 1
ATOM 3509 C CA . VAL B 1 192 ? 13.391 5.359 -2.123 1 98.56 192 VAL B CA 1
ATOM 3510 C C . VAL B 1 192 ? 14.305 5.355 -0.899 1 98.56 192 VAL B C 1
ATOM 3512 O O . VAL B 1 192 ? 14.867 4.32 -0.541 1 98.56 192 VAL B O 1
ATOM 3515 N N . GLY B 1 193 ? 14.484 6.441 -0.269 1 97.88 193 GLY B N 1
ATOM 3516 C CA . GLY B 1 193 ? 15.453 6.605 0.807 1 97.88 193 GLY B CA 1
ATOM 3517 C C . GLY B 1 193 ? 14.898 6.223 2.168 1 97.88 193 GLY B C 1
ATOM 3518 O O . GLY B 1 193 ? 13.75 5.781 2.275 1 97.88 193 GLY B O 1
ATOM 3519 N N . PRO B 1 194 ? 15.781 6.336 3.168 1 96.5 194 PRO B N 1
ATOM 3520 C CA . PRO B 1 194 ? 15.367 6.039 4.543 1 96.5 194 PRO B CA 1
ATOM 3521 C C . PRO B 1 194 ? 14.484 7.133 5.141 1 96.5 194 PRO B C 1
ATOM 3523 O O . PRO B 1 194 ? 14.133 8.094 4.449 1 96.5 194 PRO B O 1
ATOM 3526 N N . GLU B 1 195 ? 14.062 6.98 6.395 1 92.75 195 GLU B N 1
ATOM 3527 C CA . GLU B 1 195 ? 13.211 7.941 7.086 1 92.75 195 GLU B CA 1
ATOM 3528 C C . GLU B 1 195 ? 13.828 9.336 7.074 1 92.75 195 GLU B C 1
ATOM 3530 O O . GLU B 1 195 ? 13.109 10.336 6.988 1 92.75 195 GLU B O 1
ATOM 3535 N N . GLY B 1 196 ? 15.086 9.461 7.102 1 92.56 196 GLY B N 1
ATOM 3536 C CA . GLY B 1 196 ? 15.797 10.727 7.043 1 92.56 196 GLY B CA 1
ATOM 3537 C C . GLY B 1 196 ? 16.062 11.203 5.629 1 92.56 196 GLY B C 1
ATOM 3538 O O . GLY B 1 196 ? 16.766 12.188 5.418 1 92.56 196 GLY B O 1
ATOM 3539 N N . ASP B 1 197 ? 15.453 10.469 4.637 1 95.62 197 ASP B N 1
ATOM 3540 C CA . ASP B 1 197 ? 15.633 10.766 3.219 1 95.62 197 ASP B CA 1
ATOM 3541 C C . ASP B 1 197 ? 17.078 10.57 2.793 1 95.62 197 ASP B C 1
ATOM 3543 O O . ASP B 1 197 ? 17.953 10.289 3.627 1 95.62 197 ASP B O 1
ATOM 3547 N N . PHE B 1 198 ? 17.312 10.656 1.511 1 97.94 198 PHE B N 1
ATOM 3548 C CA . PHE B 1 198 ? 18.672 10.703 0.976 1 97.94 198 PHE B CA 1
ATOM 3549 C C . PHE B 1 198 ? 19.375 12 1.373 1 97.94 198 PHE B C 1
ATOM 3551 O O . PHE B 1 198 ? 18.719 13.031 1.554 1 97.94 198 PHE B O 1
ATOM 3558 N N . SER B 1 199 ? 20.688 11.938 1.527 1 97.44 199 SER B N 1
ATOM 3559 C CA . SER B 1 199 ? 21.422 13.195 1.618 1 97.44 199 SER B CA 1
ATOM 3560 C C . SER B 1 199 ? 21.484 13.906 0.268 1 97.44 199 SER B C 1
ATOM 3562 O O . SER B 1 199 ? 21.328 13.266 -0.778 1 97.44 199 SER B O 1
ATOM 3564 N N . THR B 1 200 ? 21.719 15.211 0.344 1 97.06 200 THR B N 1
ATOM 3565 C CA . THR B 1 200 ? 21.828 15.961 -0.9 1 97.06 200 THR B CA 1
ATOM 3566 C C . THR B 1 200 ? 23 15.445 -1.731 1 97.06 200 THR B C 1
ATOM 3568 O O . THR B 1 200 ? 22.953 15.445 -2.963 1 97.06 200 THR B O 1
ATOM 3571 N N . GLU B 1 201 ? 24.047 15.008 -1.081 1 97.44 201 GLU B N 1
ATOM 3572 C CA . GLU B 1 201 ? 25.203 14.414 -1.759 1 97.44 201 GLU B CA 1
ATOM 3573 C C . GLU B 1 201 ? 24.812 13.125 -2.471 1 97.44 201 GLU B C 1
ATOM 3575 O O . GLU B 1 201 ? 25.25 12.867 -3.594 1 97.44 201 GLU B O 1
ATOM 3580 N N . GLU B 1 202 ? 24.031 12.312 -1.848 1 98.5 202 GLU B N 1
ATOM 3581 C CA . GLU B 1 202 ? 23.547 11.078 -2.455 1 98.5 202 GLU B CA 1
ATOM 3582 C C . GLU B 1 202 ? 22.703 11.359 -3.688 1 98.5 202 GLU B C 1
ATOM 3584 O O . GLU B 1 202 ? 22.844 10.711 -4.723 1 98.5 202 GLU B O 1
ATOM 3589 N N . VAL B 1 203 ? 21.797 12.352 -3.564 1 98.44 203 VAL B N 1
ATOM 3590 C CA . VAL B 1 203 ? 20.938 12.727 -4.684 1 98.44 203 VAL B CA 1
ATOM 3591 C C . VAL B 1 203 ? 21.797 13.195 -5.855 1 98.44 203 VAL B C 1
ATOM 3593 O O . VAL B 1 203 ? 21.594 12.766 -6.992 1 98.44 203 VAL B O 1
ATOM 3596 N N . ARG B 1 204 ? 22.781 14.023 -5.562 1 97.81 204 ARG B N 1
ATOM 3597 C CA . ARG B 1 204 ? 23.656 14.539 -6.602 1 97.81 204 ARG B CA 1
ATOM 3598 C C . ARG B 1 204 ? 24.453 13.414 -7.258 1 97.81 204 ARG B C 1
ATOM 3600 O O . ARG B 1 204 ? 24.594 13.383 -8.484 1 97.81 204 ARG B O 1
ATOM 3607 N N . LEU B 1 205 ? 24.953 12.508 -6.441 1 98.25 205 LEU B N 1
ATOM 3608 C CA . LEU B 1 205 ? 25.688 11.367 -6.965 1 98.25 205 LEU B CA 1
ATOM 3609 C C . LEU B 1 205 ? 24.812 10.539 -7.898 1 98.25 205 LEU B C 1
ATOM 3611 O O . LEU B 1 205 ? 25.266 10.109 -8.961 1 98.25 205 LEU B O 1
ATOM 3615 N N . ALA B 1 206 ? 23.562 10.273 -7.5 1 98.62 206 ALA B N 1
ATOM 3616 C CA . ALA B 1 206 ? 22.625 9.523 -8.336 1 98.62 206 ALA B CA 1
ATOM 3617 C C . ALA B 1 206 ? 22.391 10.227 -9.664 1 98.62 206 ALA B C 1
ATOM 3619 O O . ALA B 1 206 ? 22.391 9.586 -10.719 1 98.62 206 ALA B O 1
ATOM 3620 N N . MET B 1 207 ? 22.234 11.547 -9.57 1 98.12 207 MET B N 1
ATOM 3621 C CA . MET B 1 207 ? 22 12.328 -10.781 1 98.12 207 MET B CA 1
ATOM 3622 C C . MET B 1 207 ? 23.203 12.25 -11.719 1 98.12 207 MET B C 1
ATOM 3624 O O . MET B 1 207 ? 23.031 12.148 -12.938 1 98.12 207 MET B O 1
ATOM 3628 N N . GLU B 1 208 ? 24.359 12.289 -11.195 1 97.88 208 GLU B N 1
ATOM 3629 C CA . GLU B 1 208 ? 25.578 12.156 -11.977 1 97.88 208 GLU B CA 1
ATOM 3630 C C . GLU B 1 208 ? 25.641 10.812 -12.703 1 97.88 208 GLU B C 1
ATOM 3632 O O . GLU B 1 208 ? 26.328 10.672 -13.711 1 97.88 208 GLU B O 1
ATOM 3637 N N . HIS B 1 209 ? 24.938 9.867 -12.188 1 98.19 209 HIS B N 1
ATOM 3638 C CA . HIS B 1 209 ? 24.953 8.531 -12.773 1 98.19 209 HIS B CA 1
ATOM 3639 C C . HIS B 1 209 ? 23.641 8.242 -13.516 1 98.19 209 HIS B C 1
ATOM 3641 O O . HIS B 1 209 ? 23.266 7.078 -13.664 1 98.19 209 HIS B O 1
ATOM 3647 N N . GLY B 1 210 ? 22.875 9.234 -13.836 1 97.69 210 GLY B N 1
ATOM 3648 C CA . GLY B 1 210 ? 21.781 9.102 -14.789 1 97.69 210 GLY B CA 1
ATOM 3649 C C . GLY B 1 210 ? 20.422 8.938 -14.125 1 97.69 210 GLY B C 1
ATOM 3650 O O . GLY B 1 210 ? 19.406 8.719 -14.797 1 97.69 210 GLY B O 1
ATOM 3651 N N . TYR B 1 211 ? 20.359 9.008 -12.805 1 98.62 211 TYR B N 1
ATOM 3652 C CA . TYR B 1 211 ? 19.062 8.977 -12.125 1 98.62 211 TYR B CA 1
ATOM 3653 C C . TYR B 1 211 ? 18.391 10.336 -12.188 1 98.62 211 TYR B C 1
ATOM 3655 O O . TYR B 1 211 ? 19.031 11.367 -11.969 1 98.62 211 TYR B O 1
ATOM 3663 N N . GLU B 1 212 ? 17.141 10.328 -12.516 1 98.5 212 GLU B N 1
ATOM 3664 C CA . GLU B 1 212 ? 16.359 11.562 -12.555 1 98.5 212 GLU B CA 1
ATOM 3665 C C . GLU B 1 212 ? 15.555 11.75 -11.266 1 98.5 212 GLU B C 1
ATOM 3667 O O . GLU B 1 212 ? 14.938 10.805 -10.766 1 98.5 212 GLU B O 1
ATOM 3672 N N . PRO B 1 213 ? 15.602 12.938 -10.641 1 98.31 213 PRO B N 1
ATOM 3673 C CA . PRO B 1 213 ? 14.82 13.195 -9.438 1 98.31 213 PRO B CA 1
ATOM 3674 C C . PRO B 1 213 ? 13.312 13.188 -9.695 1 98.31 213 PRO B C 1
ATOM 3676 O O . PRO B 1 213 ? 12.852 13.75 -10.688 1 98.31 213 PRO B O 1
ATOM 3679 N N . VAL B 1 214 ? 12.57 12.578 -8.766 1 97.81 214 VAL B N 1
ATOM 3680 C CA . VAL B 1 214 ? 11.125 12.516 -8.938 1 97.81 214 VAL B CA 1
ATOM 3681 C C . VAL B 1 214 ? 10.43 12.672 -7.59 1 97.81 214 VAL B C 1
ATOM 3683 O O . VAL B 1 214 ? 11.07 12.578 -6.543 1 97.81 214 VAL B O 1
ATOM 3686 N N . SER B 1 215 ? 9.164 12.984 -7.691 1 95.62 215 SER B N 1
ATOM 3687 C CA . SER B 1 215 ? 8.258 12.977 -6.547 1 95.62 215 SER B CA 1
ATOM 3688 C C . SER B 1 215 ? 7.195 11.891 -6.695 1 95.62 215 SER B C 1
ATOM 3690 O O . SER B 1 215 ? 6.828 11.523 -7.812 1 95.62 215 SER B O 1
ATOM 3692 N N . LEU B 1 216 ? 6.797 11.32 -5.578 1 94.44 216 LEU B N 1
ATOM 3693 C CA . LEU B 1 216 ? 5.703 10.359 -5.57 1 94.44 216 LEU B CA 1
ATOM 3694 C C . LEU B 1 216 ? 4.367 11.047 -5.312 1 94.44 216 LEU B C 1
ATOM 3696 O O . LEU B 1 216 ? 3.371 10.391 -5.008 1 94.44 216 LEU B O 1
ATOM 3700 N N . GLY B 1 217 ? 4.297 12.328 -5.469 1 86.44 217 GLY B N 1
ATOM 3701 C CA . GLY B 1 217 ? 3.162 13.18 -5.148 1 86.44 217 GLY B CA 1
ATOM 3702 C C . GLY B 1 217 ? 3.49 14.258 -4.133 1 86.44 217 GLY B C 1
ATOM 3703 O O . GLY B 1 217 ? 4.652 14.438 -3.762 1 86.44 217 GLY B O 1
ATOM 3704 N N . ASN B 1 218 ? 2.502 14.992 -3.678 1 81.44 218 ASN B N 1
ATOM 3705 C CA . ASN B 1 218 ? 2.711 16.125 -2.779 1 81.44 218 ASN B CA 1
ATOM 3706 C C . ASN B 1 218 ? 2.566 15.703 -1.317 1 81.44 218 ASN B C 1
ATOM 3708 O O . ASN B 1 218 ? 2.582 16.547 -0.423 1 81.44 218 ASN B O 1
ATOM 3712 N N . SER B 1 219 ? 2.508 14.461 -1.162 1 79.25 219 SER B N 1
ATOM 3713 C CA . SER B 1 219 ? 2.299 13.961 0.192 1 79.25 219 SER B CA 1
ATOM 3714 C C . SER B 1 219 ? 3.602 13.445 0.797 1 79.25 219 SER B C 1
ATOM 3716 O O . SER B 1 219 ? 4.457 12.914 0.085 1 79.25 219 SER B O 1
ATOM 3718 N N . ARG B 1 220 ? 3.744 13.727 2.068 1 85.19 220 ARG B N 1
ATOM 3719 C CA . ARG B 1 220 ? 4.816 13.078 2.816 1 85.19 220 ARG B CA 1
ATOM 3720 C C . ARG B 1 220 ? 4.457 11.641 3.158 1 85.19 220 ARG B C 1
ATOM 3722 O O . ARG B 1 220 ? 3.408 11.383 3.756 1 85.19 220 ARG B O 1
ATOM 3729 N N . LEU B 1 221 ? 5.312 10.75 2.727 1 94.94 221 LEU B N 1
ATOM 3730 C CA . LEU B 1 221 ? 5.07 9.328 2.938 1 94.94 221 LEU B CA 1
ATOM 3731 C C . LEU B 1 221 ? 6.168 8.711 3.797 1 94.94 221 LEU B C 1
ATOM 3733 O O . LEU B 1 221 ? 7.336 9.102 3.693 1 94.94 221 LEU B O 1
ATOM 3737 N N . ARG B 1 222 ? 5.789 7.793 4.637 1 96.19 222 ARG B N 1
ATOM 3738 C CA . ARG B 1 222 ? 6.809 6.945 5.246 1 96.19 222 ARG B CA 1
ATOM 3739 C C . ARG B 1 222 ? 7.559 6.145 4.191 1 96.19 222 ARG B C 1
ATOM 3741 O O . ARG B 1 222 ? 7.047 5.922 3.09 1 96.19 222 ARG B O 1
ATOM 3748 N N . THR B 1 223 ? 8.719 5.672 4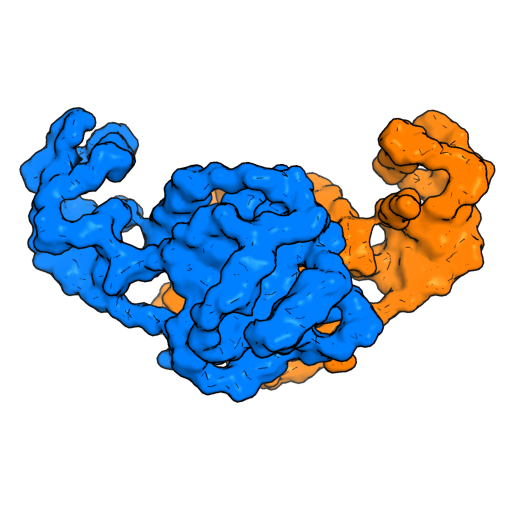.547 1 97.19 223 THR B N 1
ATOM 3749 C CA . THR B 1 223 ? 9.602 4.988 3.609 1 97.19 223 THR B CA 1
ATOM 3750 C C . THR B 1 223 ? 8.898 3.799 2.969 1 97.19 223 THR B C 1
ATOM 3752 O O . THR B 1 223 ? 8.875 3.672 1.743 1 97.19 223 THR B O 1
ATOM 3755 N N . GLU B 1 224 ? 8.242 2.92 3.756 1 97.88 224 GLU B N 1
ATOM 3756 C CA . GLU B 1 224 ? 7.594 1.725 3.221 1 97.88 224 GLU B CA 1
ATOM 3757 C C . GLU B 1 224 ? 6.375 2.086 2.377 1 97.88 224 GLU B C 1
ATOM 3759 O O . GLU B 1 224 ? 6.059 1.393 1.408 1 97.88 224 GLU B O 1
ATOM 3764 N N . THR B 1 225 ? 5.676 3.186 2.771 1 98 225 THR B N 1
ATOM 3765 C CA . THR B 1 225 ? 4.547 3.646 1.967 1 98 225 THR B CA 1
ATOM 3766 C C . THR B 1 225 ? 5.027 4.184 0.622 1 98 225 THR B C 1
ATOM 3768 O O . THR B 1 225 ? 4.406 3.932 -0.412 1 98 225 THR B O 1
ATOM 3771 N N . ALA B 1 226 ? 6.137 4.918 0.685 1 98.12 226 ALA B N 1
ATOM 3772 C CA . ALA B 1 226 ? 6.738 5.43 -0.545 1 98.12 226 ALA B CA 1
ATOM 3773 C C . ALA B 1 226 ? 7.148 4.285 -1.47 1 98.12 226 ALA B C 1
ATOM 3775 O O . ALA B 1 226 ? 6.93 4.352 -2.682 1 98.12 226 ALA B O 1
ATOM 3776 N N . GLY B 1 227 ? 7.785 3.26 -0.894 1 98.56 227 GLY B N 1
ATOM 3777 C CA . GLY B 1 227 ? 8.133 2.086 -1.677 1 98.56 227 GLY B CA 1
ATOM 3778 C C . GLY B 1 227 ? 6.938 1.42 -2.322 1 98.56 227 GLY B C 1
ATOM 3779 O O . GLY B 1 227 ? 6.969 1.083 -3.508 1 98.56 227 GLY B O 1
ATOM 3780 N N . MET B 1 228 ? 5.871 1.249 -1.558 1 98.12 228 MET B N 1
ATOM 3781 C CA . MET B 1 228 ? 4.633 0.657 -2.057 1 98.12 228 MET B CA 1
ATOM 3782 C C . MET B 1 228 ? 4.043 1.496 -3.188 1 98.12 228 MET B C 1
ATOM 3784 O O . MET B 1 228 ? 3.623 0.957 -4.211 1 98.12 228 MET B O 1
ATOM 3788 N N . MET B 1 229 ? 4.039 2.832 -3.01 1 98.19 229 MET B N 1
ATOM 3789 C CA . MET B 1 229 ? 3.502 3.727 -4.027 1 98.19 229 MET B CA 1
ATOM 3790 C C . MET B 1 229 ? 4.328 3.656 -5.309 1 98.19 229 MET B C 1
ATOM 3792 O O . MET B 1 229 ? 3.779 3.68 -6.41 1 98.19 229 MET B O 1
ATOM 3796 N N . ALA B 1 230 ? 5.668 3.588 -5.168 1 98.69 230 ALA B N 1
ATOM 3797 C CA . ALA B 1 230 ? 6.547 3.494 -6.332 1 98.69 230 ALA B CA 1
ATOM 3798 C C . ALA B 1 230 ? 6.219 2.26 -7.168 1 98.69 230 ALA B C 1
ATOM 3800 O O . ALA B 1 230 ? 6.082 2.35 -8.391 1 98.69 230 ALA B O 1
ATOM 3801 N N . VAL B 1 231 ? 6.031 1.144 -6.516 1 98.62 231 VAL B N 1
ATOM 3802 C CA . VAL B 1 231 ? 5.73 -0.104 -7.207 1 98.62 231 VAL B CA 1
ATOM 3803 C C . VAL B 1 231 ? 4.312 -0.047 -7.777 1 98.62 231 VAL B C 1
ATOM 3805 O O . VAL B 1 231 ? 4.082 -0.45 -8.922 1 98.62 231 VAL B O 1
ATOM 3808 N N . SER B 1 232 ? 3.373 0.475 -7.004 1 97.81 232 SER B N 1
ATOM 3809 C CA . SER B 1 232 ? 1.992 0.581 -7.461 1 97.81 232 SER B CA 1
ATOM 3810 C C . SER B 1 232 ? 1.89 1.448 -8.711 1 97.81 232 SER B C 1
ATOM 3812 O O . SER B 1 232 ? 1.227 1.073 -9.68 1 97.81 232 SER B O 1
ATOM 3814 N N . MET B 1 233 ? 2.557 2.609 -8.688 1 98.06 233 MET B N 1
ATOM 3815 C CA . MET B 1 233 ? 2.562 3.506 -9.836 1 98.06 233 MET B CA 1
ATOM 3816 C C . MET B 1 233 ? 3.164 2.818 -11.055 1 98.06 233 MET B C 1
ATOM 3818 O O . MET B 1 233 ? 2.639 2.941 -12.164 1 98.06 233 MET B O 1
ATOM 3822 N N . SER B 1 234 ? 4.25 2.088 -10.852 1 98.31 234 SER B N 1
ATOM 3823 C CA . SER B 1 234 ? 4.902 1.374 -11.945 1 98.31 234 SER B CA 1
ATOM 3824 C C . SER B 1 234 ? 3.99 0.299 -12.523 1 98.31 234 SER B C 1
ATOM 3826 O O . SER B 1 234 ? 3.885 0.16 -13.742 1 98.31 234 SER B O 1
ATOM 3828 N N . GLN B 1 235 ? 3.312 -0.458 -11.656 1 96.81 235 GLN B N 1
ATOM 3829 C CA . GLN B 1 235 ? 2.4 -1.513 -12.078 1 96.81 235 GLN B CA 1
ATOM 3830 C C . GLN B 1 235 ? 1.245 -0.944 -12.898 1 96.81 235 GLN B C 1
ATOM 3832 O O . GLN B 1 235 ? 0.874 -1.504 -13.93 1 96.81 235 GLN B O 1
ATOM 3837 N N . ILE B 1 236 ? 0.699 0.178 -12.406 1 96.5 236 ILE B N 1
ATOM 3838 C CA . ILE B 1 236 ? -0.42 0.816 -13.086 1 96.5 236 ILE B CA 1
ATOM 3839 C C . ILE B 1 236 ? 0.023 1.288 -14.469 1 96.5 236 ILE B C 1
ATOM 3841 O O . ILE B 1 236 ? -0.693 1.099 -15.453 1 96.5 236 ILE B O 1
ATOM 3845 N N . ALA B 1 237 ? 1.222 1.837 -14.555 1 96.81 237 ALA B N 1
ATOM 3846 C CA . ALA B 1 237 ? 1.733 2.385 -15.812 1 96.81 237 ALA B CA 1
ATOM 3847 C C . ALA B 1 237 ? 2.129 1.271 -16.781 1 96.81 237 ALA B C 1
ATOM 3849 O O . ALA B 1 237 ? 2.062 1.445 -18 1 96.81 237 ALA B O 1
ATOM 3850 N N . LYS B 1 238 ? 2.484 0.088 -16.203 1 96.69 238 LYS B N 1
ATOM 3851 C CA . LYS B 1 238 ? 3.07 -0.949 -17.047 1 96.69 238 LYS B CA 1
ATOM 3852 C C . LYS B 1 238 ? 2.113 -2.125 -17.219 1 96.69 238 LYS B C 1
ATOM 3854 O O . LYS B 1 238 ? 2.479 -3.148 -17.797 1 96.69 238 LYS B O 1
ATOM 3859 N N . ARG B 1 239 ? 0.958 -2.016 -16.688 1 92.5 239 ARG B N 1
ATOM 3860 C CA . ARG B 1 239 ? -0.002 -3.115 -16.734 1 92.5 239 ARG B CA 1
ATOM 3861 C C . ARG B 1 239 ? -0.34 -3.484 -18.172 1 92.5 239 ARG B C 1
ATOM 3863 O O . ARG B 1 239 ? -0.385 -2.615 -19.047 1 92.5 239 ARG B O 1
ATOM 3870 N N . LYS B 1 240 ? -0.545 -4.801 -18.359 1 89.25 240 LYS B N 1
ATOM 3871 C CA . LYS B 1 240 ? -0.928 -5.305 -19.688 1 89.25 240 LYS B CA 1
ATOM 3872 C C . LYS B 1 240 ? -2.443 -5.297 -19.859 1 89.25 240 LYS B C 1
ATOM 3874 O O . LYS B 1 240 ? -3.182 -5.578 -18.906 1 89.25 240 LYS B O 1
ATOM 3879 N N . SER B 1 241 ? -3.088 -4.73 -20.938 1 70.25 241 SER B N 1
ATOM 3880 C CA . SER B 1 241 ? -4.512 -4.707 -21.25 1 70.25 241 SER B CA 1
ATOM 3881 C C . SER B 1 241 ? -5.031 -6.105 -21.578 1 70.25 241 SER B C 1
ATOM 3883 O O . SER B 1 241 ? -4.285 -6.945 -22.078 1 70.25 241 SER B O 1
#

InterPro domains:
  IPR006700 Ribosomal RNA small subunit methyltransferase E [PIRSF015601] (7-235)
  IPR006700 Ribosomal RNA small subunit methyltransferase E [PTHR30027] (11-236)
  IPR006700 Ribosomal RNA small subunit methyltransferase E [TIGR00046] (17-236)
  IPR015947 PUA-like superfamily [SSF88697] (5-68)
  IPR029026 tRNA (guanine-N1-)-methyltransferase, N-terminal [G3DSA:3.40.1280.10] (72-241)
  IPR029028 Alpha/beta knot methyltransferases [SSF75217] (75-235)
  IPR046886 Ribosomal RNA small subunit methyltransferase E, methyltransferase domain [PF04452] (75-233)
  IPR046886 Ribosomal RNA small subunit methyltransferase E, methyltransferase domain [cd18084] (78-233)
  IPR046887 Ribosomal RNA small subunit methyltransferase E, PUA-like domain [PF20260] (18-60)

Radius of gyration: 23.96 Å; Cα contacts (8 Å, |Δi|>4): 1015; chains: 2; bounding box: 57×72×58 Å

Nearest PDB structures (foldseek):
  5o96-assembly4_G  TM=8.778E-01  e=2.297E-22  Legionella pneumophila
  1nxz-assembly1_B  TM=8.619E-01  e=3.383E-23  Haemophilus influenzae
  5vm8-assembly3_B  TM=8.457E-01  e=1.401E-22  Neisseria gonorrhoeae
  1vhk-assembly3_C  TM=8.624E-01  e=1.845E-20  Bacillus subtilis
  5vm8-assembly3_A  TM=8.654E-01  e=2.975E-19  Neisseria gonorrhoeae

pLDDT: mean 94.94, std 6.44, range [37.62, 98.94]

Solvent-accessible surface area (backbone atoms only — not comparable to full-atom values): 25596 Å² total; per-residue (Å²): 129,85,76,86,48,63,42,83,29,70,59,46,92,80,47,49,57,53,51,69,81,52,24,48,48,40,39,70,72,65,54,52,43,61,72,38,75,37,33,38,22,36,37,78,32,31,37,29,40,28,30,29,67,39,56,45,98,83,44,31,28,43,45,78,76,40,81,46,76,58,77,81,62,52,44,50,38,44,31,43,33,32,28,50,46,75,54,59,69,49,49,49,50,34,45,30,52,40,47,32,70,47,57,42,31,37,36,30,30,46,48,92,50,39,79,39,90,73,72,67,55,71,59,48,49,52,43,37,51,53,23,28,47,73,30,68,42,33,56,59,54,47,77,45,67,76,40,47,43,68,62,58,53,69,48,88,74,75,61,52,40,34,37,45,59,85,58,81,88,49,82,59,44,51,42,59,65,52,45,65,72,45,61,55,63,48,28,35,36,42,35,36,33,21,85,68,34,62,47,71,67,52,51,49,53,35,41,75,58,63,28,42,53,19,24,95,59,92,57,48,57,56,44,50,53,44,48,40,47,54,44,49,46,50,39,67,54,19,46,61,133,129,84,76,85,47,63,42,83,29,71,60,46,90,80,48,49,57,54,51,69,80,52,24,47,48,40,41,70,70,64,53,51,42,62,72,38,73,39,33,37,22,35,37,77,32,32,37,27,41,27,30,29,68,38,58,46,96,83,43,30,29,41,46,79,76,41,81,45,76,56,77,80,60,53,44,51,38,44,31,42,34,32,26,49,47,75,54,60,66,50,50,48,52,36,45,31,50,40,48,31,71,46,57,42,32,39,35,30,31,46,48,90,50,40,78,39,90,74,73,66,55,71,60,48,50,52,44,36,52,52,23,29,46,72,31,68,43,32,57,59,54,47,77,45,67,76,39,46,42,68,62,58,51,71,47,88,72,75,60,50,39,34,36,44,59,86,58,79,90,50,81,58,45,52,42,58,64,52,45,65,72,44,62,56,63,49,28,37,36,42,34,36,34,20,86,68,34,62,44,72,66,54,52,51,52,34,41,76,60,64,29,41,52,19,26,95,59,92,57,49,58,56,45,51,53,44,48,42,46,54,44,50,45,49,38,68,56,19,46,60,134